Protein AF-A0A6J1QI51-F1 (afdb_monomer_lite)

Structure (mmCIF, N/CA/C/O backbone):
data_AF-A0A6J1QI51-F1
#
_entry.id   AF-A0A6J1QI51-F1
#
loop_
_atom_site.group_PDB
_atom_site.id
_atom_site.type_symbol
_atom_site.label_atom_id
_atom_site.label_alt_id
_atom_site.label_comp_id
_atom_site.label_asym_id
_atom_site.label_entity_id
_atom_site.label_seq_id
_atom_site.pdbx_PDB_ins_code
_atom_site.Cartn_x
_atom_site.Cartn_y
_atom_site.Cartn_z
_atom_site.occupancy
_atom_site.B_iso_or_equiv
_atom_site.auth_seq_id
_atom_site.auth_comp_id
_atom_site.auth_asym_id
_atom_site.auth_atom_id
_atom_site.pdbx_PDB_model_num
ATOM 1 N N . MET A 1 1 ? -14.892 -6.777 5.367 1.00 41.34 1 MET A N 1
ATOM 2 C CA . MET A 1 1 ? -14.685 -7.350 6.717 1.00 41.34 1 MET A CA 1
ATOM 3 C C . MET A 1 1 ? -14.020 -6.298 7.635 1.00 41.34 1 MET A C 1
ATOM 5 O O . MET A 1 1 ? -13.075 -6.607 8.331 1.00 41.34 1 MET A O 1
ATOM 9 N N . SER A 1 2 ? -14.382 -5.004 7.668 1.00 43.28 2 SER A N 1
ATOM 10 C CA . SER A 1 2 ? -15.699 -4.420 8.014 1.00 43.28 2 SER A CA 1
ATOM 11 C C . SER A 1 2 ? -16.775 -5.079 7.216 1.00 43.28 2 SER A C 1
ATOM 13 O O . SER A 1 2 ? -16.994 -4.810 6.037 1.00 43.28 2 SER A O 1
ATOM 15 N N . ALA A 1 3 ? -17.248 -6.172 7.781 1.00 41.62 3 ALA A N 1
ATOM 16 C CA . ALA A 1 3 ? -18.457 -6.729 7.278 1.00 41.62 3 ALA A CA 1
ATOM 17 C C . ALA A 1 3 ? -19.514 -5.898 7.979 1.00 41.62 3 ALA A C 1
ATOM 19 O O . ALA A 1 3 ? -19.417 -5.600 9.168 1.00 41.62 3 ALA A O 1
ATOM 20 N N . LEU A 1 4 ? -20.415 -5.372 7.173 1.00 51.00 4 LEU A N 1
ATOM 21 C CA . LEU A 1 4 ? -21.508 -4.552 7.639 1.00 51.00 4 LEU A CA 1
ATOM 22 C C . LEU A 1 4 ? -22.169 -5.329 8.766 1.00 51.00 4 LEU A C 1
ATOM 24 O O . LEU A 1 4 ? -22.668 -6.413 8.486 1.00 51.00 4 LEU A O 1
ATOM 28 N N . LEU A 1 5 ? -22.114 -4.826 10.002 1.00 57.19 5 LEU A N 1
ATOM 29 C CA . LEU A 1 5 ? -22.961 -5.352 11.057 1.00 57.19 5 LEU A CA 1
ATOM 30 C C . LEU A 1 5 ? -24.384 -5.066 10.594 1.00 57.19 5 LEU A C 1
ATOM 32 O O . LEU A 1 5 ? -24.860 -3.933 10.687 1.00 57.19 5 LEU A O 1
ATOM 36 N N . GLN A 1 6 ? -24.993 -6.049 9.941 1.00 57.78 6 GLN A N 1
ATOM 37 C CA . GLN A 1 6 ? -26.313 -5.871 9.360 1.00 57.78 6 GLN A CA 1
ATOM 38 C C . GLN A 1 6 ? -27.343 -5.959 10.467 1.00 57.78 6 GLN A C 1
ATOM 40 O O . GLN A 1 6 ? -28.260 -5.140 10.527 1.00 57.78 6 GLN A O 1
ATOM 45 N N . ARG A 1 7 ? -27.175 -6.965 11.327 1.00 61.25 7 ARG A N 1
ATOM 46 C CA . ARG A 1 7 ? -28.092 -7.305 12.402 1.00 61.25 7 ARG A CA 1
ATOM 47 C C . ARG A 1 7 ? -27.312 -7.911 13.561 1.00 61.25 7 ARG A C 1
ATOM 49 O O . ARG A 1 7 ? -26.332 -8.627 13.349 1.00 61.25 7 ARG A O 1
ATOM 56 N N . ILE A 1 8 ? -27.760 -7.571 14.762 1.00 65.44 8 ILE A N 1
ATOM 57 C CA . ILE A 1 8 ? -27.467 -8.309 15.983 1.00 65.44 8 ILE A CA 1
ATOM 58 C C . ILE A 1 8 ? -28.770 -9.008 16.336 1.00 65.44 8 ILE A C 1
ATOM 60 O O . ILE A 1 8 ? -29.817 -8.356 16.365 1.00 65.44 8 ILE A O 1
ATOM 64 N N . TYR A 1 9 ? -28.710 -10.316 16.537 1.00 74.06 9 TYR A N 1
ATOM 65 C CA . TYR A 1 9 ? -29.825 -11.070 17.086 1.00 74.06 9 TYR A CA 1
ATOM 66 C C . TYR A 1 9 ? -29.442 -11.562 18.471 1.00 74.06 9 TYR A C 1
ATOM 68 O O . TYR A 1 9 ? -28.429 -12.249 18.614 1.00 74.06 9 TYR A O 1
ATOM 76 N N . ASP A 1 10 ? -30.279 -11.250 19.454 1.00 65.94 10 ASP A N 1
ATOM 77 C CA . ASP A 1 10 ? -30.170 -11.814 20.794 1.00 65.94 10 ASP A CA 1
ATOM 78 C C . ASP A 1 10 ? -30.598 -13.285 20.698 1.00 65.94 10 ASP A C 1
ATOM 80 O O . ASP A 1 10 ? -31.785 -13.600 20.579 1.00 65.94 10 ASP A O 1
ATOM 84 N N . ALA A 1 11 ? -29.631 -14.205 20.674 1.00 65.81 11 ALA A N 1
ATOM 85 C CA . ALA A 1 11 ? -29.898 -15.642 20.572 1.00 65.81 11 ALA A CA 1
ATOM 86 C C . ALA A 1 11 ? -30.119 -16.305 21.943 1.00 65.81 11 ALA A C 1
ATOM 88 O O . ALA A 1 11 ? -30.251 -17.526 22.032 1.00 65.81 11 ALA A O 1
ATOM 89 N N . GLY A 1 12 ? -30.168 -15.509 23.013 1.00 66.19 12 GLY A N 1
ATOM 90 C CA . GLY A 1 12 ? -30.369 -15.945 24.390 1.00 66.19 12 GLY A CA 1
ATOM 91 C C . GLY A 1 12 ? -29.688 -15.000 25.388 1.00 66.19 12 GLY A C 1
ATOM 92 O O . GLY A 1 12 ? -29.162 -13.967 24.988 1.00 66.19 12 GLY A O 1
ATOM 93 N N . PRO A 1 13 ? -29.663 -15.345 26.688 1.00 65.50 13 PRO A N 1
ATOM 94 C CA . PRO A 1 13 ? -29.078 -14.496 27.732 1.00 65.50 13 PRO A CA 1
ATOM 95 C C . PRO A 1 13 ? -27.541 -14.388 27.686 1.00 65.50 13 PRO A C 1
ATOM 97 O O . PRO A 1 13 ? -26.981 -13.560 28.399 1.00 65.50 13 PRO A O 1
ATOM 100 N N . GLU A 1 14 ? -26.857 -15.215 26.883 1.00 69.31 14 GLU A N 1
ATOM 101 C CA . GLU A 1 14 ? -25.388 -15.347 26.893 1.00 69.31 14 GLU A CA 1
ATOM 102 C C . GLU A 1 14 ? -24.708 -15.130 25.527 1.00 69.31 14 GLU A C 1
ATOM 104 O O . GLU A 1 14 ? -23.480 -15.056 25.477 1.00 69.31 14 GLU A O 1
ATOM 109 N N . LEU A 1 15 ? -25.456 -15.053 24.416 1.00 76.31 15 LEU A N 1
ATOM 110 C CA . LEU A 1 15 ? -24.879 -15.041 23.065 1.00 76.31 15 LEU A CA 1
ATOM 111 C C . LEU A 1 15 ? -25.607 -14.085 22.112 1.00 76.31 15 LEU A C 1
ATOM 113 O O . LEU A 1 15 ? -26.794 -14.257 21.825 1.00 76.31 15 LEU A O 1
ATOM 117 N N . ASP A 1 16 ? -24.829 -13.172 21.535 1.00 79.31 16 ASP A N 1
ATOM 118 C CA . ASP A 1 16 ? -25.232 -12.309 20.427 1.00 79.31 16 ASP A CA 1
ATOM 119 C C . ASP A 1 16 ? -24.781 -12.924 19.093 1.00 79.31 16 ASP A C 1
ATOM 121 O O . ASP A 1 16 ? -23.634 -13.359 18.940 1.00 79.31 16 ASP A O 1
ATOM 125 N N . ILE A 1 17 ? -25.663 -12.939 18.091 1.00 81.44 17 ILE A N 1
ATOM 126 C CA . ILE A 1 17 ? -25.320 -13.339 16.719 1.00 81.44 17 ILE A CA 1
ATOM 127 C C . ILE A 1 17 ? -25.071 -12.087 15.883 1.00 81.44 17 ILE A C 1
ATOM 129 O O . ILE A 1 17 ? -25.978 -11.281 15.675 1.00 81.44 17 ILE A O 1
ATOM 133 N N . HIS A 1 18 ? -23.854 -11.961 15.350 1.00 80.56 18 HIS A N 1
ATOM 134 C CA . HIS A 1 18 ? -23.460 -10.871 14.457 1.00 80.56 18 HIS A CA 1
ATOM 135 C C . HIS A 1 18 ? -23.408 -11.341 13.001 1.00 80.56 18 HIS A C 1
ATOM 137 O O . HIS A 1 18 ? -22.600 -12.202 12.644 1.00 80.56 18 HIS A O 1
ATOM 143 N N . GLU A 1 19 ? -24.236 -10.738 12.147 1.00 80.25 19 GLU A N 1
ATOM 144 C CA . GLU A 1 19 ? -24.254 -11.031 10.712 1.00 80.25 19 GLU A CA 1
ATOM 145 C C . GLU A 1 19 ? -23.455 -10.025 9.887 1.00 80.25 19 GLU A C 1
ATOM 147 O O . GLU A 1 19 ? -23.497 -8.809 10.098 1.00 80.25 19 GLU A O 1
ATOM 152 N N . PHE A 1 20 ? -22.757 -10.568 8.893 1.00 79.00 20 PHE A N 1
ATOM 153 C CA . PHE A 1 20 ? -21.677 -9.921 8.174 1.00 79.00 20 PHE A CA 1
ATOM 154 C C . PHE A 1 20 ? -21.757 -10.251 6.680 1.00 79.00 20 PHE A C 1
ATOM 156 O O . PHE A 1 20 ? -21.771 -11.417 6.296 1.00 79.00 20 PHE A O 1
ATOM 163 N N . HIS A 1 21 ? -21.767 -9.226 5.819 1.00 76.94 21 HIS A N 1
ATOM 164 C CA . HIS A 1 21 ? -21.857 -9.405 4.366 1.00 76.94 21 HIS A CA 1
ATOM 165 C C . HIS A 1 21 ? -20.760 -8.633 3.611 1.00 76.94 21 HIS A C 1
ATOM 167 O O . HIS A 1 21 ? -20.474 -7.472 3.922 1.00 76.94 21 HIS A O 1
ATOM 173 N N . GLN A 1 22 ? -20.143 -9.289 2.623 1.00 79.38 22 GLN A N 1
ATOM 174 C CA . GLN A 1 22 ? -19.133 -8.734 1.717 1.00 79.38 22 GLN A CA 1
ATOM 175 C C . GLN A 1 22 ? -19.529 -9.062 0.270 1.00 79.38 22 GLN A C 1
ATOM 177 O O . GLN A 1 22 ? -19.315 -10.172 -0.205 1.00 79.38 22 GLN A O 1
ATOM 182 N N . ASN A 1 23 ? -20.129 -8.091 -0.419 1.00 80.31 23 ASN A N 1
ATOM 183 C CA . ASN A 1 23 ? -20.671 -8.267 -1.773 1.00 80.31 23 ASN A CA 1
ATOM 184 C C . ASN A 1 23 ? -19.585 -8.210 -2.852 1.00 80.31 23 ASN A C 1
ATOM 186 O O . ASN A 1 23 ? -19.820 -8.613 -3.989 1.00 80.31 23 ASN A O 1
ATOM 190 N N . LYS A 1 24 ? -18.430 -7.624 -2.527 1.00 84.19 24 LYS A N 1
ATOM 191 C CA . LYS A 1 24 ? -17.302 -7.480 -3.449 1.00 84.19 24 LYS A CA 1
ATOM 192 C C . LYS A 1 24 ? -16.392 -8.683 -3.281 1.00 84.19 24 LYS A C 1
ATOM 194 O O . LYS A 1 24 ? -16.108 -9.065 -2.149 1.00 84.19 24 LYS A O 1
ATOM 199 N N . SER A 1 25 ? -15.945 -9.279 -4.385 1.00 87.44 25 SER A N 1
ATOM 200 C CA . SER A 1 25 ? -15.030 -10.415 -4.307 1.00 87.44 25 SER A CA 1
ATOM 201 C C . SER A 1 25 ? -13.729 -9.994 -3.631 1.00 87.44 25 SER A C 1
ATOM 203 O O . SER A 1 25 ? -13.205 -8.900 -3.848 1.00 87.44 25 SER A O 1
ATOM 205 N N . VAL A 1 26 ? -13.245 -10.873 -2.763 1.00 86.44 26 VAL A N 1
ATOM 206 C CA . VAL A 1 26 ? -12.012 -10.709 -2.001 1.00 86.44 26 VAL A CA 1
ATOM 207 C C . VAL A 1 26 ? -11.300 -12.052 -1.969 1.00 86.44 26 VAL A C 1
ATOM 209 O O . VAL A 1 26 ? -11.943 -13.103 -1.999 1.00 86.44 26 VAL A O 1
ATOM 212 N N . SER A 1 27 ? -9.975 -12.024 -1.904 1.00 86.44 27 SER A N 1
ATOM 213 C CA . SER A 1 27 ? -9.189 -13.243 -1.722 1.00 86.44 27 SER A CA 1
ATOM 214 C C . SER A 1 27 ? -9.400 -13.829 -0.323 1.00 86.44 27 SER A C 1
ATOM 216 O O . SER A 1 27 ? -9.650 -13.097 0.634 1.00 86.44 27 SER A O 1
ATOM 218 N N . SER A 1 28 ? -9.270 -15.149 -0.179 1.00 87.56 28 SER A N 1
ATOM 219 C CA . SER A 1 28 ? -9.528 -15.851 1.090 1.00 87.56 28 SER A CA 1
ATOM 220 C C . SER A 1 28 ? -8.624 -15.398 2.242 1.00 87.56 28 SER A C 1
ATOM 222 O O . SER A 1 28 ? -9.068 -15.369 3.384 1.00 87.56 28 SER A O 1
ATOM 224 N N . TYR A 1 29 ? -7.385 -14.981 1.962 1.00 83.50 29 TYR A N 1
ATOM 225 C CA . TYR A 1 29 ? -6.473 -14.454 2.987 1.00 83.50 29 TYR A CA 1
ATOM 226 C C . TYR A 1 29 ? -6.938 -13.116 3.587 1.00 83.50 29 TYR A C 1
ATOM 228 O O . TYR A 1 29 ? -6.469 -12.729 4.652 1.00 83.50 29 TYR A O 1
ATOM 236 N N . ALA A 1 30 ? -7.850 -12.411 2.910 1.00 83.25 30 ALA A N 1
ATOM 237 C CA . ALA A 1 30 ? -8.413 -11.145 3.363 1.00 83.25 30 ALA A CA 1
ATOM 238 C C . ALA A 1 30 ? -9.650 -11.337 4.267 1.00 83.25 30 ALA A C 1
ATOM 240 O O . ALA A 1 30 ? -10.314 -10.367 4.644 1.00 83.25 30 ALA A O 1
ATOM 241 N N . VAL A 1 31 ? -9.993 -12.593 4.584 1.00 84.75 31 VAL A N 1
ATOM 242 C CA . VAL A 1 31 ? -11.069 -12.965 5.505 1.00 84.75 31 VAL A CA 1
ATOM 243 C C . VAL A 1 31 ? -10.535 -12.947 6.930 1.00 84.75 31 VAL A C 1
ATOM 245 O O . VAL A 1 31 ? -9.765 -13.820 7.321 1.00 84.75 31 VAL A O 1
ATOM 248 N N . ILE A 1 32 ? -10.936 -11.943 7.709 1.00 81.88 32 ILE A N 1
ATOM 249 C CA . ILE A 1 32 ? -10.440 -11.714 9.069 1.00 81.88 32 ILE A CA 1
ATOM 250 C C . ILE A 1 32 ? -11.614 -11.505 10.017 1.00 81.88 32 ILE A C 1
ATOM 252 O O . ILE A 1 32 ? -12.557 -10.773 9.712 1.00 81.88 32 ILE A O 1
ATOM 256 N N . ILE A 1 33 ? -11.519 -12.132 11.188 1.00 82.81 33 ILE A N 1
ATOM 257 C CA . ILE A 1 33 ? -12.493 -12.029 12.270 1.00 82.81 33 ILE A CA 1
ATOM 258 C C . ILE A 1 33 ? -11.755 -11.560 13.524 1.00 82.81 33 ILE A C 1
ATOM 260 O O . ILE A 1 33 ? -10.760 -12.159 13.926 1.00 82.81 33 ILE A O 1
ATOM 264 N N . ALA A 1 34 ? -12.255 -10.488 14.135 1.00 78.62 34 ALA A N 1
ATOM 265 C CA . ALA A 1 34 ? -11.812 -10.000 15.434 1.00 78.62 34 ALA A CA 1
ATOM 266 C C . ALA A 1 34 ? -13.033 -9.910 16.354 1.00 78.62 34 ALA A C 1
ATOM 268 O O . ALA A 1 34 ? -14.020 -9.263 16.008 1.00 78.62 34 ALA A O 1
ATOM 269 N N . VAL A 1 35 ? -12.966 -10.577 17.505 1.00 82.75 35 VAL A N 1
ATOM 270 C CA . VAL A 1 35 ? -14.047 -10.640 18.498 1.00 82.75 35 VAL A CA 1
ATOM 271 C C . VAL A 1 35 ? -13.481 -10.176 19.832 1.00 82.75 35 VAL A C 1
ATOM 273 O O . VAL A 1 35 ? -12.429 -10.648 20.260 1.00 82.75 35 VAL A O 1
ATOM 276 N N . GLY A 1 36 ? -14.159 -9.231 20.476 1.00 81.25 36 GLY A N 1
ATOM 277 C CA . GLY A 1 36 ? -13.734 -8.665 21.751 1.00 81.25 36 GLY A CA 1
ATOM 278 C C . GLY A 1 36 ? -14.657 -7.543 22.216 1.00 81.25 36 GLY A C 1
ATOM 279 O O . GLY A 1 36 ? -15.645 -7.227 21.554 1.00 81.25 36 GLY A O 1
ATOM 280 N N . SER A 1 37 ? -14.318 -6.908 23.342 1.00 83.00 37 SER A N 1
ATOM 281 C CA . SER A 1 37 ? -15.065 -5.762 23.885 1.00 83.00 37 SER A CA 1
ATOM 282 C C . SER A 1 37 ? -14.728 -4.465 23.133 1.00 83.00 37 SER A C 1
ATOM 284 O O . SER A 1 37 ? -14.089 -3.551 23.662 1.00 83.00 37 SER A O 1
ATOM 286 N N . LEU A 1 38 ? -15.106 -4.423 21.855 1.00 82.94 38 LEU A N 1
ATOM 287 C CA . LEU A 1 38 ? -14.831 -3.317 20.944 1.00 82.94 38 LEU A CA 1
ATOM 288 C C . LEU A 1 38 ? -15.930 -2.256 21.029 1.00 82.94 38 LEU A C 1
ATOM 290 O O . LEU A 1 38 ? -17.117 -2.559 20.955 1.00 82.94 38 LEU A O 1
ATOM 294 N N . LEU A 1 39 ? -15.524 -0.993 21.130 1.00 83.69 39 LEU A N 1
ATOM 295 C CA . LEU A 1 39 ? -16.408 0.157 20.985 1.00 83.69 39 LEU A CA 1
ATOM 296 C C . LEU A 1 39 ? -16.207 0.798 19.615 1.00 83.69 39 LEU A C 1
ATOM 298 O O . LEU A 1 39 ? -15.074 1.016 19.184 1.00 83.69 39 LEU A O 1
ATOM 302 N N . GLU A 1 40 ? -17.318 1.134 18.959 1.00 84.81 40 GLU A N 1
ATOM 303 C CA . GLU A 1 40 ? -17.333 1.921 17.728 1.00 84.81 40 GLU A CA 1
ATOM 304 C C . GLU A 1 40 ? -17.340 3.418 18.065 1.00 84.81 40 GLU A C 1
ATOM 306 O O . GLU A 1 40 ? -18.250 3.935 18.714 1.00 84.81 40 GLU A O 1
ATOM 311 N N . ILE A 1 41 ? -16.335 4.135 17.575 1.00 82.00 41 ILE A N 1
ATOM 312 C CA . ILE A 1 41 ? -16.236 5.589 17.629 1.00 82.00 41 ILE A CA 1
ATOM 313 C C . ILE A 1 41 ? -16.488 6.110 16.217 1.00 82.00 41 ILE A C 1
ATOM 315 O O . ILE A 1 41 ? -15.610 6.074 15.348 1.00 82.00 41 ILE A O 1
ATOM 319 N N . LYS A 1 42 ? -17.704 6.609 15.986 1.00 81.81 42 LYS A N 1
ATOM 320 C CA . LYS A 1 42 ? -18.085 7.232 14.714 1.00 81.81 42 LYS A CA 1
ATOM 321 C C . LYS A 1 42 ? -17.481 8.621 14.631 1.00 81.81 42 LYS A C 1
ATOM 323 O O . LYS A 1 42 ? -17.880 9.523 15.364 1.00 81.81 42 LYS A O 1
ATOM 328 N N . LEU A 1 43 ? -16.505 8.787 13.746 1.00 76.81 43 LEU A N 1
ATOM 329 C CA . LEU A 1 43 ? -15.858 10.078 13.540 1.00 76.81 43 LEU A CA 1
ATOM 330 C C . LEU A 1 43 ? -16.528 10.819 12.385 1.00 76.81 43 LEU A C 1
ATOM 332 O O . LEU A 1 43 ? -16.904 11.978 12.546 1.00 76.81 43 LEU A O 1
ATOM 336 N N . ASP A 1 44 ? -16.711 10.166 11.240 1.00 74.88 44 ASP A N 1
ATOM 337 C CA . ASP A 1 44 ? -17.369 10.755 10.070 1.00 74.88 44 ASP A CA 1
ATOM 338 C C . ASP A 1 44 ? -18.207 9.728 9.302 1.00 74.88 44 ASP A C 1
ATOM 340 O O . ASP A 1 44 ? -18.149 8.533 9.567 1.00 74.88 44 ASP A O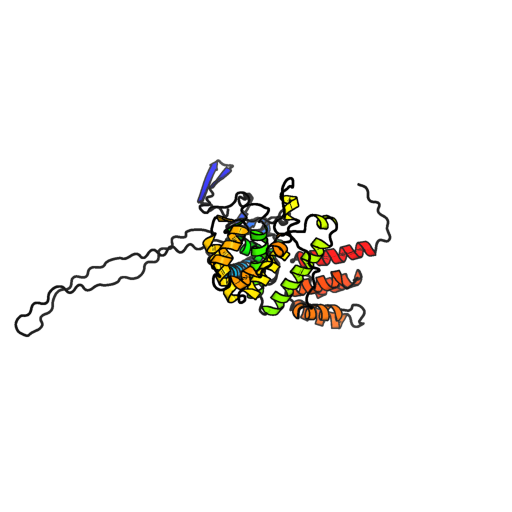 1
ATOM 344 N N . ALA A 1 45 ? -18.909 10.181 8.264 1.00 74.62 45 ALA A N 1
ATOM 345 C CA . ALA A 1 45 ? -19.640 9.344 7.322 1.00 74.62 45 ALA A CA 1
ATOM 346 C C . ALA A 1 45 ? -18.763 8.298 6.602 1.00 74.62 45 ALA A C 1
ATOM 348 O O . ALA A 1 45 ? -19.306 7.322 6.086 1.00 74.62 45 ALA A O 1
ATOM 349 N N . ARG A 1 46 ? -17.436 8.505 6.532 1.00 79.12 46 ARG A N 1
ATOM 350 C CA . ARG A 1 46 ? -16.488 7.613 5.837 1.00 79.12 46 ARG A CA 1
ATOM 351 C C . ARG A 1 46 ? -15.539 6.839 6.753 1.00 79.12 46 ARG A C 1
ATOM 353 O O . ARG A 1 46 ? -15.049 5.811 6.310 1.00 79.12 46 ARG A O 1
ATOM 360 N N . ILE A 1 47 ? -15.234 7.322 7.960 1.00 84.31 47 ILE A N 1
ATOM 361 C CA . ILE A 1 47 ? -14.177 6.749 8.812 1.00 84.31 47 ILE A CA 1
ATOM 362 C C . ILE A 1 47 ? -14.712 6.529 10.225 1.00 84.31 47 ILE A C 1
ATOM 364 O O . ILE A 1 47 ? -15.075 7.492 10.910 1.00 84.31 47 ILE A O 1
ATOM 368 N N . ASN A 1 48 ? -14.696 5.272 10.666 1.00 85.75 48 ASN A N 1
ATOM 369 C CA . ASN A 1 48 ? -14.994 4.871 12.040 1.00 85.75 48 ASN A CA 1
ATOM 370 C C . ASN A 1 48 ? -13.761 4.229 12.676 1.00 85.75 48 ASN A C 1
ATOM 372 O O . ASN A 1 48 ? -12.914 3.665 11.980 1.00 85.75 48 ASN A O 1
ATOM 376 N N . ILE A 1 49 ? -13.659 4.315 14.003 1.00 84.81 49 ILE A N 1
ATOM 377 C CA . ILE A 1 49 ? -12.587 3.669 14.762 1.00 84.81 49 ILE A CA 1
ATOM 378 C C . ILE A 1 49 ? -13.176 2.654 15.731 1.00 84.81 49 ILE A C 1
ATOM 380 O O . ILE A 1 49 ? -14.057 2.988 16.515 1.00 84.81 49 ILE A O 1
ATOM 384 N N . PHE A 1 50 ? -12.649 1.437 15.702 1.00 86.00 50 PHE A N 1
ATOM 385 C CA . PHE A 1 50 ? -12.947 0.367 16.643 1.00 86.00 50 PHE A CA 1
ATOM 386 C C . PHE A 1 50 ? -11.764 0.199 17.591 1.00 86.00 50 PHE A C 1
ATOM 388 O O . PHE A 1 50 ? -10.623 0.092 17.142 1.00 86.00 50 PHE A O 1
ATOM 395 N N . ALA A 1 51 ? -12.008 0.196 18.897 1.00 83.44 51 ALA A N 1
ATOM 396 C CA . ALA A 1 51 ? -10.969 -0.034 19.899 1.00 83.44 51 ALA A CA 1
ATOM 397 C C . ALA A 1 51 ? -11.572 -0.633 21.170 1.00 83.44 51 ALA A C 1
ATOM 399 O O . ALA A 1 51 ? -12.756 -0.447 21.448 1.00 83.44 51 ALA A O 1
ATOM 400 N N . GLU A 1 52 ? -10.759 -1.325 21.967 1.00 83.69 52 GLU A N 1
ATOM 401 C CA . GLU A 1 52 ? -11.210 -1.813 23.270 1.00 83.69 52 GLU A CA 1
ATOM 402 C C . GLU A 1 52 ? -11.575 -0.671 24.219 1.00 83.69 52 GLU A C 1
ATOM 404 O O . GLU A 1 52 ? -10.904 0.365 24.266 1.00 83.69 52 GLU A O 1
ATOM 409 N N . ARG A 1 53 ? -12.592 -0.902 25.056 1.00 79.75 53 ARG A N 1
ATOM 410 C CA . ARG A 1 53 ? -13.023 0.053 26.087 1.00 79.75 53 ARG A CA 1
ATOM 411 C C . ARG A 1 53 ? -11.856 0.541 26.951 1.00 79.75 53 ARG A C 1
ATOM 413 O O . ARG A 1 53 ? -11.735 1.737 27.194 1.00 79.75 53 ARG A O 1
ATOM 420 N N . ASN A 1 54 ? -10.953 -0.350 27.347 1.00 79.56 54 ASN A N 1
ATOM 421 C CA . ASN A 1 54 ? -9.815 0.012 28.193 1.00 79.56 54 ASN A CA 1
ATOM 422 C C . ASN A 1 54 ? -8.827 0.955 27.493 1.00 79.56 54 ASN A C 1
ATOM 424 O O . ASN A 1 54 ? -8.290 1.845 28.143 1.00 79.56 54 ASN A O 1
ATOM 428 N N . LEU A 1 55 ? -8.637 0.829 26.174 1.00 74.62 55 LEU A N 1
ATOM 429 C CA . LEU A 1 55 ? -7.805 1.766 25.408 1.00 74.62 55 LEU A CA 1
ATOM 430 C C . LEU A 1 55 ? -8.430 3.167 25.356 1.00 74.62 55 LEU A C 1
ATOM 432 O O . LEU A 1 55 ? -7.708 4.159 25.320 1.00 74.62 55 LEU A O 1
ATOM 436 N N . ILE A 1 56 ? -9.763 3.243 25.373 1.00 70.94 56 ILE A N 1
ATOM 437 C CA . ILE A 1 56 ? -10.523 4.495 25.283 1.00 70.94 56 ILE A CA 1
ATOM 438 C C . ILE A 1 56 ? -10.600 5.207 26.640 1.00 70.94 56 ILE A C 1
ATOM 440 O O . ILE A 1 56 ? -10.464 6.430 26.707 1.00 70.94 56 ILE A O 1
ATOM 444 N N . PHE A 1 57 ? -10.825 4.446 27.716 1.00 67.00 57 PHE A N 1
ATOM 445 C CA . PHE A 1 57 ? -11.128 4.973 29.050 1.00 67.00 57 PHE A CA 1
ATOM 446 C C . PHE A 1 57 ? -9.979 4.875 30.066 1.00 67.00 57 PHE A C 1
ATOM 448 O O . PHE A 1 57 ? -10.152 5.346 31.188 1.00 67.00 57 PHE A O 1
ATOM 455 N N . SER A 1 58 ? -8.811 4.319 29.714 1.00 63.72 58 SER A N 1
ATOM 456 C CA . SER A 1 58 ? -7.621 4.388 30.584 1.00 63.72 58 SER A CA 1
ATOM 457 C C . SER A 1 58 ? -7.261 5.839 30.950 1.00 63.72 58 SER A C 1
ATOM 459 O O . SER A 1 58 ? -7.562 6.757 30.181 1.00 63.72 58 SER A O 1
ATOM 461 N N . GLU A 1 59 ? -6.620 6.046 32.109 1.00 45.97 59 GLU A N 1
ATOM 462 C CA . GLU A 1 59 ? -6.243 7.364 32.649 1.00 45.97 59 GLU A CA 1
ATOM 463 C C . GLU A 1 59 ? -5.602 8.270 31.575 1.00 45.97 59 GLU A C 1
ATOM 465 O O . GLU A 1 59 ? -4.460 8.082 31.155 1.00 45.97 59 GLU A O 1
ATOM 470 N N . GLY A 1 60 ? -6.375 9.250 31.084 1.00 58.25 60 GLY A N 1
ATOM 471 C CA . GLY A 1 60 ? -5.981 10.120 29.968 1.00 58.25 60 GLY A CA 1
ATOM 472 C C . GLY A 1 60 ? -7.018 10.304 28.848 1.00 58.25 60 GLY A C 1
ATOM 473 O O . GLY A 1 60 ? -6.621 10.584 27.715 1.00 58.25 60 GLY A O 1
ATOM 474 N N . SER A 1 61 ? -8.323 10.204 29.128 1.00 60.66 61 SER A N 1
ATOM 475 C CA . SER A 1 61 ? -9.426 10.316 28.147 1.00 60.66 61 SER A CA 1
ATOM 476 C C . SER A 1 61 ? -9.303 11.508 27.178 1.00 60.66 61 SER A C 1
ATOM 478 O O . SER A 1 61 ? -9.461 11.350 25.968 1.00 60.66 61 SER A O 1
ATOM 480 N N . SER A 1 62 ? -8.910 12.691 27.664 1.00 67.44 62 SER A N 1
ATOM 481 C CA . SER A 1 62 ? -8.670 13.879 26.821 1.00 67.44 62 SER A CA 1
ATOM 482 C C . SER A 1 62 ? -7.545 13.674 25.792 1.00 67.44 62 SER A C 1
ATOM 484 O O . SER A 1 62 ? -7.632 14.122 24.647 1.00 67.44 62 SER A O 1
ATOM 486 N N . ARG A 1 63 ? -6.484 12.952 26.166 1.00 70.50 63 ARG A N 1
ATOM 487 C CA . ARG A 1 63 ? -5.331 12.668 25.298 1.00 70.50 63 ARG A CA 1
ATOM 488 C C . ARG A 1 63 ? -5.677 11.644 24.224 1.00 70.50 63 ARG A C 1
ATOM 490 O O . ARG A 1 63 ? -5.299 11.833 23.071 1.00 70.50 63 ARG A O 1
ATOM 497 N N . PHE A 1 64 ? -6.417 10.601 24.586 1.00 73.62 64 PHE A N 1
ATOM 498 C CA . PHE A 1 64 ? -6.887 9.602 23.632 1.00 73.62 64 PHE A CA 1
ATOM 499 C C . PHE A 1 64 ? -7.818 10.223 22.580 1.00 73.62 64 PHE A C 1
ATOM 501 O O . PHE A 1 64 ? -7.613 10.025 21.383 1.00 73.62 64 PHE A O 1
ATOM 508 N N . VAL A 1 65 ? -8.758 11.078 23.003 1.00 75.69 65 VAL A N 1
ATOM 509 C CA . VAL A 1 65 ? -9.645 11.817 22.089 1.00 75.69 65 VAL A CA 1
ATOM 510 C C . VAL A 1 65 ? -8.850 12.705 21.124 1.00 75.69 65 VAL A C 1
ATOM 512 O O . VAL A 1 65 ? -9.097 12.669 19.918 1.00 75.69 65 VAL A O 1
ATOM 515 N N . LYS A 1 66 ? -7.850 13.458 21.610 1.00 78.19 66 LYS A N 1
ATOM 516 C CA . LYS A 1 66 ? -6.974 14.269 20.739 1.00 78.19 66 LYS A CA 1
ATOM 517 C C . LYS A 1 66 ? -6.245 13.416 19.696 1.00 78.19 66 LYS A C 1
ATOM 519 O O . LYS A 1 66 ? -6.216 13.785 18.523 1.00 78.19 66 LYS A O 1
ATOM 524 N N . ASN A 1 67 ? -5.697 12.276 20.109 1.00 77.81 67 ASN A N 1
ATOM 525 C CA . ASN A 1 67 ? -4.978 11.358 19.225 1.00 77.81 67 ASN A CA 1
ATOM 526 C C . ASN A 1 67 ? -5.893 10.748 18.155 1.00 77.81 67 ASN A C 1
ATOM 528 O O . ASN A 1 67 ? -5.519 10.692 16.987 1.00 77.81 67 ASN A O 1
ATOM 532 N N . ILE A 1 68 ? -7.114 10.360 18.524 1.00 79.06 68 ILE A N 1
ATOM 533 C CA . ILE A 1 68 ? -8.127 9.867 17.585 1.00 79.06 68 ILE A CA 1
ATOM 534 C C . ILE A 1 68 ? -8.506 10.929 16.551 1.00 79.06 68 ILE A C 1
ATOM 536 O O . ILE A 1 68 ? -8.599 10.636 15.359 1.00 79.06 68 ILE A O 1
ATOM 540 N N . LEU A 1 69 ? -8.716 12.173 16.988 1.00 80.44 69 LEU A N 1
ATOM 541 C CA . LEU A 1 69 ? -9.060 13.267 16.080 1.00 80.44 69 LEU A CA 1
ATOM 542 C C . LEU A 1 69 ? -7.913 13.584 15.116 1.00 80.44 69 LEU A C 1
ATOM 544 O O . LEU A 1 69 ? -8.169 13.878 13.947 1.00 80.44 69 LEU A O 1
ATOM 548 N N . LYS A 1 70 ? -6.662 13.493 15.581 1.00 80.19 70 LYS A N 1
ATOM 549 C CA . LYS A 1 70 ? -5.474 13.605 14.729 1.00 80.19 70 LYS A CA 1
ATOM 550 C C . LYS A 1 70 ? -5.431 12.464 13.715 1.00 80.19 70 LYS A C 1
ATOM 552 O O . LYS A 1 70 ? -5.464 12.734 12.520 1.00 80.19 70 LYS A O 1
ATOM 557 N N . LEU A 1 71 ? -5.506 11.214 14.179 1.00 80.56 71 LEU A N 1
ATOM 558 C CA . LEU A 1 71 ? -5.532 10.021 13.330 1.00 80.56 71 LEU A CA 1
ATOM 559 C C . LEU A 1 71 ? -6.604 10.121 12.241 1.00 80.56 71 LEU A C 1
ATOM 561 O O . LEU A 1 71 ? -6.323 9.832 11.084 1.00 80.56 71 LEU A O 1
ATOM 565 N N . ARG A 1 72 ? -7.811 10.584 12.581 1.00 84.25 72 ARG A N 1
ATOM 566 C CA . ARG A 1 72 ? -8.885 10.822 11.609 1.00 84.25 72 ARG A CA 1
ATOM 567 C C . ARG A 1 72 ? -8.472 11.807 10.521 1.00 84.25 72 ARG A C 1
ATOM 569 O O . ARG A 1 72 ? -8.670 11.522 9.343 1.00 84.25 72 ARG A O 1
ATOM 576 N N . ARG A 1 73 ? -7.950 12.980 10.899 1.00 84.06 73 ARG A N 1
ATOM 577 C CA . ARG A 1 73 ? -7.532 14.009 9.931 1.00 84.06 73 ARG A CA 1
ATOM 578 C C . ARG A 1 73 ? -6.462 13.455 8.994 1.00 84.06 73 ARG A C 1
ATOM 580 O O . ARG A 1 73 ? -6.560 13.651 7.786 1.00 84.06 73 ARG A O 1
ATOM 587 N N . SER A 1 74 ? -5.493 12.729 9.538 1.00 82.75 74 SER A N 1
ATOM 588 C CA . SER A 1 74 ? -4.385 12.147 8.778 1.00 82.75 74 SER A CA 1
ATOM 589 C C . SER A 1 74 ? -4.870 11.016 7.872 1.00 82.75 74 SER A C 1
ATOM 591 O O . SER A 1 74 ? -4.561 11.026 6.686 1.00 82.75 74 SER A O 1
ATOM 593 N N . ALA A 1 75 ? -5.726 10.117 8.369 1.00 86.06 75 ALA A N 1
ATOM 594 C CA . ALA A 1 75 ? -6.365 9.070 7.573 1.00 86.06 75 ALA A CA 1
ATOM 595 C C . ALA A 1 75 ? -7.182 9.649 6.408 1.00 86.06 75 ALA A C 1
ATOM 597 O O . ALA A 1 75 ? -7.095 9.143 5.294 1.00 86.06 75 ALA A O 1
ATOM 598 N N . GLN A 1 76 ? -7.924 10.739 6.629 1.00 87.88 76 GLN A N 1
ATOM 599 C CA . GLN A 1 76 ? -8.689 11.394 5.567 1.00 87.88 76 GLN A CA 1
ATOM 600 C C . GLN A 1 76 ? -7.779 12.012 4.498 1.00 87.88 76 GLN A C 1
ATOM 602 O O . GLN A 1 76 ? -8.050 11.858 3.309 1.00 87.88 76 GLN A O 1
ATOM 607 N N . LYS A 1 77 ? -6.699 12.696 4.902 1.00 87.94 77 LYS A N 1
ATOM 608 C CA . LYS A 1 77 ? -5.706 13.253 3.966 1.00 87.94 77 LYS A CA 1
ATOM 609 C C . LYS A 1 77 ? -5.039 12.149 3.145 1.00 87.94 77 LYS A C 1
ATOM 611 O O . LYS A 1 77 ? -4.992 12.254 1.924 1.00 87.94 77 LYS A O 1
ATOM 616 N N . LEU A 1 78 ? -4.595 11.083 3.813 1.00 88.62 78 LEU A N 1
ATOM 617 C CA . LEU A 1 78 ? -3.994 9.908 3.184 1.00 88.62 78 LEU A CA 1
ATOM 618 C C . LEU A 1 78 ? -4.949 9.255 2.183 1.00 88.62 78 LEU A C 1
ATOM 620 O O . LEU A 1 78 ? -4.556 8.971 1.056 1.00 88.62 78 LEU A O 1
ATOM 624 N N . LEU A 1 79 ? -6.209 9.049 2.574 1.00 89.19 79 LEU A N 1
ATOM 625 C CA . LEU A 1 79 ? -7.217 8.438 1.714 1.00 89.19 79 LEU A CA 1
ATOM 626 C C . LEU A 1 79 ? -7.512 9.316 0.493 1.00 89.19 79 LEU A C 1
ATOM 628 O O . LEU A 1 79 ? -7.570 8.798 -0.615 1.00 89.19 79 LEU A O 1
ATOM 632 N N . ASN A 1 80 ? -7.624 10.636 0.665 1.00 90.38 80 ASN A N 1
ATOM 633 C CA . ASN A 1 80 ? -7.823 11.565 -0.451 1.00 90.38 80 ASN A CA 1
ATOM 634 C C . ASN A 1 80 ? -6.625 11.566 -1.417 1.00 90.38 80 ASN A C 1
ATOM 636 O O . ASN A 1 80 ? -6.815 11.583 -2.633 1.00 90.38 80 ASN A O 1
ATOM 640 N N . ALA A 1 81 ? -5.396 11.529 -0.893 1.00 90.94 81 ALA A N 1
ATOM 641 C CA . ALA A 1 81 ? -4.187 11.421 -1.707 1.00 90.94 81 ALA A CA 1
ATOM 642 C C . ALA A 1 81 ? -4.143 10.084 -2.467 1.00 90.94 81 ALA A C 1
ATOM 644 O O . ALA A 1 81 ? -3.863 10.066 -3.665 1.00 90.94 81 ALA A O 1
ATOM 645 N N . ALA A 1 82 ? -4.508 8.980 -1.810 1.00 92.25 82 ALA A N 1
ATOM 646 C CA . ALA A 1 82 ? -4.624 7.670 -2.443 1.00 92.25 82 ALA A CA 1
ATOM 647 C C . ALA A 1 82 ? -5.695 7.655 -3.545 1.00 92.25 82 ALA A C 1
ATOM 649 O O . ALA A 1 82 ? -5.437 7.163 -4.638 1.00 92.25 82 ALA A O 1
ATOM 650 N N . GLU A 1 83 ? -6.868 8.254 -3.306 1.00 92.75 83 GLU A N 1
ATOM 651 C CA . GLU A 1 83 ? -7.931 8.375 -4.312 1.00 92.75 83 GLU A CA 1
ATOM 652 C C . GLU A 1 83 ? -7.483 9.216 -5.518 1.00 92.75 83 GLU A C 1
ATOM 654 O O . GLU A 1 83 ? -7.791 8.891 -6.669 1.00 92.75 83 GLU A O 1
ATOM 659 N N . SER A 1 84 ? -6.708 10.274 -5.262 1.00 93.00 84 SER A N 1
ATOM 660 C CA . SER A 1 84 ? -6.112 11.107 -6.306 1.00 93.00 84 SER A CA 1
ATOM 661 C C . SER A 1 84 ? -5.106 10.339 -7.164 1.00 93.00 84 SER A C 1
ATOM 663 O O . SER A 1 84 ? -5.039 10.593 -8.362 1.00 93.00 84 SER A O 1
ATOM 665 N N . LEU A 1 85 ? -4.364 9.382 -6.599 1.00 92.75 85 LEU A N 1
ATOM 666 C CA . LEU A 1 85 ? -3.354 8.592 -7.313 1.00 92.75 85 LEU A CA 1
ATOM 667 C C . LEU A 1 85 ? -3.934 7.349 -7.998 1.00 92.75 85 LEU A C 1
ATOM 669 O O . LEU A 1 85 ? -3.641 7.082 -9.159 1.00 92.75 85 LEU A O 1
ATOM 673 N N . CYS A 1 86 ? -4.766 6.588 -7.291 1.00 94.12 86 CYS A N 1
ATOM 674 C CA . CYS A 1 86 ? -5.197 5.247 -7.692 1.00 94.12 86 CYS A CA 1
ATOM 675 C C . CYS A 1 86 ? -6.622 5.202 -8.257 1.00 94.12 86 CYS A C 1
ATOM 677 O O . CYS A 1 86 ? -7.039 4.180 -8.803 1.00 94.12 86 CYS A O 1
ATOM 679 N N . GLY A 1 87 ? -7.371 6.302 -8.158 1.00 92.38 87 GLY A N 1
ATOM 680 C CA . GLY A 1 87 ? -8.784 6.362 -8.521 1.00 92.38 87 GLY A CA 1
ATOM 681 C C . GLY A 1 87 ? -9.702 6.154 -7.311 1.00 92.38 87 GLY A C 1
ATOM 682 O O . GLY A 1 87 ? -9.227 6.011 -6.189 1.00 92.38 87 GLY A O 1
ATOM 683 N N . PRO A 1 88 ? -11.032 6.152 -7.508 1.00 91.31 88 PRO A N 1
ATOM 684 C CA . PRO A 1 88 ? -11.996 6.177 -6.407 1.00 91.31 88 PRO A CA 1
ATOM 685 C C . PRO A 1 88 ? -11.823 4.990 -5.451 1.00 91.31 88 PRO A C 1
ATOM 687 O O . PRO A 1 88 ? -11.544 3.873 -5.888 1.00 91.31 88 PRO A O 1
ATOM 690 N N . TYR A 1 89 ? -12.043 5.210 -4.152 1.00 89.25 89 TYR A N 1
ATOM 691 C CA . TYR A 1 89 ? -12.036 4.126 -3.174 1.00 89.25 89 TYR A CA 1
ATOM 692 C C . TYR A 1 89 ? -13.289 3.263 -3.341 1.00 89.25 89 TYR A C 1
ATOM 694 O O . TYR A 1 89 ? -14.408 3.666 -3.016 1.00 89.25 89 TYR A O 1
ATOM 702 N N . LEU A 1 90 ? -13.101 2.052 -3.865 1.00 86.62 90 LEU A N 1
ATOM 703 C CA . LEU A 1 90 ? -14.190 1.148 -4.221 1.00 86.62 90 LEU A CA 1
ATOM 704 C C . LEU A 1 90 ? -14.554 0.162 -3.102 1.00 86.62 90 LEU A C 1
ATOM 706 O O . LEU A 1 90 ? -15.136 -0.877 -3.397 1.00 86.62 90 LEU A O 1
ATOM 710 N N . TRP A 1 91 ? -14.258 0.431 -1.836 1.00 82.50 91 TRP A N 1
ATOM 711 C CA . TRP A 1 91 ? -14.696 -0.423 -0.720 1.00 82.50 91 TRP A CA 1
ATOM 712 C C . TRP A 1 91 ? -15.711 0.305 0.151 1.00 82.50 91 TRP A C 1
ATOM 714 O O . TRP A 1 91 ? -15.651 1.521 0.266 1.00 82.50 91 TRP A O 1
ATOM 724 N N . GLY A 1 92 ? -16.660 -0.414 0.753 1.00 69.31 92 GLY A N 1
ATOM 725 C CA . GLY A 1 92 ? -17.653 0.162 1.670 1.00 69.31 92 GLY A CA 1
ATOM 726 C C . GLY A 1 92 ? -19.109 0.047 1.216 1.00 69.31 92 GLY A C 1
ATOM 727 O O . GLY A 1 92 ? -19.448 -0.772 0.359 1.00 69.31 92 GLY A O 1
ATOM 728 N N . ARG A 1 93 ? -19.982 0.854 1.837 1.00 61.75 93 ARG A N 1
ATOM 729 C CA . ARG A 1 93 ? -21.445 0.793 1.676 1.00 61.75 93 ARG A CA 1
ATOM 730 C C . ARG A 1 93 ? -21.898 1.440 0.369 1.00 61.75 93 ARG A C 1
ATOM 732 O O . ARG A 1 93 ? -21.465 2.532 0.007 1.00 61.75 93 ARG A O 1
ATOM 739 N N . ILE A 1 94 ? -22.887 0.830 -0.277 1.00 51.62 94 ILE A N 1
ATOM 740 C CA . ILE A 1 94 ? -23.796 1.589 -1.136 1.00 51.62 94 ILE A CA 1
ATOM 741 C C . ILE A 1 94 ? -24.724 2.345 -0.183 1.00 51.62 94 ILE A C 1
ATOM 743 O O . ILE A 1 94 ? -25.712 1.802 0.300 1.00 51.62 94 ILE A O 1
ATOM 747 N N . LEU A 1 95 ? -24.377 3.587 0.149 1.00 45.47 95 LEU A N 1
ATOM 748 C CA . LEU A 1 95 ? -25.340 4.506 0.742 1.00 45.47 95 LEU A CA 1
ATOM 749 C C . LEU A 1 95 ? -26.152 5.092 -0.410 1.00 45.47 95 LEU A C 1
ATOM 751 O O . LEU A 1 95 ? -25.706 6.003 -1.101 1.00 45.47 95 LEU A O 1
ATOM 755 N N . THR A 1 96 ? -27.347 4.560 -0.648 1.00 40.66 96 THR A N 1
ATOM 756 C CA . THR A 1 96 ? -28.327 5.226 -1.509 1.00 40.66 96 THR A CA 1
ATOM 757 C C . THR A 1 96 ? -28.722 6.545 -0.844 1.00 40.66 96 THR A C 1
ATOM 759 O O . THR A 1 96 ? -29.580 6.575 0.035 1.00 40.66 96 THR A O 1
ATOM 762 N N . ARG A 1 97 ? -28.064 7.649 -1.213 1.00 40.34 97 ARG A N 1
ATOM 763 C CA . ARG A 1 97 ? -28.523 8.997 -0.865 1.00 40.34 97 ARG A CA 1
ATOM 764 C C . ARG A 1 97 ? -29.469 9.487 -1.954 1.00 40.34 97 ARG A C 1
ATOM 766 O O . ARG A 1 97 ? -29.073 9.636 -3.106 1.00 40.34 97 ARG A O 1
ATOM 773 N N . PHE A 1 98 ? -30.718 9.727 -1.572 1.00 43.56 98 PHE A N 1
ATOM 774 C CA . PHE A 1 98 ? -31.727 10.325 -2.434 1.00 43.56 98 PHE A CA 1
ATOM 775 C C . PHE A 1 98 ? -31.420 11.815 -2.599 1.00 43.56 98 PHE A C 1
ATOM 777 O O . PHE A 1 98 ? -31.472 12.568 -1.629 1.00 43.56 98 PHE A O 1
ATOM 784 N N . PHE A 1 99 ? -31.094 12.243 -3.816 1.00 41.12 99 PHE A N 1
ATOM 785 C CA . PHE A 1 99 ? -31.106 13.658 -4.176 1.00 41.12 99 PHE A CA 1
ATOM 786 C C . PHE A 1 99 ? -32.398 13.931 -4.945 1.00 41.12 99 PHE A C 1
ATOM 788 O O . PHE A 1 99 ? -32.589 13.409 -6.040 1.00 41.12 99 PHE A O 1
ATOM 795 N N . ALA A 1 100 ? -33.298 14.728 -4.370 1.00 38.53 100 ALA A N 1
ATOM 796 C CA . ALA A 1 100 ? -34.393 15.322 -5.127 1.00 38.53 100 ALA A CA 1
ATOM 797 C C . ALA A 1 100 ? -33.831 16.543 -5.865 1.00 38.53 100 ALA A C 1
ATOM 799 O O . ALA A 1 100 ? -33.386 17.494 -5.224 1.00 38.53 100 ALA A O 1
ATOM 800 N N . ILE A 1 101 ? -33.810 16.508 -7.197 1.00 45.16 101 ILE A N 1
ATOM 801 C CA . ILE A 1 101 ? -33.508 17.690 -8.009 1.00 45.16 101 ILE A CA 1
ATOM 802 C C . ILE A 1 101 ? -34.837 18.279 -8.502 1.00 45.16 101 ILE A C 1
ATOM 804 O O . ILE A 1 101 ? -35.774 17.560 -8.829 1.00 45.16 101 ILE A O 1
ATOM 808 N N . SER A 1 102 ? -34.889 19.606 -8.442 1.00 45.53 102 SER A N 1
ATOM 809 C CA . SER A 1 102 ? -36.005 20.550 -8.571 1.00 45.53 102 SER A CA 1
ATOM 810 C C . SER A 1 102 ? -37.115 20.265 -9.595 1.00 45.53 102 SER A C 1
ATOM 812 O O . SER A 1 102 ? -36.862 19.805 -10.706 1.00 45.53 102 SER A O 1
ATOM 814 N N . LEU A 1 103 ? -38.326 20.720 -9.240 1.00 41.41 103 LEU A N 1
ATOM 815 C CA . LEU A 1 103 ? -39.484 20.933 -10.118 1.00 41.41 103 LEU A CA 1
ATOM 816 C C . LEU A 1 103 ? -39.080 21.663 -11.416 1.00 41.41 103 LEU A C 1
ATOM 818 O O . LEU A 1 103 ? -38.625 22.805 -11.359 1.00 41.41 103 LEU A O 1
ATOM 822 N N . ILE A 1 104 ? -39.324 21.061 -12.581 1.00 49.00 104 ILE A N 1
ATOM 823 C CA . ILE A 1 104 ? -39.309 21.781 -13.861 1.00 49.00 104 ILE A CA 1
ATOM 824 C C . ILE A 1 104 ? -40.762 21.967 -14.294 1.00 49.00 104 ILE A C 1
ATOM 826 O O . ILE A 1 104 ? -41.496 21.001 -14.491 1.00 49.00 104 ILE A O 1
ATOM 830 N N . LYS A 1 105 ? -41.190 23.226 -14.413 1.00 42.34 105 LYS A N 1
ATOM 831 C CA . LYS A 1 105 ? -42.524 23.590 -14.896 1.00 42.34 105 LYS A CA 1
ATOM 832 C C . LYS A 1 105 ? -42.468 23.678 -16.423 1.00 42.34 105 LYS A C 1
ATOM 834 O O . LYS A 1 105 ? -41.860 24.604 -16.950 1.00 42.34 105 LYS A O 1
ATOM 839 N N . PHE A 1 106 ? -43.082 22.733 -17.129 1.00 45.59 106 PHE A N 1
ATOM 840 C CA . PHE A 1 106 ? -43.291 22.854 -18.574 1.00 45.59 106 PHE A CA 1
ATOM 841 C C . PHE A 1 106 ? -44.655 23.499 -18.834 1.00 45.59 106 PHE A C 1
ATOM 843 O O . PHE A 1 106 ? -45.679 23.009 -18.363 1.00 45.59 106 PHE A O 1
ATOM 850 N N . ILE A 1 107 ? -44.671 24.605 -19.580 1.00 44.97 107 ILE A N 1
ATOM 851 C CA . ILE A 1 107 ? -45.905 25.199 -20.104 1.00 44.97 107 ILE A CA 1
ATOM 852 C C . ILE A 1 107 ? -46.137 24.569 -21.476 1.00 44.97 107 ILE A C 1
ATOM 854 O O . ILE A 1 107 ? -45.410 24.858 -22.424 1.00 44.97 107 ILE A O 1
ATOM 858 N N . HIS A 1 108 ? -47.126 23.685 -21.579 1.00 40.56 108 HIS A N 1
ATOM 859 C CA . HIS A 1 108 ? -47.552 23.149 -22.866 1.00 40.56 108 HIS A CA 1
ATOM 860 C C . HIS A 1 108 ? -48.509 24.163 -23.508 1.00 40.56 108 HIS A C 1
ATOM 862 O O . HIS A 1 108 ? -49.643 24.314 -23.061 1.00 40.56 108 HIS A O 1
ATOM 868 N N . ILE A 1 109 ? -48.062 24.885 -24.536 1.00 43.03 109 ILE A N 1
ATOM 869 C CA . ILE A 1 109 ? -48.955 25.722 -25.349 1.00 43.03 109 ILE A CA 1
ATOM 870 C C . ILE A 1 109 ? -49.550 24.807 -26.418 1.00 43.03 109 ILE A C 1
ATOM 872 O O . ILE A 1 109 ? -48.814 24.264 -27.239 1.00 43.03 109 ILE A O 1
ATOM 876 N N . THR A 1 110 ? -50.865 24.589 -26.392 1.00 39.75 110 THR A N 1
ATOM 877 C CA . THR A 1 110 ? -51.573 23.924 -27.494 1.00 39.75 110 THR A CA 1
ATOM 878 C C . THR A 1 110 ? -52.607 24.876 -28.086 1.00 39.75 110 THR A C 1
ATOM 880 O O . THR A 1 110 ? -53.415 25.450 -27.365 1.00 39.75 110 THR A O 1
ATOM 883 N N . ASN A 1 111 ? -52.533 25.005 -29.413 1.00 37.06 111 ASN A N 1
ATOM 884 C CA . ASN A 1 111 ? -53.426 25.683 -30.357 1.00 37.06 111 ASN A CA 1
ATOM 885 C C . ASN A 1 111 ? -53.402 27.222 -30.419 1.00 37.06 111 ASN A C 1
ATOM 887 O O . ASN A 1 111 ? -53.897 27.930 -29.549 1.00 37.06 111 ASN A O 1
ATOM 891 N N . PHE A 1 112 ? -52.903 27.720 -31.556 1.00 41.19 112 PHE A N 1
ATOM 892 C CA . PHE A 1 112 ? -53.182 29.056 -32.076 1.00 41.19 112 PHE A CA 1
ATOM 893 C C . PHE A 1 112 ? -54.425 28.985 -32.969 1.00 41.19 112 PHE A C 1
ATOM 895 O O . PHE A 1 112 ? -54.424 28.261 -33.963 1.00 41.19 112 PHE A O 1
ATOM 902 N N . ALA A 1 113 ? -55.463 29.750 -32.640 1.00 34.22 113 ALA A N 1
ATOM 903 C CA . ALA A 1 113 ? -56.585 30.006 -33.538 1.00 34.22 113 ALA A CA 1
ATOM 904 C C . ALA A 1 113 ? -56.597 31.496 -33.909 1.00 34.22 113 ALA A C 1
ATOM 906 O O . ALA A 1 113 ? -56.609 32.361 -33.036 1.00 34.22 113 ALA A O 1
ATOM 907 N N . PHE A 1 114 ? -56.553 31.781 -35.211 1.00 36.53 114 PHE A N 1
ATOM 908 C CA . PHE A 1 114 ? -56.566 33.125 -35.790 1.00 36.53 114 PHE A CA 1
ATOM 909 C C . PHE A 1 114 ? -58.002 33.516 -36.146 1.00 36.53 114 PHE A C 1
ATOM 911 O O . PHE A 1 114 ? -58.582 32.912 -37.045 1.00 36.53 114 PHE A O 1
ATOM 918 N N . VAL A 1 115 ? -58.555 34.546 -35.498 1.00 35.66 115 VAL A N 1
ATOM 919 C CA . VAL A 1 115 ? -59.761 35.243 -35.976 1.00 35.66 115 VAL A CA 1
ATOM 920 C C . VAL A 1 115 ? -59.646 36.738 -35.637 1.00 35.66 115 VAL A C 1
ATOM 922 O O . VAL A 1 115 ? -59.545 37.108 -34.474 1.00 35.66 115 VAL A O 1
ATOM 925 N N . ASN A 1 116 ? -59.648 37.585 -36.673 1.00 35.59 116 ASN A N 1
ATOM 926 C CA . ASN A 1 116 ? -59.818 39.049 -36.641 1.00 35.59 116 ASN A CA 1
ATOM 927 C C . ASN A 1 116 ? -58.922 39.869 -35.682 1.00 35.59 116 ASN A C 1
ATOM 929 O O . ASN A 1 116 ? -59.422 40.644 -34.875 1.00 35.59 116 ASN A O 1
ATOM 933 N N . ASN A 1 117 ? -57.594 39.775 -35.852 1.00 40.62 117 ASN A N 1
ATOM 934 C CA . ASN A 1 117 ? -56.589 40.795 -35.477 1.00 40.62 117 ASN A CA 1
ATOM 935 C C . ASN A 1 117 ? -56.639 41.408 -34.053 1.00 40.62 117 ASN A C 1
ATOM 937 O O . ASN A 1 117 ? -56.080 42.483 -33.831 1.00 40.62 117 ASN A O 1
ATOM 941 N N . GLN A 1 118 ? -57.210 40.726 -33.059 1.00 32.91 118 GLN A N 1
ATOM 942 C CA . GLN A 1 118 ? -57.107 41.100 -31.643 1.00 32.91 118 GLN A CA 1
ATOM 943 C C . GLN A 1 118 ? -56.791 39.868 -30.782 1.00 32.91 118 GLN A C 1
ATOM 945 O O . GLN A 1 118 ? -57.441 38.832 -30.896 1.00 32.91 118 GLN A O 1
ATOM 950 N N . PHE A 1 119 ? -55.763 39.971 -29.931 1.00 34.19 119 PHE A N 1
ATOM 951 C CA . PHE A 1 119 ? -55.340 38.907 -29.013 1.00 34.19 119 PHE A CA 1
ATOM 952 C C . PHE A 1 119 ? -56.333 38.772 -27.851 1.00 34.19 119 PHE A C 1
ATOM 954 O O . PHE A 1 119 ? -56.446 39.679 -27.029 1.00 34.19 119 PHE A O 1
ATOM 961 N N . LEU A 1 120 ? -56.989 37.618 -27.731 1.00 30.81 120 LEU A N 1
ATOM 962 C CA . LEU A 1 120 ? -57.710 37.207 -26.523 1.00 30.81 120 LEU A CA 1
ATOM 963 C C . LEU A 1 120 ? -57.030 35.959 -25.945 1.00 30.81 120 LEU A C 1
ATOM 965 O O . LEU A 1 120 ? -56.886 34.945 -26.622 1.00 30.81 120 LEU A O 1
ATOM 969 N N . SER A 1 121 ? -56.540 36.080 -24.710 1.00 32.09 121 SER A N 1
ATOM 970 C CA . SER A 1 121 ? -55.914 35.006 -23.927 1.00 32.09 121 SER A CA 1
ATOM 971 C C . SER A 1 121 ? -56.966 34.176 -23.166 1.00 32.09 121 SER A C 1
ATOM 973 O O . SER A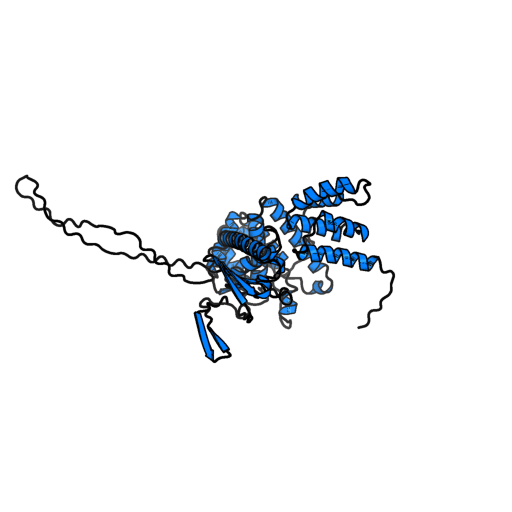 1 121 ? -58.150 34.468 -23.285 1.00 32.09 121 SER A O 1
ATOM 975 N N . PHE A 1 122 ? -56.501 33.192 -22.371 1.00 33.50 122 PHE A N 1
ATOM 976 C CA . PHE A 1 122 ? -57.198 32.250 -21.453 1.00 33.50 122 PHE A CA 1
ATOM 977 C C . PHE A 1 122 ? -57.306 30.810 -22.016 1.00 33.50 122 PHE A C 1
ATOM 979 O O . PHE A 1 122 ? -57.715 30.634 -23.152 1.00 33.50 122 PHE A O 1
ATOM 986 N N . VAL A 1 123 ? -56.928 29.706 -21.342 1.00 32.72 123 VAL A N 1
ATOM 987 C CA . VAL A 1 123 ? -56.683 29.353 -19.921 1.00 32.72 123 VAL A CA 1
ATOM 988 C C . VAL A 1 123 ? -55.496 28.360 -19.808 1.00 32.72 123 VAL A C 1
ATOM 990 O O . VAL A 1 123 ? -55.239 27.581 -20.720 1.00 32.72 123 VAL A O 1
ATOM 993 N N . TYR A 1 124 ? -54.788 28.374 -18.670 1.00 40.25 124 TYR A N 1
ATOM 994 C CA . TYR A 1 124 ? -53.648 27.508 -18.322 1.00 40.25 124 TYR A CA 1
ATOM 995 C C . TYR A 1 124 ? -54.051 26.079 -17.906 1.00 40.25 124 TYR A C 1
ATOM 997 O O . TYR A 1 124 ? -54.902 25.914 -17.036 1.00 40.25 124 TYR A O 1
ATOM 1005 N N . SER A 1 125 ? -53.323 25.063 -18.385 1.00 39.19 125 SER A N 1
ATOM 1006 C CA . SER A 1 125 ? -53.202 23.765 -17.702 1.00 39.19 125 SER A CA 1
ATOM 1007 C C . SER A 1 125 ? -51.736 23.525 -17.333 1.00 39.19 125 SER A C 1
ATOM 1009 O O . SER A 1 125 ? -50.865 23.481 -18.202 1.00 39.19 125 SER A O 1
ATOM 1011 N N . ASN A 1 126 ? -51.447 23.440 -16.030 1.00 42.03 126 ASN A N 1
ATOM 1012 C CA . ASN A 1 126 ? -50.111 23.147 -15.509 1.00 42.03 126 ASN A CA 1
ATOM 1013 C C . ASN A 1 126 ? -50.007 21.642 -15.237 1.00 42.03 126 ASN A C 1
ATOM 1015 O O . ASN A 1 126 ? -50.660 21.149 -14.319 1.00 42.03 126 ASN A O 1
ATOM 1019 N N . TYR A 1 127 ? -49.146 20.933 -15.967 1.00 46.94 127 TYR A N 1
ATOM 1020 C CA . TYR A 1 127 ? -48.748 19.571 -15.608 1.00 46.94 127 TYR A CA 1
ATOM 1021 C C . TYR A 1 127 ? -47.378 19.597 -14.928 1.00 46.94 127 TYR A C 1
ATOM 1023 O O . TYR A 1 127 ? -46.412 20.145 -15.459 1.00 46.94 127 TYR A O 1
ATOM 1031 N N . TYR A 1 128 ? -47.300 19.000 -13.741 1.00 45.31 128 TYR A N 1
ATOM 1032 C CA . TYR A 1 128 ? -46.055 18.801 -13.008 1.00 45.31 128 TYR A CA 1
ATOM 1033 C C . TYR A 1 128 ? -45.585 17.362 -13.223 1.00 45.31 128 TYR A C 1
ATOM 1035 O O . TYR A 1 128 ? -46.230 16.428 -12.752 1.00 45.31 128 TYR A O 1
ATOM 1043 N N . PHE A 1 129 ? -44.468 17.176 -13.926 1.00 42.81 129 PHE A N 1
ATOM 1044 C CA . PHE A 1 129 ? -43.796 15.879 -14.016 1.00 42.81 129 PHE A CA 1
ATOM 1045 C C . PHE A 1 129 ? -42.618 15.842 -13.040 1.00 42.81 129 PHE A C 1
ATOM 1047 O O . PHE A 1 129 ? -41.732 16.696 -13.083 1.00 42.81 129 PHE A O 1
ATOM 1054 N N . PHE A 1 130 ? -42.606 14.840 -12.161 1.00 42.25 130 PHE A N 1
ATOM 1055 C CA . PHE A 1 130 ? -41.487 14.561 -11.263 1.00 42.25 130 PHE A CA 1
ATOM 1056 C C . PHE A 1 130 ? -40.503 13.618 -11.962 1.00 42.25 130 PHE A C 1
ATOM 1058 O O . PHE A 1 130 ? -40.821 12.453 -12.189 1.00 42.25 130 PHE A O 1
ATOM 1065 N N . TYR A 1 131 ? -39.300 14.100 -12.278 1.00 41.22 131 TYR A N 1
ATOM 1066 C CA . TYR A 1 131 ? -38.185 13.237 -12.669 1.00 41.22 131 TYR A CA 1
ATOM 1067 C C . TYR A 1 131 ? -37.232 13.069 -11.485 1.00 41.22 131 TYR A C 1
ATOM 1069 O O . TYR A 1 131 ? -36.613 14.028 -11.032 1.00 41.22 131 TYR A O 1
ATOM 1077 N N . TYR A 1 132 ? -37.090 11.835 -10.999 1.00 40.81 132 TYR A N 1
ATOM 1078 C CA . TYR A 1 132 ? -36.067 11.477 -10.020 1.00 40.81 132 TYR A CA 1
ATOM 1079 C C . TYR A 1 132 ? -34.811 11.015 -10.759 1.00 40.81 132 TYR A C 1
ATOM 1081 O O . TYR A 1 132 ? -34.800 9.953 -11.381 1.00 40.81 132 TYR A O 1
ATOM 1089 N N . THR A 1 133 ? -33.735 11.800 -10.700 1.00 36.66 133 THR A N 1
ATOM 1090 C CA . THR A 1 133 ? -32.416 11.352 -11.158 1.00 36.66 133 THR A CA 1
ATOM 1091 C C . THR A 1 133 ? -31.690 10.671 -10.000 1.00 36.66 133 THR A C 1
ATOM 1093 O O . THR A 1 133 ? -31.244 11.297 -9.040 1.00 36.66 133 THR A O 1
ATOM 1096 N N . PHE A 1 134 ? -31.580 9.344 -10.070 1.00 40.44 134 PHE A N 1
ATOM 1097 C CA . PHE A 1 134 ? -30.871 8.554 -9.067 1.00 40.44 134 PHE A CA 1
ATOM 1098 C C . PHE A 1 134 ? -29.360 8.687 -9.270 1.00 40.44 134 PHE A C 1
ATOM 1100 O O . PHE A 1 134 ? -28.786 8.062 -10.160 1.00 40.44 134 PHE A O 1
ATOM 1107 N N . LYS A 1 135 ? -28.688 9.474 -8.425 1.00 37.47 135 LYS A N 1
ATOM 1108 C CA . LYS A 1 135 ? -27.224 9.444 -8.336 1.00 37.47 135 LYS A CA 1
ATOM 1109 C C . LYS A 1 135 ? -26.816 8.539 -7.177 1.00 37.47 135 LYS A C 1
ATOM 1111 O O . LYS A 1 135 ? -26.793 8.964 -6.026 1.00 37.47 135 LYS A O 1
ATOM 1116 N N . ILE A 1 136 ? -26.504 7.277 -7.479 1.00 38.72 136 ILE A N 1
ATOM 1117 C CA . ILE A 1 136 ? -25.920 6.353 -6.499 1.00 38.72 136 ILE A CA 1
ATOM 1118 C C . ILE A 1 136 ? -24.501 6.844 -6.198 1.00 38.72 136 ILE A C 1
ATOM 1120 O O . ILE A 1 136 ? -23.587 6.666 -6.999 1.00 38.72 136 ILE A O 1
ATOM 1124 N N . VAL A 1 137 ? -24.318 7.489 -5.047 1.00 42.31 137 VAL A N 1
ATOM 1125 C CA . VAL A 1 137 ? -22.992 7.833 -4.526 1.00 42.31 137 VAL A CA 1
ATOM 1126 C C . VAL A 1 137 ? -22.621 6.771 -3.500 1.00 42.31 137 VAL A C 1
ATOM 1128 O O . VAL A 1 137 ? -23.033 6.842 -2.346 1.00 42.31 137 VAL A O 1
ATOM 1131 N N . SER A 1 138 ? -21.849 5.763 -3.910 1.00 46.75 138 SER A N 1
ATOM 1132 C CA . SER A 1 138 ? -21.237 4.838 -2.957 1.00 46.75 138 SER A CA 1
ATOM 1133 C C . SER A 1 138 ? -20.149 5.583 -2.181 1.00 46.75 138 SER A C 1
ATOM 1135 O O . SER A 1 138 ? -19.031 5.749 -2.668 1.00 46.75 138 SER A O 1
ATOM 1137 N N . LEU A 1 139 ? -20.482 6.077 -0.990 1.00 56.59 139 LEU A N 1
ATOM 1138 C CA . LEU A 1 139 ? -19.489 6.587 -0.052 1.00 56.59 139 LEU A CA 1
ATOM 1139 C C . LEU A 1 139 ? -18.731 5.397 0.523 1.00 56.59 139 LEU A C 1
ATOM 1141 O O . LEU A 1 139 ? -19.252 4.642 1.345 1.00 56.59 139 LEU A O 1
ATOM 1145 N N . GLY A 1 140 ? -17.505 5.218 0.043 1.00 69.94 140 GLY A N 1
ATOM 1146 C CA . GLY A 1 140 ? -16.653 4.163 0.539 1.00 69.94 140 GLY A CA 1
ATOM 1147 C C . GLY A 1 140 ? -16.252 4.405 1.994 1.00 69.94 140 GLY A C 1
ATOM 1148 O O . GLY A 1 140 ? -15.841 5.515 2.349 1.00 69.94 140 GLY A O 1
ATOM 1149 N N . ILE A 1 141 ? -16.429 3.371 2.818 1.00 78.62 141 ILE A N 1
ATOM 1150 C CA . ILE A 1 141 ? -16.177 3.382 4.260 1.00 78.62 141 ILE A CA 1
ATOM 1151 C C . ILE A 1 141 ? -14.820 2.741 4.508 1.00 78.62 141 ILE A C 1
ATOM 1153 O O . ILE A 1 141 ? -14.569 1.626 4.051 1.00 78.62 141 ILE A O 1
ATOM 1157 N N . TYR A 1 142 ? -13.978 3.466 5.232 1.00 85.00 142 TYR A N 1
ATOM 1158 C CA . TYR A 1 142 ? -12.646 3.071 5.642 1.00 85.00 142 TYR A CA 1
ATOM 1159 C C . TYR A 1 142 ? -12.598 3.037 7.170 1.00 85.00 142 TYR A C 1
ATOM 1161 O O . TYR A 1 142 ? -12.402 4.059 7.829 1.00 85.00 142 TYR A O 1
ATOM 1169 N N . ASP A 1 143 ? -12.826 1.858 7.736 1.00 86.25 143 ASP A N 1
ATOM 1170 C CA . ASP A 1 143 ? -12.808 1.652 9.177 1.00 86.25 143 ASP A CA 1
ATOM 1171 C C . ASP A 1 143 ? -11.380 1.367 9.660 1.00 86.25 143 ASP A C 1
ATOM 1173 O O . ASP A 1 143 ? -10.560 0.785 8.948 1.00 86.25 143 ASP A O 1
ATOM 1177 N N . ILE A 1 144 ? -11.067 1.763 10.891 1.00 86.19 144 ILE A N 1
ATOM 1178 C CA . ILE A 1 144 ? -9.769 1.516 11.523 1.00 86.19 144 ILE A CA 1
ATOM 1179 C C . ILE A 1 144 ? -10.002 0.753 12.822 1.00 86.19 144 ILE A C 1
ATOM 1181 O O . ILE A 1 144 ? -10.747 1.211 13.679 1.00 86.19 144 ILE A O 1
ATOM 1185 N N . CYS A 1 145 ? -9.351 -0.390 13.001 1.00 86.31 145 CYS A N 1
ATOM 1186 C CA . CYS A 1 145 ? -9.390 -1.153 14.241 1.00 86.31 145 CYS A CA 1
ATOM 1187 C C . CYS A 1 145 ? -8.050 -1.031 14.969 1.00 86.31 145 CYS A C 1
ATOM 1189 O O . CYS A 1 145 ? -7.011 -1.450 14.459 1.00 86.31 145 CYS A O 1
ATOM 1191 N N . VAL A 1 146 ? -8.067 -0.470 16.174 1.00 83.75 146 VAL A N 1
ATOM 1192 C CA . VAL A 1 146 ? -6.901 -0.413 17.054 1.00 83.75 146 VAL A CA 1
ATOM 1193 C C . VAL A 1 146 ? -6.784 -1.748 17.780 1.00 83.75 146 VAL A C 1
ATOM 1195 O O . VAL A 1 146 ? -7.626 -2.094 18.606 1.00 83.75 146 VAL A O 1
ATOM 1198 N N . LEU A 1 147 ? -5.741 -2.502 17.449 1.00 82.94 147 LEU A N 1
ATOM 1199 C CA . LEU A 1 147 ? -5.466 -3.809 18.035 1.00 82.94 147 LEU A CA 1
ATOM 1200 C C . LEU A 1 147 ? -4.879 -3.697 19.450 1.00 82.94 147 LEU A C 1
ATOM 1202 O O . LEU A 1 147 ? -4.228 -2.708 19.761 1.00 82.94 147 LEU A O 1
ATOM 1206 N N . PRO A 1 148 ? -4.997 -4.720 20.304 1.00 81.19 148 PRO A N 1
ATOM 1207 C CA . PRO A 1 148 ? -4.216 -4.817 21.534 1.00 81.19 148 PRO A CA 1
ATOM 1208 C C . PRO A 1 148 ? -2.698 -4.859 21.268 1.00 81.19 148 PRO A C 1
ATOM 1210 O O . PRO A 1 148 ? -2.268 -5.443 20.267 1.00 81.19 148 PRO A O 1
ATOM 1213 N N . PRO A 1 149 ? -1.849 -4.328 22.174 1.00 75.62 149 PRO A N 1
ATOM 1214 C CA . PRO A 1 149 ? -0.392 -4.310 21.995 1.00 75.62 149 PRO A CA 1
ATOM 1215 C C . PRO A 1 149 ? 0.255 -5.683 21.751 1.00 75.62 149 PRO A C 1
ATOM 1217 O O . PRO A 1 149 ? 1.297 -5.758 21.106 1.00 75.62 149 PRO A O 1
ATOM 1220 N N . SER A 1 150 ? -0.350 -6.767 22.247 1.00 75.50 150 SER A N 1
ATOM 1221 C CA . SER A 1 150 ? 0.146 -8.142 22.095 1.00 75.50 150 SER A CA 1
ATOM 1222 C C . SER A 1 150 ? 0.103 -8.645 20.649 1.00 75.50 150 SER A C 1
ATOM 1224 O O . SER A 1 150 ? 1.010 -9.358 20.224 1.00 75.50 150 SER A O 1
ATOM 1226 N N . ILE A 1 151 ? -0.911 -8.246 19.878 1.00 72.25 151 ILE A N 1
ATOM 1227 C CA . ILE A 1 151 ? -1.130 -8.690 18.489 1.00 72.25 151 ILE A CA 1
ATOM 1228 C C . ILE A 1 151 ? -0.853 -7.591 17.456 1.00 72.25 151 ILE A C 1
ATOM 1230 O O . ILE A 1 151 ? -0.895 -7.823 16.254 1.00 72.25 151 ILE A O 1
ATOM 1234 N N . ALA A 1 152 ? -0.495 -6.398 17.918 1.00 60.94 152 ALA A N 1
ATOM 1235 C CA . ALA A 1 152 ? -0.216 -5.228 17.094 1.00 60.94 152 ALA A CA 1
ATOM 1236 C C . ALA A 1 152 ? 0.986 -5.362 16.131 1.00 60.94 152 ALA A C 1
ATOM 1238 O O . ALA A 1 152 ? 1.227 -4.460 15.332 1.00 60.94 152 ALA A O 1
ATOM 1239 N N . HIS A 1 153 ? 1.753 -6.453 16.216 1.00 62.00 153 HIS A N 1
ATOM 1240 C CA . HIS A 1 153 ? 2.893 -6.736 15.343 1.00 62.00 153 HIS A CA 1
ATOM 1241 C C . HIS A 1 153 ? 2.506 -7.450 14.038 1.00 62.00 153 HIS A C 1
ATOM 1243 O O . HIS A 1 153 ? 3.344 -7.568 13.146 1.00 62.00 153 HIS A O 1
ATOM 1249 N N . PHE A 1 154 ? 1.272 -7.949 13.921 1.00 63.81 154 PHE A N 1
ATOM 1250 C CA . PHE A 1 154 ? 0.809 -8.604 12.703 1.00 63.81 154 PHE A CA 1
ATOM 1251 C C . PHE A 1 154 ? 0.446 -7.578 11.626 1.00 63.81 154 PHE A C 1
ATOM 1253 O O . PHE A 1 154 ? -0.316 -6.642 11.867 1.00 63.81 154 PHE A O 1
ATOM 1260 N N . GLU A 1 155 ? 0.952 -7.792 10.412 1.00 66.25 155 GLU A N 1
ATOM 1261 C CA . GLU A 1 155 ? 0.463 -7.107 9.216 1.00 66.25 155 GLU A CA 1
ATOM 1262 C C . GLU A 1 155 ? -0.828 -7.788 8.761 1.00 66.25 155 GLU A C 1
ATOM 1264 O O . GLU A 1 155 ? -0.804 -8.916 8.267 1.00 66.25 155 GLU A O 1
ATOM 1269 N N . ILE A 1 156 ? -1.959 -7.117 8.969 1.00 72.81 156 ILE A N 1
ATOM 1270 C CA . ILE A 1 156 ? -3.280 -7.654 8.650 1.00 72.81 156 ILE A CA 1
ATOM 1271 C C . ILE A 1 156 ? -3.889 -6.833 7.514 1.00 72.81 156 ILE A C 1
ATOM 1273 O O . ILE A 1 156 ? -4.224 -5.660 7.685 1.00 72.81 156 ILE A O 1
ATOM 1277 N N . GLU A 1 157 ? -4.062 -7.477 6.363 1.00 70.56 157 GLU A N 1
ATOM 1278 C CA . GLU A 1 157 ? -4.635 -6.871 5.162 1.00 70.56 157 GLU A CA 1
ATOM 1279 C C . GLU A 1 157 ? -6.118 -7.229 5.071 1.00 70.56 157 GLU A C 1
ATOM 1281 O O . GLU A 1 157 ? -6.472 -8.361 4.746 1.00 70.56 157 GLU A O 1
ATOM 1286 N N . CYS A 1 158 ? -6.999 -6.270 5.369 1.00 76.25 158 CYS A N 1
ATOM 1287 C CA . CYS A 1 158 ? -8.439 -6.474 5.245 1.00 76.25 158 CYS A CA 1
ATOM 1288 C C . CYS A 1 158 ? -9.098 -5.368 4.416 1.00 76.25 158 CYS A C 1
ATOM 1290 O O . CYS A 1 158 ? -8.863 -4.179 4.647 1.00 76.25 158 CYS A O 1
ATOM 1292 N N . PRO A 1 159 ? -9.986 -5.716 3.474 1.00 73.81 159 PRO A N 1
ATOM 1293 C CA . PRO A 1 159 ? -10.841 -4.743 2.830 1.00 73.81 159 PRO A CA 1
ATOM 1294 C C . PRO A 1 159 ? -11.854 -4.187 3.838 1.00 73.81 159 PRO A C 1
ATOM 1296 O O . PRO A 1 159 ? -12.500 -4.923 4.598 1.00 73.81 159 PRO A O 1
ATOM 1299 N N . CYS A 1 160 ? -12.036 -2.870 3.768 1.00 74.25 160 CYS A N 1
ATOM 1300 C CA . CYS A 1 160 ? -12.922 -2.051 4.597 1.00 74.25 160 CYS A CA 1
ATOM 1301 C C . CYS A 1 160 ? -12.452 -1.792 6.043 1.00 74.25 160 CYS A C 1
ATOM 1303 O O . CYS A 1 160 ? -12.902 -0.800 6.602 1.00 74.25 160 CYS A O 1
ATOM 1305 N N . VAL A 1 161 ? -11.583 -2.618 6.651 1.00 82.12 161 VAL A N 1
ATOM 1306 C CA . VAL A 1 161 ? -10.993 -2.352 7.987 1.00 82.12 161 VAL A CA 1
ATOM 1307 C C . VAL A 1 161 ? -9.486 -2.405 7.918 1.00 82.12 161 VAL A C 1
ATOM 1309 O O . VAL A 1 161 ? -8.917 -3.408 7.517 1.00 82.12 161 VAL A O 1
ATOM 1312 N N . THR A 1 162 ? -8.832 -1.365 8.406 1.00 83.12 162 THR A N 1
ATOM 1313 C CA . THR A 1 162 ? -7.392 -1.391 8.624 1.00 83.12 162 THR A CA 1
ATOM 1314 C C . THR A 1 162 ? -7.079 -1.608 10.086 1.00 83.12 162 THR A C 1
ATOM 1316 O O . THR A 1 162 ? -7.521 -0.849 10.945 1.00 83.12 162 THR A O 1
ATOM 1319 N N . PHE A 1 163 ? -6.272 -2.622 10.365 1.00 82.12 163 PHE A N 1
ATOM 1320 C CA . PHE A 1 163 ? -5.796 -2.893 11.708 1.00 82.12 163 PHE A CA 1
ATOM 1321 C C . PHE A 1 163 ? -4.518 -2.103 11.977 1.00 82.12 163 PHE A C 1
ATOM 1323 O O . PHE A 1 163 ? -3.587 -2.114 11.171 1.00 82.12 163 PHE A O 1
ATOM 1330 N N . ILE A 1 164 ? -4.481 -1.393 13.102 1.00 80.44 164 ILE A N 1
ATOM 1331 C CA . ILE A 1 164 ? -3.323 -0.605 13.519 1.00 80.44 164 ILE A CA 1
ATOM 1332 C C . ILE A 1 164 ? -2.924 -0.927 14.952 1.00 80.44 164 ILE A C 1
ATOM 1334 O O . ILE A 1 164 ? -3.758 -1.212 15.811 1.00 80.44 164 ILE A O 1
ATOM 1338 N N . SER A 1 165 ? -1.628 -0.815 15.220 1.00 79.12 165 SER A N 1
ATOM 1339 C CA . SER A 1 165 ? -1.103 -0.817 16.581 1.00 79.12 165 SER A CA 1
ATOM 1340 C C . SER A 1 165 ? -1.569 0.429 17.355 1.00 79.12 165 SER A C 1
ATOM 1342 O O . SER A 1 165 ? -1.549 1.526 16.784 1.00 79.12 165 SER A O 1
ATOM 1344 N N . PRO A 1 166 ? -1.850 0.340 18.673 1.00 75.38 166 PRO A N 1
ATOM 1345 C CA . PRO A 1 166 ? -2.091 1.507 19.530 1.00 75.38 166 PRO A CA 1
ATOM 1346 C C . PRO A 1 166 ? -0.926 2.491 19.517 1.00 75.38 166 PRO A C 1
ATOM 1348 O O . PRO A 1 166 ? -1.087 3.675 19.792 1.00 75.38 166 PRO A O 1
ATOM 1351 N N . THR A 1 167 ? 0.268 2.009 19.185 1.00 70.25 167 THR A N 1
ATOM 1352 C CA . THR A 1 167 ? 1.484 2.816 19.138 1.00 70.25 167 THR A CA 1
ATOM 1353 C C . THR A 1 167 ? 1.453 3.847 18.013 1.00 70.25 167 THR A C 1
ATOM 1355 O O . THR A 1 167 ? 2.116 4.874 18.111 1.00 70.25 167 THR A O 1
ATOM 1358 N N . LEU A 1 168 ? 0.642 3.619 16.974 1.00 69.62 168 LEU A N 1
ATOM 1359 C CA . LEU A 1 168 ? 0.431 4.573 15.884 1.00 69.62 168 LEU A CA 1
ATOM 1360 C C . LEU A 1 168 ? -0.495 5.731 16.279 1.00 69.62 168 LEU A C 1
ATOM 1362 O O . LEU A 1 168 ? -0.530 6.741 15.587 1.00 69.62 168 LEU A O 1
ATOM 1366 N N . LEU A 1 169 ? -1.192 5.645 17.418 1.00 69.50 169 LEU A N 1
ATOM 1367 C CA . LEU A 1 169 ? -2.019 6.744 17.931 1.00 69.50 169 LEU A CA 1
ATOM 1368 C C . LEU A 1 169 ? -1.183 7.924 18.449 1.00 69.50 169 LEU A C 1
ATOM 1370 O O . LEU A 1 169 ? -1.729 8.989 18.720 1.00 69.50 169 LEU A O 1
ATOM 1374 N N . GLY A 1 170 ? 0.122 7.735 18.655 1.00 59.25 170 GLY A N 1
ATOM 1375 C CA . GLY A 1 170 ? 0.979 8.704 19.331 1.00 59.25 170 GLY A CA 1
ATOM 1376 C C . GLY A 1 170 ? 1.899 9.547 18.444 1.00 59.25 170 GLY A C 1
ATOM 1377 O O . GLY A 1 170 ? 2.543 10.435 19.001 1.00 59.25 170 GLY A O 1
ATOM 1378 N N . GLY A 1 171 ? 1.985 9.263 17.139 1.00 58.97 171 GLY A N 1
ATOM 1379 C CA . GLY A 1 171 ? 2.930 9.902 16.211 1.00 58.97 171 GLY A CA 1
ATOM 1380 C C . GLY A 1 171 ? 2.434 11.206 15.577 1.00 58.97 171 GLY A C 1
ATOM 1381 O O . GLY A 1 171 ? 1.278 11.617 15.746 1.00 58.97 171 GLY A O 1
ATOM 1382 N N . ASP A 1 172 ? 3.327 11.870 14.848 1.00 59.38 172 ASP A N 1
ATOM 1383 C CA . ASP A 1 172 ? 3.029 13.023 13.999 1.00 59.38 172 ASP A CA 1
ATOM 1384 C C . ASP A 1 172 ? 2.465 12.643 12.631 1.00 59.38 172 ASP A C 1
ATOM 1386 O O . ASP A 1 172 ? 2.614 11.515 12.166 1.00 59.38 172 ASP A O 1
ATOM 1390 N N . ASP A 1 173 ? 1.781 13.596 11.983 1.00 56.12 173 ASP A N 1
ATOM 1391 C CA . ASP A 1 173 ? 1.118 13.382 10.686 1.00 56.12 173 ASP A CA 1
ATOM 1392 C C . ASP A 1 173 ? 2.103 12.883 9.612 1.00 56.12 173 ASP A C 1
ATOM 1394 O O . ASP A 1 173 ? 1.703 12.152 8.708 1.00 56.12 173 ASP A O 1
ATOM 1398 N N . CYS A 1 174 ? 3.391 13.218 9.759 1.00 50.53 174 CYS A N 1
ATOM 1399 C CA . CYS A 1 174 ? 4.483 12.797 8.880 1.00 50.53 174 CYS A CA 1
ATOM 1400 C C . CYS A 1 174 ? 4.914 11.329 9.078 1.00 50.53 174 CYS A C 1
ATOM 1402 O O . CYS A 1 174 ? 5.505 10.744 8.178 1.00 50.53 174 CYS A O 1
ATOM 1404 N N . TYR A 1 175 ? 4.612 10.709 10.225 1.00 53.47 175 TYR A N 1
ATOM 1405 C CA . TYR A 1 175 ? 5.061 9.354 10.588 1.00 53.47 175 TYR A CA 1
ATOM 1406 C C . TYR A 1 175 ? 4.025 8.258 10.308 1.00 53.47 175 TYR A C 1
ATOM 1408 O O . TYR A 1 175 ? 4.194 7.087 10.644 1.00 53.47 175 TYR A O 1
ATOM 1416 N N . MET A 1 176 ? 2.936 8.595 9.627 1.00 60.84 176 MET A N 1
ATOM 1417 C CA . MET A 1 176 ? 1.877 7.633 9.327 1.00 60.84 176 MET A CA 1
ATOM 1418 C C . MET A 1 176 ? 2.218 6.710 8.143 1.00 60.84 176 MET A C 1
ATOM 1420 O O . MET A 1 176 ? 1.311 6.264 7.441 1.00 60.84 176 MET A O 1
ATOM 1424 N N . SER A 1 177 ? 3.498 6.372 7.933 1.00 66.56 177 SER A N 1
ATOM 1425 C CA . SER A 1 177 ? 3.946 5.456 6.873 1.00 66.56 177 SER A CA 1
ATOM 1426 C C . SER A 1 177 ? 3.249 4.086 6.927 1.00 66.56 177 SER A C 1
ATOM 1428 O O . SER A 1 177 ? 2.850 3.598 5.866 1.00 66.56 177 SER A O 1
ATOM 1430 N N . PRO A 1 178 ? 2.958 3.485 8.106 1.00 74.12 178 PRO A N 1
ATOM 1431 C CA . PRO A 1 178 ? 2.261 2.200 8.146 1.00 74.12 178 PRO A CA 1
ATOM 1432 C C . PRO A 1 178 ? 0.781 2.331 7.773 1.00 74.12 178 PRO A C 1
ATOM 1434 O O . PRO A 1 178 ? 0.233 1.470 7.092 1.00 74.12 178 PRO A O 1
ATOM 1437 N N . LEU A 1 179 ? 0.132 3.437 8.158 1.00 81.12 179 LEU A N 1
ATOM 1438 C CA . LEU A 1 179 ? -1.253 3.697 7.763 1.00 81.12 179 LEU A CA 1
ATOM 1439 C C . LEU A 1 179 ? -1.351 4.000 6.265 1.00 81.12 179 LEU A C 1
ATOM 1441 O O . LEU A 1 179 ? -2.245 3.481 5.607 1.00 81.12 179 LEU A O 1
ATOM 1445 N N . ALA A 1 180 ? -0.425 4.793 5.721 1.00 83.62 180 ALA A N 1
ATOM 1446 C CA . ALA A 1 180 ? -0.335 5.064 4.289 1.00 83.62 180 ALA A CA 1
ATOM 1447 C C . ALA A 1 180 ? -0.172 3.763 3.492 1.00 83.62 180 ALA A C 1
ATOM 1449 O O . ALA A 1 180 ? -0.875 3.549 2.508 1.00 83.62 180 ALA A O 1
ATOM 1450 N N . ARG A 1 181 ? 0.702 2.861 3.956 1.00 83.50 181 ARG A N 1
ATOM 1451 C CA . ARG A 1 181 ? 0.910 1.536 3.359 1.00 83.50 181 ARG A CA 1
ATOM 1452 C C . ARG A 1 181 ? -0.371 0.701 3.353 1.00 83.50 181 ARG A C 1
ATOM 1454 O O . ARG A 1 181 ? -0.737 0.175 2.304 1.00 83.50 181 ARG A O 1
ATOM 1461 N N . ASN A 1 182 ? -1.085 0.643 4.476 1.00 84.75 182 ASN A N 1
ATOM 1462 C CA . ASN A 1 182 ? -2.351 -0.090 4.575 1.00 84.75 182 ASN A CA 1
ATOM 1463 C C . ASN A 1 182 ? -3.450 0.520 3.681 1.00 84.75 182 ASN A C 1
ATOM 1465 O O . ASN A 1 182 ? -4.207 -0.204 3.032 1.00 84.75 182 ASN A O 1
ATOM 1469 N N . ILE A 1 183 ? -3.503 1.853 3.567 1.00 88.81 183 ILE A N 1
ATOM 1470 C CA . ILE A 1 183 ? -4.399 2.539 2.623 1.00 88.81 183 ILE A CA 1
ATOM 1471 C C . ILE A 1 183 ? -4.059 2.128 1.189 1.00 88.81 183 ILE A C 1
ATOM 1473 O O . ILE A 1 183 ? -4.952 1.705 0.458 1.00 88.81 183 ILE A O 1
ATOM 1477 N N . SER A 1 184 ? -2.784 2.161 0.797 1.00 91.12 184 SER A N 1
ATOM 1478 C CA . SER A 1 184 ? -2.342 1.746 -0.541 1.00 91.12 184 SER A CA 1
ATOM 1479 C C . SER A 1 184 ? -2.696 0.292 -0.867 1.00 91.12 184 SER A C 1
ATOM 1481 O O . SER A 1 184 ? -3.072 -0.010 -2.002 1.00 91.12 184 SER A O 1
ATOM 1483 N N . GLN A 1 185 ? -2.657 -0.608 0.123 1.00 90.44 185 GLN A N 1
ATOM 1484 C CA . GLN A 1 185 ? -3.062 -2.013 -0.046 1.00 90.44 185 GLN A CA 1
ATOM 1485 C C . GLN A 1 185 ? -4.547 -2.179 -0.389 1.00 90.44 185 GLN A C 1
ATOM 1487 O O . GLN A 1 185 ? -4.943 -3.179 -0.990 1.00 90.44 185 GLN A O 1
ATOM 1492 N N . SER A 1 186 ? -5.379 -1.177 -0.082 1.00 90.75 186 SER A N 1
ATOM 1493 C CA . SER A 1 186 ? -6.779 -1.176 -0.511 1.00 90.75 186 SER A CA 1
ATOM 1494 C C . SER A 1 186 ? -6.923 -1.212 -2.034 1.00 90.75 186 SER A C 1
ATOM 1496 O O . SER A 1 186 ? -7.911 -1.751 -2.527 1.00 90.75 186 SER A O 1
ATOM 1498 N N . TRP A 1 187 ? -5.947 -0.694 -2.781 1.00 93.75 187 TRP A N 1
ATOM 1499 C CA . TRP A 1 187 ? -5.880 -0.845 -4.234 1.00 93.75 187 TRP A CA 1
ATOM 1500 C C . TRP A 1 187 ? -4.954 -2.004 -4.621 1.00 93.75 187 TRP A C 1
ATOM 1502 O O . TRP A 1 187 ? -5.400 -2.972 -5.240 1.00 93.75 187 TRP A O 1
ATOM 1512 N N . ALA A 1 188 ? -3.683 -1.933 -4.218 1.00 92.88 188 ALA A N 1
ATOM 1513 C CA . ALA A 1 188 ? -2.660 -2.928 -4.534 1.00 92.88 188 ALA A CA 1
ATOM 1514 C C . ALA A 1 188 ? -2.674 -4.086 -3.524 1.00 92.88 188 ALA A C 1
ATOM 1516 O O . ALA A 1 188 ? -1.989 -4.051 -2.505 1.00 92.88 188 ALA A O 1
ATOM 1517 N N . GLY A 1 189 ? -3.466 -5.113 -3.814 1.00 89.19 189 GLY A N 1
ATOM 1518 C CA . GLY A 1 189 ? -3.624 -6.305 -2.988 1.00 89.19 189 GLY A CA 1
ATOM 1519 C C . GLY A 1 189 ? -5.084 -6.656 -2.771 1.00 89.19 189 GLY A C 1
ATOM 1520 O O . GLY A 1 189 ? -5.504 -7.754 -3.129 1.00 89.19 189 GLY A O 1
ATOM 1521 N N . ASN A 1 190 ? -5.877 -5.716 -2.253 1.00 89.94 190 ASN A N 1
ATOM 1522 C CA . ASN A 1 190 ? -7.300 -5.958 -2.022 1.00 89.94 190 ASN A CA 1
ATOM 1523 C C . ASN A 1 190 ? -8.118 -5.846 -3.315 1.00 89.94 190 ASN A C 1
ATOM 1525 O O . ASN A 1 190 ? -8.982 -6.684 -3.558 1.00 89.94 190 ASN A O 1
ATOM 1529 N N . LEU A 1 191 ? -7.907 -4.786 -4.113 1.00 92.38 191 LEU A N 1
ATOM 1530 C CA . LEU A 1 191 ? -8.728 -4.511 -5.305 1.00 92.38 191 LEU A CA 1
ATOM 1531 C C . LEU A 1 191 ? -8.200 -5.246 -6.524 1.00 92.38 191 LEU A C 1
ATOM 1533 O O . LEU A 1 191 ? -8.979 -5.838 -7.263 1.00 92.38 191 LEU A O 1
ATOM 1537 N N . VAL A 1 192 ? -6.888 -5.185 -6.718 1.00 95.19 192 VAL A N 1
ATOM 1538 C CA . VAL A 1 192 ? -6.170 -5.994 -7.694 1.00 95.19 192 VAL A CA 1
ATOM 1539 C C . VAL A 1 192 ? -5.240 -6.892 -6.909 1.00 95.19 192 VAL A C 1
ATOM 1541 O O . VAL A 1 192 ? -4.362 -6.393 -6.204 1.00 95.19 192 VAL A O 1
ATOM 1544 N N . THR A 1 193 ? -5.456 -8.197 -7.001 1.00 93.94 193 THR A N 1
ATOM 1545 C CA . THR A 1 193 ? -4.703 -9.180 -6.221 1.00 93.94 193 THR A CA 1
ATOM 1546 C C . THR A 1 193 ? -3.725 -9.939 -7.115 1.00 93.94 193 THR A C 1
ATOM 1548 O O . THR A 1 193 ? -3.985 -10.162 -8.294 1.00 93.94 193 THR A O 1
ATOM 1551 N N . CYS A 1 194 ? -2.590 -10.379 -6.585 1.00 92.94 194 CYS A N 1
ATOM 1552 C CA . CYS A 1 194 ? -1.740 -11.341 -7.273 1.00 92.94 194 CYS A CA 1
ATOM 1553 C C . CYS A 1 194 ? -2.449 -12.703 -7.403 1.00 92.94 194 CYS A C 1
ATOM 1555 O O . CYS A 1 194 ? -3.106 -13.176 -6.477 1.00 92.94 194 CYS A O 1
ATOM 1557 N N . SER A 1 195 ? -2.291 -13.360 -8.547 1.00 93.69 195 SER A N 1
ATOM 1558 C CA . SER A 1 195 ? -2.845 -14.694 -8.827 1.00 93.69 195 SER A CA 1
ATOM 1559 C C . SER A 1 195 ? -2.281 -15.786 -7.915 1.00 93.69 195 SER A C 1
ATOM 1561 O O . SER A 1 195 ? -3.004 -16.706 -7.539 1.00 93.69 195 SER A O 1
ATOM 1563 N N . ASN A 1 196 ? -1.009 -15.679 -7.535 1.00 89.38 196 ASN A N 1
ATOM 1564 C CA . ASN A 1 196 ? -0.336 -16.567 -6.595 1.00 89.38 196 ASN A CA 1
ATOM 1565 C C . ASN A 1 196 ? 0.808 -15.815 -5.877 1.00 89.38 196 ASN A C 1
ATOM 1567 O O . ASN A 1 196 ? 1.102 -14.658 -6.190 1.00 89.38 196 ASN A O 1
ATOM 1571 N N . TYR A 1 197 ? 1.470 -16.478 -4.924 1.00 86.88 197 TYR A N 1
ATOM 1572 C CA . TYR A 1 197 ? 2.555 -15.886 -4.130 1.00 86.88 197 TYR A CA 1
ATOM 1573 C C . TYR A 1 197 ? 3.836 -15.576 -4.928 1.00 86.88 197 TYR A C 1
ATOM 1575 O O . TYR A 1 197 ? 4.641 -14.771 -4.466 1.00 86.88 197 TYR A O 1
ATOM 1583 N N . GLU A 1 198 ? 4.032 -16.153 -6.116 1.00 87.25 198 GLU A N 1
ATOM 1584 C CA . GLU A 1 198 ? 5.179 -15.830 -6.984 1.00 87.25 198 GLU A CA 1
ATOM 1585 C C . GLU A 1 198 ? 5.044 -14.412 -7.554 1.00 87.25 198 GLU A C 1
ATOM 1587 O O . GLU A 1 198 ? 6.023 -13.691 -7.726 1.00 87.25 198 GLU A O 1
ATOM 1592 N N . HIS A 1 199 ? 3.805 -13.965 -7.775 1.00 91.31 199 HIS A N 1
ATOM 1593 C CA . HIS A 1 199 ? 3.483 -12.622 -8.254 1.00 91.31 199 HIS A CA 1
ATOM 1594 C C . HIS A 1 199 ? 3.220 -11.616 -7.122 1.00 91.31 199 HIS A C 1
ATOM 1596 O O . HIS A 1 199 ? 2.697 -10.531 -7.375 1.00 91.31 199 HIS A O 1
ATOM 1602 N N . LEU A 1 200 ? 3.585 -11.936 -5.873 1.00 89.38 200 LEU A N 1
ATOM 1603 C CA . LEU A 1 200 ? 3.272 -11.112 -4.697 1.00 89.38 200 LEU A CA 1
ATOM 1604 C C . LEU A 1 200 ? 3.875 -9.698 -4.752 1.00 89.38 200 LEU A C 1
ATOM 1606 O O . LEU A 1 200 ? 3.358 -8.776 -4.115 1.00 89.38 200 LEU A O 1
ATOM 1610 N N . TRP A 1 201 ? 4.934 -9.499 -5.541 1.00 91.06 201 TRP A N 1
ATOM 1611 C CA . TRP A 1 201 ? 5.491 -8.173 -5.795 1.00 91.06 201 TRP A CA 1
ATOM 1612 C C . TRP A 1 201 ? 4.440 -7.196 -6.353 1.00 91.06 201 TRP A C 1
ATOM 1614 O O . TRP A 1 201 ? 4.463 -6.024 -5.991 1.00 91.06 201 TRP A O 1
ATOM 1624 N N . LEU A 1 202 ? 3.460 -7.665 -7.140 1.00 94.50 202 LEU A N 1
ATOM 1625 C CA . LEU A 1 202 ? 2.366 -6.825 -7.644 1.00 94.50 202 LEU A CA 1
ATOM 1626 C C . LEU A 1 202 ? 1.510 -6.245 -6.516 1.00 94.50 202 LEU A C 1
ATOM 1628 O O . LEU A 1 202 ? 1.004 -5.140 -6.646 1.00 94.50 202 LEU A O 1
ATOM 1632 N N . ASN A 1 203 ? 1.359 -6.943 -5.394 1.00 91.56 203 ASN A N 1
ATOM 1633 C CA . ASN A 1 203 ? 0.652 -6.384 -4.245 1.00 91.56 203 ASN A CA 1
ATOM 1634 C C . ASN A 1 203 ? 1.585 -5.448 -3.473 1.00 91.56 203 ASN A C 1
ATOM 1636 O O . ASN A 1 203 ? 1.313 -4.261 -3.292 1.00 91.56 203 ASN A O 1
ATOM 1640 N N . LYS A 1 204 ? 2.718 -5.991 -3.016 1.00 88.75 204 LYS A N 1
ATOM 1641 C CA . LYS A 1 204 ? 3.580 -5.326 -2.037 1.00 88.75 204 LYS A CA 1
ATOM 1642 C C . LYS A 1 204 ? 4.389 -4.184 -2.651 1.00 88.75 204 LYS A C 1
ATOM 1644 O O . LYS A 1 204 ? 4.392 -3.100 -2.085 1.00 88.75 204 LYS A O 1
ATOM 1649 N N . SER A 1 205 ? 5.020 -4.368 -3.810 1.00 91.81 205 SER A N 1
ATOM 1650 C CA . SER A 1 205 ? 5.817 -3.313 -4.452 1.00 91.81 205 SER A CA 1
ATOM 1651 C C . SER A 1 205 ? 4.960 -2.165 -4.979 1.00 91.81 205 SER A C 1
ATOM 1653 O O . SER A 1 205 ? 5.353 -1.015 -4.811 1.00 91.81 205 SER A O 1
ATOM 1655 N N . LEU A 1 206 ? 3.780 -2.440 -5.556 1.00 94.00 206 LEU A N 1
ATOM 1656 C CA . LEU A 1 206 ? 2.844 -1.374 -5.943 1.00 94.00 206 LEU A CA 1
ATOM 1657 C C . LEU A 1 206 ? 2.301 -0.642 -4.713 1.00 94.00 206 LEU A C 1
ATOM 1659 O O . LEU A 1 206 ? 2.244 0.582 -4.729 1.00 94.00 206 LEU A O 1
ATOM 1663 N N . SER A 1 207 ? 1.964 -1.353 -3.630 1.00 90.62 207 SER A N 1
ATOM 1664 C CA . SER A 1 207 ? 1.586 -0.707 -2.367 1.00 90.62 207 SER A CA 1
ATOM 1665 C C . SER A 1 207 ? 2.706 0.197 -1.842 1.00 90.62 207 SER A C 1
ATOM 1667 O O . SER A 1 207 ? 2.433 1.335 -1.449 1.00 90.62 207 SER A O 1
ATOM 1669 N N . ILE A 1 208 ? 3.960 -0.278 -1.893 1.00 87.50 208 ILE A N 1
ATOM 1670 C CA . ILE A 1 208 ? 5.139 0.490 -1.489 1.00 87.50 208 ILE A CA 1
ATOM 1671 C C . ILE A 1 208 ? 5.285 1.769 -2.315 1.00 87.50 208 ILE A C 1
ATOM 1673 O O . ILE A 1 208 ? 5.351 2.867 -1.763 1.00 87.50 208 ILE A O 1
ATOM 1677 N N . PHE A 1 209 ? 5.254 1.624 -3.636 1.00 91.06 209 PHE A N 1
ATOM 1678 C CA . PHE A 1 209 ? 5.315 2.732 -4.580 1.00 91.06 209 PHE A CA 1
ATOM 1679 C C . PHE A 1 209 ? 4.206 3.761 -4.323 1.00 91.06 209 PHE A C 1
ATOM 1681 O O . PHE A 1 209 ? 4.467 4.957 -4.190 1.00 91.06 209 PHE A O 1
ATOM 1688 N N . THR A 1 210 ? 2.961 3.303 -4.172 1.00 91.81 210 THR A N 1
ATOM 1689 C CA . THR A 1 210 ? 1.817 4.182 -3.924 1.00 91.81 210 THR A CA 1
ATOM 1690 C C . THR A 1 210 ? 1.924 4.902 -2.581 1.00 91.81 210 THR A C 1
ATOM 1692 O O . THR A 1 210 ? 1.693 6.108 -2.542 1.00 91.81 210 THR A O 1
ATOM 1695 N N . TYR A 1 211 ? 2.281 4.226 -1.479 1.00 87.56 211 TYR A N 1
ATOM 1696 C CA . TYR A 1 211 ? 2.325 4.916 -0.183 1.00 87.56 211 TYR A CA 1
ATOM 1697 C C . TYR A 1 211 ? 3.448 5.946 -0.115 1.00 87.56 211 TYR A C 1
ATOM 1699 O O . TYR A 1 211 ? 3.275 6.970 0.540 1.00 87.56 211 TYR A O 1
ATOM 1707 N N . ARG A 1 212 ? 4.580 5.706 -0.788 1.00 86.50 212 ARG A N 1
ATOM 1708 C CA . ARG A 1 212 ? 5.669 6.687 -0.865 1.00 86.50 212 ARG A CA 1
ATOM 1709 C C . ARG A 1 212 ? 5.221 7.934 -1.604 1.00 86.50 212 ARG A C 1
ATOM 1711 O O . ARG A 1 212 ? 5.388 9.025 -1.076 1.00 86.50 212 ARG A O 1
ATOM 1718 N N . LYS A 1 213 ? 4.527 7.777 -2.737 1.00 88.50 213 LYS A N 1
ATOM 1719 C CA . LYS A 1 213 ? 3.903 8.910 -3.434 1.00 88.50 213 LYS A CA 1
ATOM 1720 C C . LYS A 1 213 ? 2.901 9.660 -2.566 1.00 88.50 213 LYS A C 1
ATOM 1722 O O . LYS A 1 213 ? 2.924 10.885 -2.537 1.00 88.50 213 LYS A O 1
ATOM 1727 N N . ILE A 1 214 ? 2.060 8.944 -1.817 1.00 87.44 214 ILE A N 1
ATOM 1728 C CA . ILE A 1 214 ? 1.160 9.564 -0.835 1.00 87.44 214 ILE A CA 1
ATOM 1729 C C . ILE A 1 214 ? 1.964 10.353 0.211 1.00 87.44 214 ILE A C 1
ATOM 1731 O O . ILE A 1 214 ? 1.608 11.488 0.521 1.00 87.44 214 ILE A O 1
ATOM 1735 N N . GLY A 1 215 ? 3.051 9.777 0.730 1.00 80.75 215 GLY A N 1
ATOM 1736 C CA . GLY A 1 215 ? 3.960 10.433 1.669 1.00 80.75 215 GLY A CA 1
ATOM 1737 C C . GLY A 1 215 ? 4.546 11.725 1.102 1.00 80.75 215 GLY A C 1
ATOM 1738 O O . GLY A 1 215 ? 4.493 12.755 1.769 1.00 80.75 215 GLY A O 1
ATOM 1739 N N . CYS A 1 216 ? 5.007 11.705 -0.149 1.00 83.38 216 CYS A N 1
ATOM 1740 C CA . CYS A 1 216 ? 5.532 12.890 -0.824 1.00 83.38 216 CYS A CA 1
ATOM 1741 C C . CYS A 1 216 ? 4.455 13.961 -1.070 1.00 83.38 216 CYS A C 1
ATOM 1743 O O . CYS A 1 216 ? 4.758 15.142 -0.978 1.00 83.38 216 CYS A O 1
ATOM 1745 N N . ILE A 1 217 ? 3.197 13.582 -1.337 1.00 83.62 217 ILE A N 1
ATOM 1746 C CA . ILE A 1 217 ? 2.069 14.532 -1.461 1.00 83.62 217 ILE A CA 1
ATOM 1747 C C . ILE A 1 217 ? 1.733 15.185 -0.115 1.00 83.62 217 ILE A C 1
ATOM 1749 O O . ILE A 1 217 ? 1.278 16.327 -0.065 1.00 83.62 217 ILE A O 1
ATOM 1753 N N . MET A 1 218 ? 1.895 14.448 0.984 1.00 77.69 218 MET A N 1
ATOM 1754 C CA . MET A 1 218 ? 1.592 14.951 2.323 1.00 77.69 218 MET A CA 1
ATOM 1755 C C . MET A 1 218 ? 2.669 15.866 2.892 1.00 77.69 218 MET A C 1
ATOM 1757 O O . MET A 1 218 ? 2.360 16.682 3.763 1.00 77.69 218 MET A O 1
ATOM 1761 N N . TYR A 1 219 ? 3.910 15.703 2.447 1.00 72.12 219 TYR A N 1
ATOM 1762 C CA . TYR A 1 219 ? 5.030 16.500 2.911 1.00 72.12 219 TYR A CA 1
ATOM 1763 C C . TYR A 1 219 ? 5.155 17.790 2.096 1.00 72.12 219 TYR A C 1
ATOM 1765 O O . TYR A 1 219 ? 4.891 17.809 0.897 1.00 72.12 219 TYR A O 1
ATOM 1773 N N . LEU A 1 220 ? 5.551 18.885 2.750 1.00 66.75 220 LEU A N 1
ATOM 1774 C CA . LEU A 1 220 ? 5.626 20.206 2.114 1.00 66.75 220 LEU A CA 1
ATOM 1775 C C . LEU A 1 220 ? 6.659 20.255 0.976 1.00 66.75 220 LEU A C 1
ATOM 1777 O O . LEU A 1 220 ? 6.461 20.999 0.018 1.00 66.75 220 LEU A O 1
ATOM 1781 N N . ASN A 1 221 ? 7.722 19.448 1.065 1.00 70.62 221 ASN A N 1
ATOM 1782 C CA . ASN A 1 221 ? 8.760 19.333 0.045 1.00 70.62 221 ASN A CA 1
ATOM 1783 C C . ASN A 1 221 ? 8.778 17.943 -0.619 1.00 70.62 221 ASN A C 1
ATOM 1785 O O . ASN A 1 221 ? 9.367 16.986 -0.111 1.00 70.62 221 ASN A O 1
ATOM 1789 N N . TYR A 1 222 ? 8.107 17.833 -1.766 1.00 75.31 222 TYR A N 1
ATOM 1790 C CA . TYR A 1 222 ? 7.973 16.576 -2.504 1.00 75.31 222 TYR A CA 1
ATOM 1791 C C . TYR A 1 222 ? 9.330 15.971 -2.903 1.00 75.31 222 TYR A C 1
ATOM 1793 O O . TYR A 1 222 ? 9.515 14.759 -2.789 1.00 75.31 222 TYR A O 1
ATOM 1801 N N . GLU A 1 223 ? 10.271 16.795 -3.378 1.00 75.44 223 GLU A N 1
ATOM 1802 C CA . GLU A 1 223 ? 11.547 16.317 -3.926 1.00 75.44 223 GLU A CA 1
ATOM 1803 C C . GLU A 1 223 ? 12.444 15.725 -2.836 1.00 75.44 223 GLU A C 1
ATOM 1805 O O . GLU A 1 223 ? 12.910 14.595 -2.980 1.00 75.44 223 GLU A O 1
ATOM 1810 N N . GLU A 1 224 ? 12.594 16.421 -1.708 1.00 73.62 224 GLU A N 1
ATOM 1811 C CA . GLU A 1 224 ? 13.413 15.959 -0.580 1.00 73.62 224 GLU A CA 1
ATOM 1812 C C . GLU A 1 224 ? 12.918 14.627 -0.006 1.00 73.62 224 GLU A C 1
ATOM 1814 O O . GLU A 1 224 ? 13.709 13.714 0.239 1.00 73.62 224 GLU A O 1
ATOM 1819 N N . MET A 1 225 ? 11.601 14.474 0.160 1.00 75.50 225 MET A N 1
ATOM 1820 C CA . MET A 1 225 ? 11.031 13.216 0.648 1.00 75.50 225 MET A CA 1
ATOM 1821 C C . MET A 1 225 ? 11.166 12.078 -0.353 1.00 75.50 225 MET A C 1
ATOM 1823 O O . MET A 1 225 ? 11.381 10.931 0.040 1.00 75.50 225 MET A O 1
ATOM 1827 N N . ASN A 1 226 ? 11.049 12.374 -1.646 1.00 77.62 226 ASN A N 1
ATOM 1828 C CA . ASN A 1 226 ? 11.232 11.372 -2.683 1.00 77.62 226 ASN A CA 1
ATOM 1829 C C . ASN A 1 226 ? 12.683 10.861 -2.715 1.00 77.62 226 ASN A C 1
ATOM 1831 O O . ASN A 1 226 ? 12.908 9.655 -2.821 1.00 77.62 226 ASN A O 1
ATOM 1835 N N . GLU A 1 227 ? 13.668 11.752 -2.574 1.00 76.62 227 GLU A N 1
ATOM 1836 C CA . GLU A 1 227 ? 15.081 11.372 -2.450 1.00 76.62 227 GLU A CA 1
ATOM 1837 C C . GLU A 1 227 ? 15.343 10.537 -1.193 1.00 76.62 227 GLU A C 1
ATOM 1839 O O . GLU A 1 227 ? 16.024 9.508 -1.264 1.00 76.62 227 GLU A O 1
ATOM 1844 N N . PHE A 1 228 ? 14.765 10.942 -0.057 1.00 77.12 228 PHE A N 1
ATOM 1845 C CA . PHE A 1 228 ? 14.852 10.194 1.193 1.00 77.12 228 PHE A CA 1
ATOM 1846 C C . PHE A 1 228 ? 14.324 8.762 1.031 1.00 77.12 228 PHE A C 1
ATOM 1848 O O . PHE A 1 228 ? 15.032 7.802 1.351 1.00 77.12 228 PHE A O 1
ATOM 1855 N N . PHE A 1 229 ? 13.122 8.597 0.467 1.00 76.56 229 PHE A N 1
ATOM 1856 C CA . PHE A 1 229 ? 12.560 7.269 0.235 1.00 76.56 229 PHE A CA 1
ATOM 1857 C C . PHE A 1 229 ? 13.435 6.439 -0.707 1.00 76.56 229 PHE A C 1
ATOM 1859 O O . PHE A 1 229 ? 13.775 5.315 -0.364 1.00 76.56 229 PHE A O 1
ATOM 1866 N N . GLN A 1 230 ? 13.895 6.986 -1.836 1.00 74.50 230 GLN A N 1
ATOM 1867 C CA . GLN A 1 230 ? 14.766 6.247 -2.766 1.00 74.50 230 GLN A CA 1
ATOM 1868 C C . GLN A 1 230 ? 16.050 5.719 -2.107 1.00 74.50 230 GLN A C 1
ATOM 1870 O O . GLN A 1 230 ? 16.557 4.651 -2.467 1.00 74.50 230 GLN A O 1
ATOM 1875 N N . ARG A 1 231 ? 16.600 6.452 -1.136 1.00 74.88 231 ARG A N 1
ATOM 1876 C CA . ARG A 1 231 ? 17.753 5.995 -0.353 1.00 74.88 231 ARG A CA 1
ATOM 1877 C C . ARG A 1 231 ? 17.389 4.906 0.638 1.00 74.88 231 ARG A C 1
ATOM 1879 O O . ARG A 1 231 ? 18.151 3.945 0.785 1.00 74.88 231 ARG A O 1
ATOM 1886 N N . GLU A 1 232 ? 16.246 5.044 1.298 1.00 74.31 232 GLU A N 1
ATOM 1887 C CA . GLU A 1 232 ? 15.701 4.022 2.185 1.00 74.31 232 GLU A CA 1
ATOM 1888 C C . GLU A 1 232 ? 15.552 2.678 1.448 1.00 74.31 232 GLU A C 1
ATOM 1890 O O . GLU A 1 232 ? 15.995 1.654 1.970 1.00 74.31 232 GLU A O 1
ATOM 1895 N N . ASP A 1 233 ? 15.069 2.684 0.198 1.00 71.06 233 ASP A N 1
ATOM 1896 C CA . ASP A 1 233 ? 14.909 1.493 -0.659 1.00 71.06 233 ASP A CA 1
ATOM 1897 C C . ASP A 1 233 ? 16.220 0.739 -0.810 1.00 71.06 233 ASP A C 1
ATOM 1899 O O . ASP A 1 233 ? 16.314 -0.469 -0.583 1.00 71.06 233 ASP A O 1
ATOM 1903 N N . LEU A 1 234 ? 17.259 1.474 -1.199 1.00 71.50 234 LEU A N 1
ATOM 1904 C CA . LEU A 1 234 ? 18.570 0.913 -1.486 1.00 71.50 234 LEU A CA 1
ATOM 1905 C C . LEU A 1 234 ? 19.246 0.434 -0.211 1.00 71.50 234 LEU A C 1
ATOM 1907 O O . LEU A 1 234 ? 19.917 -0.598 -0.224 1.00 71.50 234 LEU A O 1
ATOM 1911 N N . ARG A 1 235 ? 19.033 1.131 0.906 1.00 72.25 235 ARG A N 1
ATOM 1912 C CA . ARG A 1 235 ? 19.511 0.687 2.209 1.00 72.25 235 ARG A CA 1
ATOM 1913 C C . ARG A 1 235 ? 18.823 -0.606 2.634 1.00 72.25 235 ARG A C 1
ATOM 1915 O O . ARG A 1 235 ? 19.528 -1.566 2.944 1.00 72.25 235 ARG A O 1
ATOM 1922 N N . ASN A 1 236 ? 17.492 -0.656 2.613 1.00 73.00 236 ASN A N 1
ATOM 1923 C CA . ASN A 1 236 ? 16.702 -1.833 2.978 1.00 73.00 236 ASN A CA 1
ATOM 1924 C C . ASN A 1 236 ? 17.080 -3.035 2.111 1.00 73.00 236 ASN A C 1
ATOM 1926 O O . ASN A 1 236 ? 17.367 -4.113 2.635 1.00 73.00 236 ASN A O 1
ATOM 1930 N N . LEU A 1 237 ? 17.202 -2.824 0.802 1.00 72.19 237 LEU A N 1
ATOM 1931 C CA . LEU A 1 237 ? 17.637 -3.845 -0.142 1.00 72.19 237 LEU A CA 1
ATOM 1932 C C . LEU A 1 237 ? 19.082 -4.297 0.121 1.00 72.19 237 LEU A C 1
ATOM 1934 O O . LEU A 1 237 ? 19.358 -5.495 0.172 1.00 72.19 237 LEU A O 1
ATOM 1938 N N . SER A 1 238 ? 20.005 -3.362 0.379 1.00 70.81 238 SER A N 1
ATOM 1939 C CA . SER A 1 238 ? 21.397 -3.698 0.707 1.00 70.81 238 SER A CA 1
ATOM 1940 C C . SER A 1 238 ? 21.508 -4.513 2.000 1.00 70.81 238 SER A C 1
ATOM 1942 O O . SER A 1 238 ? 22.311 -5.443 2.065 1.00 70.81 238 SER A O 1
ATOM 1944 N N . MET A 1 239 ? 20.686 -4.219 3.015 1.00 69.50 239 MET A N 1
ATOM 1945 C CA . MET A 1 239 ? 20.632 -4.987 4.262 1.00 69.50 239 MET A CA 1
ATOM 1946 C C . MET A 1 239 ? 20.076 -6.393 4.021 1.00 69.50 239 MET A C 1
ATOM 1948 O O . MET A 1 239 ? 20.661 -7.367 4.493 1.00 69.50 239 MET A O 1
ATOM 1952 N N . GLN A 1 240 ? 19.000 -6.521 3.236 1.00 67.25 240 GLN A N 1
ATOM 1953 C CA . GLN A 1 240 ? 18.423 -7.822 2.886 1.00 67.25 240 GLN A CA 1
ATOM 1954 C C . GLN A 1 240 ? 19.426 -8.728 2.160 1.00 67.25 240 GLN A C 1
ATOM 1956 O O . GLN A 1 240 ? 19.485 -9.921 2.456 1.00 67.25 240 GLN A O 1
ATOM 1961 N N . ILE A 1 241 ? 20.241 -8.161 1.266 1.00 66.69 241 ILE A N 1
ATOM 1962 C CA . ILE A 1 241 ? 21.241 -8.891 0.469 1.00 66.69 241 ILE A CA 1
ATOM 1963 C C . ILE A 1 241 ? 22.510 -9.211 1.275 1.00 66.69 241 ILE A C 1
ATOM 1965 O O . ILE A 1 241 ? 23.128 -10.261 1.077 1.00 66.69 241 ILE A O 1
ATOM 1969 N N . LYS A 1 242 ? 22.911 -8.331 2.204 1.00 64.88 242 LYS A N 1
ATOM 1970 C CA . LYS A 1 242 ? 24.052 -8.576 3.103 1.00 64.88 242 LYS A CA 1
ATOM 1971 C C . LYS A 1 242 ? 23.800 -9.748 4.053 1.00 64.88 242 LYS A C 1
ATOM 1973 O O . LYS A 1 242 ? 24.754 -10.461 4.366 1.00 64.88 242 LYS A O 1
ATOM 1978 N N . ASN A 1 243 ? 22.550 -9.973 4.459 1.00 63.12 243 ASN A N 1
ATOM 1979 C CA . ASN A 1 243 ? 22.173 -11.096 5.315 1.00 63.12 243 ASN A CA 1
ATOM 1980 C C . ASN A 1 243 ? 22.456 -12.438 4.607 1.00 63.12 243 ASN A C 1
ATOM 1982 O O . ASN A 1 243 ? 21.842 -12.781 3.596 1.00 63.12 243 ASN A O 1
ATOM 1986 N N . PHE A 1 244 ? 23.431 -13.183 5.142 1.00 47.16 244 PHE A N 1
ATOM 1987 C CA . PHE A 1 244 ? 24.068 -14.345 4.503 1.00 47.16 244 PHE A CA 1
ATOM 1988 C C . PHE A 1 244 ? 23.111 -15.501 4.167 1.00 47.16 244 PHE A C 1
ATOM 1990 O O . PHE A 1 244 ? 23.345 -16.200 3.184 1.00 47.16 244 PHE A O 1
ATOM 1997 N N . GLU A 1 245 ? 22.014 -15.668 4.912 1.00 54.94 245 GLU A N 1
ATOM 1998 C CA . GLU A 1 245 ? 20.999 -16.710 4.672 1.00 54.94 245 GLU A CA 1
ATOM 1999 C C . GLU A 1 245 ? 20.232 -16.524 3.350 1.00 54.94 245 GLU A C 1
ATOM 2001 O O . GLU A 1 245 ? 19.616 -17.460 2.843 1.00 54.94 245 GLU A O 1
ATOM 2006 N N . ASN A 1 246 ? 20.301 -15.331 2.751 1.00 51.88 246 ASN A N 1
ATOM 2007 C CA . ASN A 1 246 ? 19.414 -14.937 1.665 1.00 51.88 246 ASN A CA 1
ATOM 2008 C C . ASN A 1 246 ? 20.051 -14.963 0.265 1.00 51.88 246 ASN A C 1
ATOM 2010 O O . ASN A 1 246 ? 19.342 -14.848 -0.738 1.00 51.88 246 ASN A O 1
ATOM 2014 N N . ARG A 1 247 ? 21.380 -15.109 0.162 1.00 52.44 247 ARG A N 1
ATOM 2015 C CA . ARG A 1 247 ? 22.133 -14.935 -1.102 1.00 52.44 247 ARG A CA 1
ATOM 2016 C C . ARG A 1 247 ? 21.777 -15.949 -2.202 1.00 52.44 247 ARG A C 1
ATOM 2018 O O . ARG A 1 247 ? 22.057 -15.704 -3.374 1.00 52.44 247 ARG A O 1
ATOM 2025 N N . GLY A 1 248 ? 21.154 -17.075 -1.846 1.00 53.06 248 GLY A N 1
ATOM 2026 C CA . GLY A 1 248 ? 20.672 -18.079 -2.802 1.00 53.06 248 GLY A CA 1
ATOM 2027 C C . GLY A 1 248 ? 19.258 -17.825 -3.340 1.00 53.06 248 GLY A C 1
ATOM 2028 O O . GLY A 1 248 ? 18.988 -18.191 -4.480 1.00 53.06 248 GLY A O 1
ATOM 2029 N N . LEU A 1 249 ? 18.387 -17.184 -2.547 1.00 54.19 249 LEU A N 1
ATOM 2030 C CA . LEU A 1 249 ? 16.938 -17.085 -2.791 1.00 54.19 249 LEU A CA 1
ATOM 2031 C C . LEU A 1 249 ? 16.472 -15.670 -3.197 1.00 54.19 249 LEU A C 1
ATOM 2033 O O . LEU A 1 249 ? 15.471 -15.547 -3.892 1.00 54.19 249 LEU A O 1
ATOM 2037 N N . LEU A 1 250 ? 17.214 -14.607 -2.846 1.00 56.06 250 LEU A N 1
ATOM 2038 C CA . LEU A 1 250 ? 16.919 -13.199 -3.199 1.00 56.06 250 LEU A CA 1
ATOM 2039 C C . LEU A 1 250 ? 17.318 -12.813 -4.640 1.00 56.06 250 LEU A C 1
ATOM 2041 O O . LEU A 1 250 ? 17.856 -11.732 -4.872 1.00 56.06 250 LEU A O 1
ATOM 2045 N N . LYS A 1 251 ? 17.137 -13.690 -5.628 1.00 61.75 251 LYS A N 1
ATOM 2046 C CA . LYS A 1 251 ? 17.636 -13.412 -6.991 1.00 61.75 251 LYS A CA 1
ATOM 2047 C C . LYS A 1 251 ? 16.602 -12.804 -7.921 1.00 61.75 251 LYS A C 1
ATOM 2049 O O . LYS A 1 251 ? 16.978 -12.234 -8.941 1.00 61.75 251 LYS A O 1
ATOM 2054 N N . CYS A 1 252 ? 15.325 -12.915 -7.585 1.00 73.25 252 CYS A N 1
ATOM 2055 C CA . CYS A 1 252 ? 14.252 -12.630 -8.516 1.00 73.25 252 CYS A CA 1
ATOM 2056 C C . CYS A 1 252 ? 13.042 -12.015 -7.817 1.00 73.25 252 CYS A C 1
ATOM 2058 O O . CYS A 1 252 ? 12.739 -12.295 -6.658 1.00 73.25 252 CYS A O 1
ATOM 2060 N N . LEU A 1 253 ? 12.354 -11.153 -8.558 1.00 81.88 253 LEU A N 1
ATOM 2061 C CA . LEU A 1 253 ? 11.085 -10.559 -8.160 1.00 81.88 253 LEU A CA 1
ATOM 2062 C C . LEU A 1 253 ? 9.937 -11.576 -8.275 1.00 81.88 253 LEU A C 1
ATOM 2064 O O . LEU A 1 253 ? 8.942 -11.465 -7.565 1.00 81.88 253 LEU A O 1
ATOM 2068 N N . ILE A 1 254 ? 10.110 -12.569 -9.155 1.00 84.88 254 ILE A N 1
ATOM 2069 C CA . ILE A 1 254 ? 9.226 -13.722 -9.332 1.00 84.88 254 ILE A CA 1
ATOM 2070 C C . ILE A 1 254 ? 9.997 -14.983 -8.911 1.00 84.88 254 ILE A C 1
ATOM 2072 O O . ILE A 1 254 ? 10.690 -15.588 -9.737 1.00 84.88 254 ILE A O 1
ATOM 2076 N N . PRO A 1 255 ? 9.960 -15.357 -7.621 1.00 79.38 255 PRO A N 1
ATOM 2077 C CA . PRO A 1 255 ? 10.610 -16.571 -7.149 1.00 79.38 255 PRO A CA 1
ATOM 2078 C C . PRO A 1 255 ? 9.828 -17.816 -7.559 1.00 79.38 255 PRO A C 1
ATOM 2080 O O . PRO A 1 255 ? 8.601 -17.804 -7.584 1.00 79.38 255 PRO A O 1
ATOM 2083 N N . ASN A 1 256 ? 10.548 -18.913 -7.799 1.00 78.56 256 ASN A N 1
ATOM 2084 C CA . ASN A 1 256 ? 9.935 -20.234 -7.865 1.00 78.56 256 ASN A CA 1
ATOM 2085 C C . ASN A 1 256 ? 9.694 -20.735 -6.433 1.00 78.56 256 ASN A C 1
ATOM 2087 O O . ASN A 1 256 ? 10.646 -20.893 -5.664 1.00 78.56 256 ASN A O 1
ATOM 2091 N N . LEU A 1 257 ? 8.430 -20.972 -6.080 1.00 76.31 257 LEU A N 1
ATOM 2092 C CA . LEU A 1 257 ? 8.026 -21.344 -4.719 1.00 76.31 257 LEU A CA 1
ATOM 2093 C C . LEU A 1 257 ? 7.724 -22.837 -4.539 1.00 76.31 257 LEU A C 1
ATOM 2095 O O . LEU A 1 257 ? 7.237 -23.242 -3.478 1.00 76.31 257 LEU A O 1
ATOM 2099 N N . THR A 1 258 ? 8.023 -23.679 -5.531 1.00 79.12 258 THR A N 1
ATOM 2100 C CA . THR A 1 258 ? 7.793 -25.126 -5.433 1.00 79.12 258 THR A CA 1
ATOM 2101 C C . THR A 1 258 ? 8.522 -25.724 -4.226 1.00 79.12 258 THR A C 1
ATOM 2103 O O . THR A 1 258 ? 9.743 -25.627 -4.119 1.00 79.12 258 THR A O 1
ATOM 2106 N N . GLY A 1 259 ? 7.777 -26.354 -3.312 1.00 76.06 259 GLY A N 1
ATOM 2107 C CA . GLY A 1 259 ? 8.330 -27.013 -2.121 1.00 76.06 259 GLY A CA 1
ATOM 2108 C C . GLY A 1 259 ? 8.667 -26.085 -0.943 1.00 76.06 259 GLY A C 1
ATOM 2109 O O . GLY A 1 259 ? 9.188 -26.560 0.065 1.00 76.06 259 GLY A O 1
ATOM 2110 N N . MET A 1 260 ? 8.360 -24.784 -1.024 1.00 75.94 260 MET A N 1
ATOM 2111 C CA . MET A 1 260 ? 8.594 -23.818 0.058 1.00 75.94 260 MET A CA 1
ATOM 2112 C C . MET A 1 260 ? 7.294 -23.396 0.750 1.00 75.94 260 MET A C 1
ATOM 2114 O O . MET A 1 260 ? 6.242 -23.286 0.126 1.00 75.94 260 MET A O 1
ATOM 2118 N N . SER A 1 261 ? 7.359 -23.098 2.054 1.00 77.81 261 SER A N 1
ATOM 2119 C CA . SER A 1 261 ? 6.209 -22.513 2.748 1.00 77.81 261 SER A CA 1
ATOM 2120 C C . SER A 1 261 ? 6.049 -21.027 2.389 1.00 77.81 261 SER A C 1
ATOM 2122 O O . SER A 1 261 ? 7.048 -20.294 2.389 1.00 77.81 261 SER A O 1
ATOM 2124 N N . PRO A 1 262 ? 4.814 -20.533 2.161 1.00 71.19 262 PRO A N 1
ATOM 2125 C CA . PRO A 1 262 ? 4.570 -19.129 1.827 1.00 71.19 262 PRO A CA 1
ATOM 2126 C C . PRO A 1 262 ? 5.171 -18.150 2.842 1.00 71.19 262 PRO A C 1
ATOM 2128 O O . PRO A 1 262 ? 5.786 -17.167 2.456 1.00 71.19 262 PRO A O 1
ATOM 2131 N N . HIS A 1 263 ? 5.097 -18.454 4.143 1.00 72.69 263 HIS A N 1
ATOM 2132 C CA . HIS A 1 263 ? 5.660 -17.602 5.200 1.00 72.69 263 HIS A CA 1
ATOM 2133 C C . HIS A 1 263 ? 7.185 -17.417 5.104 1.00 72.69 263 HIS A C 1
ATOM 2135 O O . HIS A 1 263 ? 7.706 -16.382 5.519 1.00 72.69 263 HIS A O 1
ATOM 2141 N N . LYS A 1 264 ? 7.921 -18.414 4.595 1.00 71.44 264 LYS A N 1
ATOM 2142 C CA . LYS A 1 264 ? 9.354 -18.255 4.322 1.00 71.44 264 LYS A CA 1
ATOM 2143 C C . LYS A 1 264 ? 9.546 -17.461 3.034 1.00 71.44 264 LYS A C 1
ATOM 2145 O O . LYS A 1 264 ? 10.267 -16.474 3.041 1.00 71.44 264 LYS A O 1
ATOM 2150 N N . ALA A 1 265 ? 8.847 -17.849 1.971 1.00 67.75 265 ALA A N 1
ATOM 2151 C CA . ALA A 1 265 ? 8.920 -17.213 0.660 1.00 67.75 265 ALA A CA 1
ATOM 2152 C C . ALA A 1 265 ? 8.697 -15.692 0.699 1.00 67.75 265 ALA A C 1
ATOM 2154 O O . ALA A 1 265 ? 9.505 -14.938 0.165 1.00 67.75 265 ALA A O 1
ATOM 2155 N N . THR A 1 266 ? 7.651 -15.229 1.390 1.00 70.50 266 THR A N 1
ATOM 2156 C CA . THR A 1 266 ? 7.290 -13.803 1.451 1.00 70.50 266 THR A CA 1
ATOM 2157 C C . THR A 1 266 ? 8.339 -12.925 2.134 1.00 70.50 266 THR A C 1
ATOM 2159 O O . THR A 1 266 ? 8.350 -11.717 1.901 1.00 70.50 266 THR A O 1
ATOM 2162 N N . LYS A 1 267 ? 9.232 -13.499 2.950 1.00 69.31 267 LYS A N 1
ATOM 2163 C CA . LYS A 1 267 ? 10.337 -12.770 3.598 1.00 69.31 267 LYS A CA 1
ATOM 2164 C C . LYS A 1 267 ? 11.533 -12.553 2.675 1.00 69.31 267 LYS A C 1
ATOM 2166 O O . LYS A 1 267 ? 12.362 -11.695 2.964 1.00 69.31 267 LYS A O 1
ATOM 2171 N N . TYR A 1 268 ? 11.617 -13.317 1.588 1.00 65.75 268 TYR A N 1
ATOM 2172 C CA . TYR A 1 268 ? 12.745 -13.311 0.659 1.00 65.75 268 TYR A CA 1
ATOM 2173 C C . TYR A 1 268 ? 12.386 -12.724 -0.712 1.00 65.75 268 TYR A C 1
ATOM 2175 O O . TYR A 1 268 ? 13.143 -12.898 -1.659 1.00 65.75 268 TYR A O 1
ATOM 2183 N N . VAL A 1 269 ? 11.250 -12.032 -0.845 1.00 73.25 269 VAL A N 1
ATOM 2184 C CA . VAL A 1 269 ? 10.940 -11.262 -2.059 1.00 73.25 269 VAL A CA 1
ATOM 2185 C C . VAL A 1 269 ? 11.452 -9.829 -1.877 1.00 73.25 269 VAL A C 1
ATOM 2187 O O . VAL A 1 269 ? 11.042 -9.158 -0.925 1.00 73.25 269 VAL A O 1
ATOM 2190 N N . PRO A 1 270 ? 12.321 -9.319 -2.769 1.00 77.94 270 PRO A N 1
ATOM 2191 C CA . PRO A 1 270 ? 12.871 -7.973 -2.658 1.00 77.94 270 PRO A CA 1
ATOM 2192 C C . PRO A 1 270 ? 11.852 -6.934 -3.148 1.00 77.94 270 PRO A C 1
ATOM 2194 O O . PRO A 1 270 ? 11.945 -6.419 -4.260 1.00 77.94 270 PRO A O 1
ATOM 2197 N N . TYR A 1 271 ? 10.855 -6.607 -2.321 1.00 84.50 271 TYR A N 1
ATOM 2198 C CA . TYR A 1 271 ? 9.772 -5.693 -2.716 1.00 84.50 271 TYR A CA 1
ATOM 2199 C C . TYR A 1 271 ? 10.264 -4.293 -3.108 1.00 84.50 271 TYR A C 1
ATOM 2201 O O . TYR A 1 271 ? 9.685 -3.670 -4.000 1.00 84.50 271 TYR A O 1
ATOM 2209 N N . GLU A 1 272 ? 11.359 -3.834 -2.499 1.00 82.62 272 GLU A N 1
ATOM 2210 C CA . GLU A 1 272 ? 12.024 -2.569 -2.838 1.00 82.62 272 GLU A CA 1
ATOM 2211 C C . GLU A 1 272 ? 12.561 -2.570 -4.274 1.00 82.62 272 GLU A C 1
ATOM 2213 O O . GLU A 1 272 ? 12.513 -1.556 -4.965 1.00 82.62 272 GLU A O 1
ATOM 2218 N N . TRP A 1 273 ? 12.998 -3.729 -4.777 1.00 84.44 273 TRP A N 1
ATOM 2219 C CA . TRP A 1 273 ? 13.425 -3.870 -6.167 1.00 84.44 273 TRP A CA 1
ATOM 2220 C C . TRP A 1 273 ? 12.257 -3.689 -7.141 1.00 84.44 273 TRP A C 1
ATOM 2222 O O . TRP A 1 273 ? 12.387 -2.987 -8.142 1.00 84.44 273 TRP A O 1
ATOM 2232 N N . GLY A 1 274 ? 11.086 -4.244 -6.814 1.00 88.88 274 GLY A N 1
ATOM 2233 C CA . GLY A 1 274 ? 9.867 -4.002 -7.588 1.00 88.88 274 GLY A CA 1
ATOM 2234 C C . GLY A 1 274 ? 9.415 -2.539 -7.537 1.00 88.88 274 GLY A C 1
ATOM 2235 O O . GLY A 1 274 ? 8.964 -2.003 -8.544 1.00 88.88 274 GLY A O 1
ATOM 2236 N N . CYS A 1 275 ? 9.589 -1.855 -6.401 1.00 88.75 275 CYS A N 1
ATOM 2237 C CA . CYS A 1 275 ? 9.329 -0.416 -6.302 1.00 88.75 275 CYS A CA 1
ATOM 2238 C C . CYS A 1 275 ? 10.281 0.384 -7.210 1.00 88.75 275 CYS A C 1
ATOM 2240 O O . CYS A 1 275 ? 9.857 1.277 -7.943 1.00 88.75 275 CYS A O 1
ATOM 2242 N N . LYS A 1 276 ? 11.566 0.009 -7.242 1.00 87.50 276 LYS A N 1
ATOM 2243 C CA . LYS A 1 276 ? 12.564 0.608 -8.136 1.00 87.50 276 LYS A CA 1
ATOM 2244 C C . LYS A 1 276 ? 12.235 0.399 -9.618 1.00 87.50 276 LYS A C 1
ATOM 2246 O O . LYS A 1 276 ? 12.407 1.330 -10.402 1.00 87.50 276 LYS A O 1
ATOM 2251 N N . LEU A 1 277 ? 11.728 -0.778 -9.997 1.00 91.00 277 LEU A N 1
ATOM 2252 C CA . LEU A 1 277 ? 11.219 -1.030 -11.350 1.00 91.00 277 LEU A CA 1
ATOM 2253 C C . LEU A 1 277 ? 10.100 -0.041 -11.708 1.00 91.00 277 LEU A C 1
ATOM 2255 O O . LEU A 1 277 ? 10.125 0.544 -12.787 1.00 91.00 277 LEU A O 1
ATOM 2259 N N . LEU A 1 278 ? 9.145 0.188 -10.803 1.00 93.81 278 LEU A N 1
ATOM 2260 C CA . LEU A 1 278 ? 8.040 1.124 -11.036 1.00 93.81 278 LEU A CA 1
ATOM 2261 C C . LEU A 1 278 ? 8.531 2.568 -11.210 1.00 93.81 278 LEU A C 1
ATOM 2263 O O . LEU A 1 278 ? 8.103 3.232 -12.149 1.00 93.81 278 LEU A O 1
ATOM 2267 N N . HIS A 1 279 ? 9.481 3.028 -10.390 1.00 90.50 279 HIS A N 1
ATOM 2268 C CA . HIS A 1 279 ? 10.108 4.345 -10.564 1.00 90.50 279 HIS A CA 1
ATOM 2269 C C . HIS A 1 279 ? 10.892 4.462 -11.882 1.00 90.50 279 HIS A C 1
ATOM 2271 O O . HIS A 1 279 ? 10.855 5.500 -12.544 1.00 90.50 279 HIS A O 1
ATOM 2277 N N . HIS A 1 280 ? 11.591 3.399 -12.295 1.00 91.19 280 HIS A N 1
ATOM 2278 C CA . HIS A 1 280 ? 12.278 3.368 -13.586 1.00 91.19 280 HIS A CA 1
ATOM 2279 C C . HIS A 1 280 ? 11.284 3.506 -14.748 1.00 91.19 280 HIS A C 1
ATOM 2281 O O . HIS A 1 280 ? 11.488 4.331 -15.638 1.00 91.19 280 HIS A O 1
ATOM 2287 N N . LEU A 1 281 ? 10.183 2.751 -14.703 1.00 93.94 281 LEU A N 1
ATOM 2288 C CA . LEU A 1 281 ? 9.117 2.826 -15.700 1.00 93.94 281 LEU A CA 1
ATOM 2289 C C . LEU A 1 281 ? 8.451 4.202 -15.717 1.00 93.94 281 LEU A C 1
ATOM 2291 O O . LEU A 1 281 ? 8.233 4.756 -16.789 1.00 93.94 281 LEU A O 1
ATOM 2295 N N . GLU A 1 282 ? 8.178 4.787 -14.554 1.00 94.38 282 GLU A N 1
ATOM 2296 C CA . GLU A 1 282 ? 7.669 6.154 -14.449 1.00 94.38 282 GLU A CA 1
ATOM 2297 C C . GLU A 1 282 ? 8.585 7.153 -15.170 1.00 94.38 282 GLU A C 1
ATOM 2299 O O . GLU A 1 282 ? 8.109 7.944 -15.985 1.00 94.38 282 GLU A O 1
ATOM 2304 N N . SER A 1 283 ? 9.897 7.083 -14.926 1.00 91.81 283 SER A N 1
ATOM 2305 C CA . SER A 1 283 ? 10.884 7.978 -15.540 1.00 91.81 283 SER A CA 1
ATOM 2306 C C . SER A 1 283 ? 10.889 7.873 -17.071 1.00 91.81 283 SER A C 1
ATOM 2308 O O . SER A 1 283 ? 10.742 8.879 -17.768 1.00 91.81 283 SER A O 1
ATOM 2310 N N . ILE A 1 284 ? 10.958 6.655 -17.619 1.00 94.00 284 ILE A N 1
ATOM 2311 C CA . ILE A 1 284 ? 11.029 6.456 -19.078 1.00 94.00 284 ILE A CA 1
ATOM 2312 C C . ILE A 1 284 ? 9.676 6.672 -19.782 1.00 94.00 284 ILE A C 1
ATOM 2314 O O . ILE A 1 284 ? 9.633 6.969 -20.978 1.00 94.00 284 ILE A O 1
ATOM 2318 N N . LEU A 1 285 ? 8.554 6.545 -19.064 1.00 93.56 285 LEU A N 1
ATOM 2319 C CA . LEU A 1 285 ? 7.199 6.681 -19.610 1.00 93.56 285 LEU A CA 1
ATOM 2320 C C . LEU A 1 285 ? 6.610 8.087 -19.449 1.00 93.56 285 LEU A C 1
ATOM 2322 O O . LEU A 1 285 ? 5.424 8.275 -19.721 1.00 93.56 285 LEU A O 1
ATOM 2326 N N . GLY A 1 286 ? 7.427 9.103 -19.161 1.00 88.75 286 GLY A N 1
ATOM 2327 C CA . GLY A 1 286 ? 7.012 10.513 -19.180 1.00 88.75 286 GLY A CA 1
ATOM 2328 C C . GLY A 1 286 ? 6.699 11.122 -17.813 1.00 88.75 286 GLY A C 1
ATOM 2329 O O . GLY A 1 286 ? 6.027 12.148 -17.756 1.00 88.75 286 GLY A O 1
ATOM 2330 N N . GLY A 1 287 ? 7.189 10.513 -16.733 1.00 91.81 287 GLY A N 1
ATOM 2331 C CA . GLY A 1 287 ? 7.130 11.048 -15.376 1.00 91.81 287 GLY A CA 1
ATOM 2332 C C . GLY A 1 287 ? 5.808 10.798 -14.646 1.00 91.81 287 GLY A C 1
ATOM 2333 O O . GLY A 1 287 ? 4.907 10.107 -15.132 1.00 91.81 287 GLY A O 1
ATOM 2334 N N . SER A 1 288 ? 5.700 11.400 -13.456 1.00 89.81 288 SER A N 1
ATOM 2335 C CA . SER A 1 288 ? 4.614 11.168 -12.491 1.00 89.81 288 SER A CA 1
ATOM 2336 C C . SER A 1 288 ? 3.227 11.352 -13.086 1.00 89.81 288 SER A C 1
ATOM 2338 O O . SER A 1 288 ? 2.381 10.471 -12.953 1.00 89.81 288 SER A O 1
ATOM 2340 N N . ALA A 1 289 ? 3.003 12.447 -13.815 1.00 91.75 289 ALA A N 1
ATOM 2341 C CA . ALA A 1 289 ? 1.682 12.793 -14.332 1.00 91.75 289 ALA A CA 1
ATOM 2342 C C . ALA A 1 289 ? 1.121 11.750 -15.316 1.00 91.75 289 ALA A C 1
ATOM 2344 O O . ALA A 1 289 ? -0.078 11.467 -15.299 1.00 91.75 289 ALA A O 1
ATOM 2345 N N . GLU A 1 290 ? 1.964 11.163 -16.169 1.00 94.19 290 GLU A N 1
ATOM 2346 C CA . GLU A 1 290 ? 1.535 10.135 -17.124 1.00 94.19 290 GLU A CA 1
ATOM 2347 C C . GLU A 1 290 ? 1.405 8.762 -16.458 1.00 94.19 290 GLU A C 1
ATOM 2349 O O . GLU A 1 290 ? 0.439 8.033 -16.706 1.00 94.19 290 GLU A O 1
ATOM 2354 N N . PHE A 1 291 ? 2.330 8.426 -15.557 1.00 95.06 291 PHE A N 1
ATOM 2355 C CA . PHE A 1 291 ? 2.310 7.146 -14.856 1.00 95.06 291 PHE A CA 1
ATOM 2356 C C . PHE A 1 291 ? 1.148 7.038 -13.854 1.00 95.06 291 PHE A C 1
ATOM 2358 O O . PHE A 1 291 ? 0.539 5.980 -13.717 1.00 95.06 291 PHE A O 1
ATOM 2365 N N . GLU A 1 292 ? 0.754 8.134 -13.203 1.00 94.44 292 GLU A N 1
ATOM 2366 C CA . GLU A 1 292 ? -0.429 8.180 -12.333 1.00 94.44 292 GLU A CA 1
ATOM 2367 C C . GLU A 1 292 ? -1.733 7.927 -13.100 1.00 94.44 292 GLU A C 1
ATOM 2369 O O . GLU A 1 292 ? -2.629 7.239 -12.606 1.00 94.44 292 GLU A O 1
ATOM 2374 N N . LYS A 1 293 ? -1.852 8.429 -14.338 1.00 95.88 293 LYS A N 1
ATOM 2375 C CA . LYS A 1 293 ? -3.005 8.109 -15.196 1.00 95.88 293 LYS A CA 1
ATOM 2376 C C . LYS A 1 293 ? -3.036 6.616 -15.528 1.00 95.88 293 LYS A C 1
ATOM 2378 O O . LYS A 1 293 ? -4.105 6.004 -15.459 1.00 95.88 293 LYS A O 1
ATOM 2383 N N . PHE A 1 294 ? -1.872 6.024 -15.809 1.00 96.50 294 PHE A N 1
ATOM 2384 C CA . PHE A 1 294 ? -1.746 4.577 -15.985 1.00 96.50 294 PHE A CA 1
ATOM 2385 C C . PHE A 1 294 ? -2.164 3.811 -14.725 1.00 96.50 294 PHE A C 1
ATOM 2387 O O . PHE A 1 294 ? -2.948 2.874 -14.840 1.00 96.50 294 PHE A O 1
ATOM 2394 N N . LEU A 1 295 ? -1.738 4.224 -13.525 1.00 96.19 295 LEU A N 1
ATOM 2395 C CA . LEU A 1 295 ? -2.147 3.569 -12.276 1.00 96.19 295 LEU A CA 1
ATOM 2396 C C . LEU A 1 295 ? -3.670 3.542 -12.103 1.00 96.19 295 LEU A C 1
ATOM 2398 O O . LEU A 1 295 ? -4.236 2.496 -11.782 1.00 96.19 295 LEU A O 1
ATOM 2402 N N . LYS A 1 296 ? -4.353 4.663 -12.366 1.00 96.31 296 LYS A N 1
ATOM 2403 C CA . LYS A 1 296 ? -5.827 4.728 -12.331 1.00 96.31 296 LYS A CA 1
ATOM 2404 C C . LYS A 1 296 ? -6.458 3.763 -13.326 1.00 96.31 296 LYS A C 1
ATOM 2406 O O . LYS A 1 296 ? -7.422 3.072 -12.994 1.00 96.31 296 LYS A O 1
ATOM 2411 N N . TYR A 1 297 ? -5.930 3.723 -14.548 1.00 96.94 297 TYR A N 1
ATOM 2412 C CA . TYR A 1 297 ? -6.395 2.803 -15.580 1.00 96.94 297 TYR A CA 1
ATOM 2413 C C . TYR A 1 297 ? -6.179 1.341 -15.172 1.00 96.94 297 TYR A C 1
ATOM 2415 O O . TYR A 1 297 ? -7.098 0.532 -15.289 1.00 96.94 297 TYR A O 1
ATOM 2423 N N . TYR A 1 298 ? -5.003 1.019 -14.638 1.00 97.25 298 TYR A N 1
ATOM 2424 C CA . TYR A 1 298 ? -4.620 -0.303 -14.161 1.00 97.25 298 TYR A CA 1
ATOM 2425 C C . TYR A 1 298 ? -5.568 -0.811 -13.065 1.00 97.25 298 TYR A C 1
ATOM 2427 O O . TYR A 1 298 ? -6.197 -1.859 -13.236 1.00 97.25 298 TYR A O 1
ATOM 2435 N N . PHE A 1 299 ? -5.748 -0.044 -11.982 1.00 96.25 299 PHE A N 1
ATOM 2436 C CA . PHE A 1 299 ? -6.623 -0.446 -10.875 1.00 96.25 299 PHE A CA 1
ATOM 2437 C C . PHE A 1 299 ? -8.087 -0.554 -11.297 1.00 96.25 299 PHE A C 1
ATOM 2439 O O . PHE A 1 299 ? -8.800 -1.436 -10.825 1.00 96.25 299 PHE A O 1
ATOM 2446 N N . ARG A 1 300 ? -8.542 0.306 -12.216 1.00 95.62 300 ARG A N 1
ATOM 2447 C CA . ARG A 1 300 ? -9.896 0.222 -12.772 1.00 95.62 300 ARG A CA 1
ATOM 2448 C C . ARG A 1 300 ? -10.085 -1.016 -13.651 1.00 95.62 300 ARG A C 1
ATOM 2450 O O . ARG A 1 300 ? -11.139 -1.639 -13.581 1.00 95.62 300 ARG A O 1
ATOM 2457 N N . SER A 1 301 ? -9.097 -1.357 -14.476 1.00 95.94 301 SER A N 1
ATOM 2458 C CA . SER A 1 301 ? -9.193 -2.452 -15.454 1.00 95.94 301 SER A CA 1
ATOM 2459 C C . SER A 1 301 ? -9.165 -3.831 -14.798 1.00 95.94 301 SER A C 1
ATOM 2461 O O . SER A 1 301 ? -9.847 -4.749 -15.255 1.00 95.94 301 SER A O 1
ATOM 2463 N N . PHE A 1 302 ? -8.417 -3.967 -13.702 1.00 96.50 302 PHE A N 1
ATOM 2464 C CA . PHE A 1 302 ? -8.292 -5.221 -12.959 1.00 96.50 302 PHE A CA 1
ATOM 2465 C C . PHE A 1 302 ? -9.070 -5.249 -11.642 1.00 96.50 302 PHE A C 1
ATOM 2467 O O . PHE A 1 302 ? -8.872 -6.160 -10.841 1.00 96.50 302 PHE A O 1
ATOM 2474 N N . ALA A 1 303 ? -9.966 -4.287 -11.414 1.00 93.81 303 ALA A N 1
ATOM 2475 C CA . ALA A 1 303 ? -10.784 -4.246 -10.210 1.00 93.81 303 ALA A CA 1
ATOM 2476 C C . ALA A 1 303 ? -11.487 -5.591 -9.964 1.00 93.81 303 ALA A C 1
ATOM 2478 O O . ALA A 1 303 ? -12.180 -6.106 -10.844 1.00 93.81 303 ALA A O 1
ATOM 2479 N N . TYR A 1 304 ? -11.323 -6.127 -8.752 1.00 91.94 304 TYR A N 1
ATOM 2480 C CA . TYR A 1 304 ? -11.903 -7.388 -8.284 1.00 91.94 304 TYR A CA 1
ATOM 2481 C C . TYR A 1 304 ? -11.369 -8.647 -8.983 1.00 91.94 304 TYR A C 1
ATOM 2483 O O . TYR A 1 304 ? -12.032 -9.689 -8.971 1.00 91.94 304 TYR A O 1
ATOM 2491 N N . ARG A 1 305 ? -10.185 -8.562 -9.601 1.00 94.19 305 ARG A N 1
ATOM 2492 C CA . ARG A 1 305 ? -9.530 -9.672 -10.303 1.00 94.19 305 ARG A CA 1
ATOM 2493 C C . ARG A 1 305 ? -8.170 -9.988 -9.696 1.00 94.19 305 ARG A C 1
ATOM 2495 O O . ARG A 1 305 ? -7.490 -9.111 -9.159 1.00 94.19 305 ARG A O 1
ATOM 2502 N N . SER A 1 306 ? -7.766 -11.243 -9.865 1.00 95.88 306 SER A N 1
ATOM 2503 C CA . SER A 1 306 ? -6.410 -11.692 -9.572 1.00 95.88 306 SER A CA 1
ATOM 2504 C C . SER A 1 306 ? -5.596 -11.789 -10.861 1.00 95.88 306 SER A C 1
ATOM 2506 O O . SER A 1 306 ? -6.081 -12.356 -11.838 1.00 95.88 306 SER A O 1
ATOM 2508 N N . ILE A 1 307 ? -4.378 -11.247 -10.869 1.00 96.81 307 ILE A N 1
ATOM 2509 C CA . ILE A 1 307 ? -3.535 -11.130 -12.067 1.00 96.81 307 ILE A CA 1
ATOM 2510 C C . ILE A 1 307 ? -2.133 -11.697 -11.851 1.00 96.81 307 ILE A C 1
ATOM 2512 O O . ILE A 1 307 ? -1.633 -11.776 -10.726 1.00 96.81 307 ILE A O 1
ATOM 2516 N N . ASN A 1 308 ? -1.471 -12.098 -12.927 1.00 96.75 308 ASN A N 1
ATOM 2517 C CA . ASN A 1 308 ? -0.045 -12.421 -12.919 1.00 96.75 308 ASN A CA 1
ATOM 2518 C C . ASN A 1 308 ? 0.795 -11.260 -13.493 1.00 96.75 308 ASN A C 1
ATOM 2520 O O . ASN A 1 308 ? 0.274 -10.245 -13.959 1.00 96.75 308 ASN A O 1
ATOM 2524 N N . THR A 1 309 ? 2.125 -11.399 -13.457 1.00 95.81 309 THR A N 1
ATOM 2525 C CA . THR A 1 309 ? 3.038 -10.375 -14.001 1.00 95.81 309 THR A CA 1
ATOM 2526 C C . THR A 1 309 ? 2.836 -10.146 -15.504 1.00 95.81 309 THR A C 1
ATOM 2528 O O . THR A 1 309 ? 2.987 -9.023 -15.975 1.00 95.81 309 THR A O 1
ATOM 2531 N N . ILE A 1 310 ? 2.487 -11.183 -16.267 1.00 96.44 310 ILE A N 1
ATOM 2532 C CA . ILE A 1 310 ? 2.303 -11.091 -17.721 1.00 96.44 310 ILE A CA 1
ATOM 2533 C C . ILE A 1 310 ? 1.061 -10.253 -18.041 1.00 96.44 310 ILE A C 1
ATOM 2535 O O . ILE A 1 310 ? 1.126 -9.375 -18.897 1.00 96.44 310 ILE A O 1
ATOM 2539 N N . ASP A 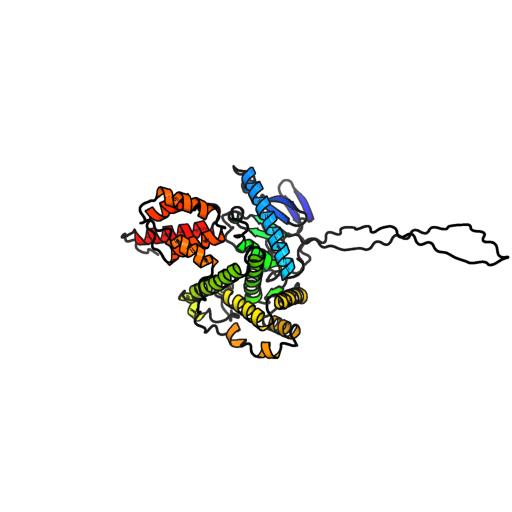1 311 ? -0.038 -10.449 -17.311 1.00 97.31 311 ASP A N 1
ATOM 2540 C CA . ASP A 1 311 ? -1.252 -9.633 -17.418 1.00 97.31 311 ASP A CA 1
ATOM 2541 C C . ASP A 1 311 ? -0.946 -8.154 -17.149 1.00 97.31 311 ASP A C 1
ATOM 2543 O O . ASP A 1 311 ? -1.408 -7.268 -17.873 1.00 97.31 311 ASP A O 1
ATOM 2547 N N . TRP A 1 312 ? -0.124 -7.889 -16.127 1.00 97.06 312 TRP A N 1
ATOM 2548 C CA . TRP A 1 312 ? 0.315 -6.541 -15.777 1.00 97.06 312 TRP A CA 1
ATOM 2549 C C . TRP A 1 312 ? 1.148 -5.895 -16.894 1.00 97.06 312 TRP A C 1
ATOM 2551 O O . TRP A 1 312 ? 0.859 -4.769 -17.301 1.00 97.06 312 TRP A O 1
ATOM 2561 N N . ILE A 1 313 ? 2.134 -6.618 -17.441 1.00 96.12 313 ILE A N 1
ATOM 2562 C CA . ILE A 1 313 ? 2.960 -6.142 -18.562 1.00 96.12 313 ILE A CA 1
ATOM 2563 C C . ILE A 1 313 ? 2.082 -5.895 -19.793 1.00 96.12 313 ILE A C 1
ATOM 2565 O O . ILE A 1 313 ? 2.158 -4.831 -20.400 1.00 96.12 313 ILE A O 1
ATOM 2569 N N . ASN A 1 314 ? 1.190 -6.824 -20.135 1.00 96.88 314 ASN A N 1
ATOM 2570 C CA . ASN A 1 314 ? 0.277 -6.665 -21.265 1.00 96.88 314 ASN A CA 1
ATOM 2571 C C . ASN A 1 314 ? -0.596 -5.412 -21.115 1.00 96.88 314 ASN A C 1
ATOM 2573 O O . ASN A 1 314 ? -0.772 -4.669 -22.079 1.00 96.88 314 ASN A O 1
ATOM 2577 N N . CYS A 1 315 ? -1.090 -5.133 -19.908 1.00 96.94 315 CYS A N 1
ATOM 2578 C CA . CYS A 1 315 ? -1.834 -3.910 -19.612 1.00 96.94 315 CYS A CA 1
ATOM 2579 C C . CYS A 1 315 ? -0.983 -2.647 -19.809 1.00 96.94 315 CYS A C 1
ATOM 2581 O O . CYS A 1 315 ? -1.452 -1.676 -20.406 1.00 96.94 315 CYS A O 1
ATOM 2583 N N . LEU A 1 316 ? 0.282 -2.668 -19.378 1.00 96.31 316 LEU A N 1
ATOM 2584 C CA . LEU A 1 316 ? 1.224 -1.566 -19.591 1.00 96.31 316 LEU A CA 1
ATOM 2585 C C . LEU A 1 316 ? 1.428 -1.278 -21.088 1.00 96.31 316 LEU A C 1
ATOM 2587 O O . LEU A 1 316 ? 1.334 -0.128 -21.520 1.00 96.31 316 LEU A O 1
ATOM 2591 N N . TYR A 1 317 ? 1.634 -2.322 -21.893 1.00 96.38 317 TYR A N 1
ATOM 2592 C CA . TYR A 1 317 ? 1.778 -2.213 -23.348 1.00 96.38 317 TYR A CA 1
ATOM 2593 C C . TYR A 1 317 ? 0.497 -1.732 -24.041 1.00 96.38 317 TYR A C 1
ATOM 2595 O O . TYR A 1 317 ? 0.566 -0.935 -24.977 1.00 96.38 317 TYR A O 1
ATOM 2603 N N . GLN A 1 318 ? -0.671 -2.188 -23.581 1.00 96.81 318 GLN A N 1
ATOM 2604 C CA . GLN A 1 318 ? -1.969 -1.750 -24.100 1.00 96.81 318 GLN A CA 1
ATOM 2605 C C . GLN A 1 318 ? -2.248 -0.277 -23.798 1.00 96.81 318 GLN A C 1
ATOM 2607 O O . GLN A 1 318 ? -2.819 0.414 -24.638 1.00 96.81 318 GLN A O 1
ATOM 2612 N N . TYR A 1 319 ? -1.850 0.210 -22.620 1.00 96.56 319 TYR A N 1
ATOM 2613 C CA . TYR A 1 319 ? -2.056 1.603 -22.234 1.00 96.56 319 TYR A CA 1
ATOM 2614 C C . TYR A 1 319 ? -1.073 2.560 -22.924 1.00 96.56 319 TYR A C 1
ATOM 2616 O O . TYR A 1 319 ? -1.440 3.684 -23.262 1.00 96.56 319 TYR A O 1
ATOM 2624 N N . PHE A 1 320 ? 0.162 2.114 -23.184 1.00 96.00 320 PHE A N 1
ATOM 2625 C CA . PHE A 1 320 ? 1.200 2.910 -23.844 1.00 96.00 320 PHE A CA 1
ATOM 2626 C C . PHE A 1 320 ? 1.567 2.393 -25.252 1.00 96.00 320 PHE A C 1
ATOM 2628 O O . PHE A 1 320 ? 2.748 2.138 -25.521 1.00 96.00 320 PHE A O 1
ATOM 2635 N N . PRO A 1 321 ? 0.622 2.318 -26.213 1.00 94.75 321 PRO A N 1
ATOM 2636 C CA . PRO A 1 321 ? 0.918 1.804 -27.552 1.00 94.75 321 PRO A CA 1
ATOM 2637 C C . PRO A 1 321 ? 1.961 2.672 -28.275 1.00 94.75 321 PRO A C 1
ATOM 2639 O O . PRO A 1 321 ? 2.827 2.163 -28.985 1.00 94.75 321 PRO A O 1
ATOM 2642 N N . HIS A 1 322 ? 1.945 3.986 -28.029 1.00 93.81 322 HIS A N 1
ATOM 2643 C CA . HIS A 1 322 ? 2.888 4.944 -28.612 1.00 93.81 322 HIS A CA 1
ATOM 2644 C C . HIS A 1 322 ? 4.303 4.864 -28.018 1.00 93.81 322 HIS A C 1
ATOM 2646 O O . HIS A 1 322 ? 5.245 5.351 -28.638 1.00 93.81 322 HIS A O 1
ATOM 2652 N N . LYS A 1 323 ? 4.477 4.242 -26.843 1.00 93.56 323 LYS A N 1
ATOM 2653 C CA . LYS A 1 323 ? 5.786 4.069 -26.186 1.00 93.56 323 LYS A CA 1
ATOM 2654 C C . LYS A 1 323 ? 6.278 2.626 -26.234 1.00 93.56 323 LYS A C 1
ATOM 2656 O O . LYS A 1 323 ? 7.227 2.286 -25.535 1.00 93.56 323 LYS A O 1
ATOM 2661 N N . LYS A 1 324 ? 5.699 1.795 -27.108 1.00 93.31 324 LYS A N 1
ATOM 2662 C CA . LYS A 1 324 ? 6.094 0.393 -27.285 1.00 93.31 324 LYS A CA 1
ATOM 2663 C C . LYS A 1 324 ? 7.603 0.225 -27.495 1.00 93.31 324 LYS A C 1
ATOM 2665 O O . LYS A 1 324 ? 8.212 -0.587 -26.819 1.00 93.31 324 LYS A O 1
ATOM 2670 N N . ARG A 1 325 ? 8.224 1.061 -28.338 1.00 93.25 325 ARG A N 1
ATOM 2671 C CA . ARG A 1 325 ? 9.683 1.029 -28.568 1.00 93.25 325 ARG A CA 1
ATOM 2672 C C . ARG A 1 325 ? 10.503 1.250 -27.293 1.00 93.25 325 ARG A C 1
ATOM 2674 O O . ARG A 1 325 ? 11.556 0.654 -27.155 1.00 93.25 325 ARG A O 1
ATOM 2681 N N . ILE A 1 326 ? 10.029 2.103 -26.383 1.00 93.00 326 ILE A N 1
ATOM 2682 C CA . ILE A 1 326 ? 10.695 2.367 -25.099 1.00 93.00 326 ILE A CA 1
ATOM 2683 C C . ILE A 1 326 ? 10.520 1.160 -24.171 1.00 93.00 326 ILE A C 1
ATOM 2685 O O . ILE A 1 326 ? 11.480 0.735 -23.538 1.00 93.00 326 ILE A O 1
ATOM 2689 N N . LEU A 1 327 ? 9.313 0.587 -24.125 1.00 92.62 327 LEU A N 1
ATOM 2690 C CA . LEU A 1 327 ? 9.014 -0.608 -23.332 1.00 92.62 327 LEU A CA 1
ATOM 2691 C C . LEU A 1 327 ? 9.797 -1.842 -23.806 1.00 92.62 327 LEU A C 1
ATOM 2693 O O . LEU A 1 327 ? 10.237 -2.629 -22.975 1.00 92.62 327 LEU A O 1
ATOM 2697 N N . ASP A 1 328 ? 10.014 -1.983 -25.114 1.00 92.94 328 ASP A N 1
ATOM 2698 C CA . ASP A 1 328 ? 10.797 -3.078 -25.701 1.00 92.94 328 ASP A CA 1
ATOM 2699 C C . ASP A 1 328 ? 12.295 -2.986 -25.353 1.00 92.94 328 ASP A C 1
ATOM 2701 O O . ASP A 1 328 ? 12.983 -4.003 -25.348 1.00 92.94 328 ASP A O 1
ATOM 2705 N N . CYS A 1 329 ? 12.798 -1.794 -25.011 1.00 92.00 329 CYS A N 1
ATOM 2706 C CA . CYS A 1 329 ? 14.160 -1.609 -24.504 1.00 92.00 329 CYS A CA 1
ATOM 2707 C C . CYS A 1 329 ? 14.309 -1.975 -23.017 1.00 92.00 329 CYS A C 1
ATOM 2709 O O . CYS A 1 329 ? 15.429 -2.002 -22.510 1.00 92.00 329 CYS A O 1
ATOM 2711 N N . VAL A 1 330 ? 13.209 -2.217 -22.295 1.00 90.06 330 VAL A N 1
ATOM 2712 C CA . VAL A 1 330 ? 13.270 -2.624 -20.888 1.00 90.06 330 VAL A CA 1
ATOM 2713 C C . VAL A 1 330 ? 13.701 -4.085 -20.816 1.00 90.06 330 VAL A C 1
ATOM 2715 O O . VAL A 1 330 ? 13.028 -4.981 -21.323 1.00 90.06 330 VAL A O 1
ATOM 2718 N N . GLU A 1 331 ? 14.808 -4.346 -20.126 1.00 89.62 331 GLU A N 1
ATOM 2719 C CA . GLU A 1 331 ? 15.343 -5.695 -19.922 1.00 89.62 331 GLU A CA 1
ATOM 2720 C C . GLU A 1 331 ? 14.518 -6.470 -18.873 1.00 89.62 331 GLU A C 1
ATOM 2722 O O . GLU A 1 331 ? 14.973 -6.741 -17.759 1.00 89.62 331 GLU A O 1
ATOM 2727 N N . TRP A 1 332 ? 13.273 -6.826 -19.215 1.00 90.00 332 TRP A N 1
ATOM 2728 C CA . TRP A 1 332 ? 12.305 -7.475 -18.316 1.00 90.00 332 TRP A CA 1
ATOM 2729 C C . TRP A 1 332 ? 12.867 -8.711 -17.612 1.00 90.00 332 TRP A C 1
ATOM 2731 O O . TRP A 1 332 ? 12.602 -8.923 -16.430 1.00 90.00 332 TRP A O 1
ATOM 2741 N N . TYR A 1 333 ? 13.677 -9.511 -18.309 1.00 87.69 333 TYR A N 1
ATOM 2742 C CA . TYR A 1 333 ? 14.293 -10.699 -17.725 1.00 87.69 333 TYR A CA 1
ATOM 2743 C C . TYR A 1 333 ? 15.208 -10.360 -16.540 1.00 87.69 333 TYR A C 1
ATOM 2745 O O . TYR A 1 333 ? 15.137 -11.026 -15.508 1.00 87.69 333 TYR A O 1
ATOM 2753 N N . LEU A 1 334 ? 16.022 -9.304 -16.640 1.00 84.94 334 LEU A N 1
ATOM 2754 C CA . LEU A 1 334 ? 16.897 -8.893 -15.540 1.00 84.94 334 LEU A CA 1
ATOM 2755 C C . LEU A 1 334 ? 16.084 -8.366 -14.360 1.00 84.94 334 LEU A C 1
ATOM 2757 O O . LEU A 1 334 ? 16.291 -8.789 -13.225 1.00 84.94 334 LEU A O 1
ATOM 2761 N N . TRP A 1 335 ? 15.097 -7.512 -14.627 1.00 86.25 335 TRP A N 1
ATOM 2762 C CA . TRP A 1 335 ? 14.246 -6.959 -13.575 1.00 86.25 335 TRP A CA 1
ATOM 2763 C C . TRP A 1 335 ? 13.469 -8.029 -12.805 1.00 86.25 335 TRP A C 1
ATOM 2765 O O . TRP A 1 335 ? 13.354 -7.934 -11.582 1.00 86.25 335 TRP A O 1
ATOM 2775 N N . LEU A 1 336 ? 12.947 -9.038 -13.504 1.00 86.88 336 LEU A N 1
ATOM 2776 C CA . LEU A 1 336 ? 12.064 -10.043 -12.916 1.00 86.88 336 LEU A CA 1
ATOM 2777 C C . LEU A 1 336 ? 12.812 -11.255 -12.354 1.00 86.88 336 LEU A C 1
ATOM 2779 O O . LEU A 1 336 ? 12.401 -11.780 -11.319 1.00 86.88 336 LEU A O 1
ATOM 2783 N N . PHE A 1 337 ? 13.898 -11.689 -13.000 1.00 82.50 337 PHE A N 1
ATOM 2784 C CA . PHE A 1 337 ? 14.541 -12.976 -12.713 1.00 82.50 337 PHE A CA 1
ATOM 2785 C C . PHE A 1 337 ? 16.005 -12.887 -12.277 1.00 82.50 337 PHE A C 1
ATOM 2787 O O . PHE A 1 337 ? 16.518 -13.879 -11.759 1.00 82.50 337 PHE A O 1
ATOM 2794 N N . ASN A 1 338 ? 16.690 -11.753 -12.466 1.00 75.50 338 ASN A N 1
ATOM 2795 C CA . ASN A 1 338 ? 18.123 -11.678 -12.192 1.00 75.50 338 ASN A CA 1
ATOM 2796 C C . ASN A 1 338 ? 18.569 -10.329 -11.610 1.00 75.50 338 ASN A C 1
ATOM 2798 O O . ASN A 1 338 ? 19.006 -9.424 -12.320 1.00 75.50 338 ASN A O 1
ATOM 2802 N N . ILE A 1 339 ? 18.520 -10.226 -10.283 1.00 69.94 339 ILE A N 1
ATOM 2803 C CA . ILE A 1 339 ? 19.010 -9.070 -9.530 1.00 69.94 339 ILE A CA 1
ATOM 2804 C C . ILE A 1 339 ? 20.540 -9.162 -9.436 1.00 69.94 339 ILE A C 1
ATOM 2806 O O . ILE A 1 339 ? 21.090 -9.738 -8.500 1.00 69.94 339 ILE A O 1
ATOM 2810 N N . THR A 1 340 ? 21.243 -8.622 -10.434 1.00 56.44 340 THR A N 1
ATOM 2811 C CA . THR A 1 340 ? 22.716 -8.697 -10.536 1.00 56.44 340 THR A CA 1
ATOM 2812 C C . THR A 1 340 ? 23.457 -7.447 -10.079 1.00 56.44 340 THR A C 1
ATOM 2814 O O . THR A 1 340 ? 24.679 -7.488 -9.944 1.00 56.44 340 THR A O 1
ATOM 2817 N N . SER A 1 341 ? 22.776 -6.321 -9.862 1.00 53.41 341 SER A N 1
ATOM 2818 C CA . SER A 1 341 ? 23.486 -5.042 -9.789 1.00 53.41 341 SER A CA 1
ATOM 2819 C C . SER A 1 341 ? 24.091 -4.759 -8.408 1.00 53.41 341 SER A C 1
ATOM 2821 O O . SER A 1 341 ? 23.384 -4.859 -7.402 1.00 53.41 341 SER A O 1
ATOM 2823 N N . PRO A 1 342 ? 25.349 -4.279 -8.331 1.00 50.75 342 PRO A N 1
ATOM 2824 C CA . PRO A 1 342 ? 25.818 -3.573 -7.150 1.00 50.75 342 PRO A CA 1
ATOM 2825 C C . PRO A 1 342 ? 24.985 -2.295 -6.994 1.00 50.75 342 PRO A C 1
ATOM 2827 O O . PRO A 1 342 ? 24.772 -1.543 -7.949 1.00 50.75 342 PRO A O 1
ATOM 2830 N N . PHE A 1 343 ? 24.454 -2.075 -5.796 1.00 56.09 343 PHE A N 1
ATOM 2831 C CA . PHE A 1 343 ? 23.620 -0.916 -5.500 1.00 56.09 343 PHE A CA 1
ATOM 2832 C C . PHE A 1 343 ? 24.519 0.285 -5.238 1.00 56.09 343 PHE A C 1
ATOM 2834 O O . PHE A 1 343 ? 25.142 0.377 -4.182 1.00 56.09 343 PHE A O 1
ATOM 2841 N N . ILE A 1 344 ? 24.584 1.214 -6.192 1.00 52.72 344 ILE A N 1
ATOM 2842 C CA . ILE A 1 344 ? 25.119 2.547 -5.918 1.00 52.72 344 ILE A CA 1
ATOM 2843 C C . ILE A 1 344 ? 24.048 3.273 -5.108 1.00 52.72 344 ILE A C 1
ATOM 2845 O O . ILE A 1 344 ? 22.974 3.582 -5.626 1.00 52.72 344 ILE A O 1
ATOM 2849 N N . VAL A 1 345 ? 24.318 3.492 -3.823 1.00 57.81 345 VAL A N 1
ATOM 2850 C CA . VAL A 1 345 ? 23.490 4.372 -2.997 1.00 57.81 345 VAL A CA 1
ATOM 2851 C C . VAL A 1 345 ? 23.707 5.802 -3.519 1.00 57.81 345 VAL A C 1
ATOM 2853 O O . VAL A 1 345 ? 24.866 6.198 -3.656 1.00 57.81 345 VAL A O 1
ATOM 2856 N N . PRO A 1 346 ? 22.648 6.564 -3.862 1.00 57.97 346 PRO A N 1
ATOM 2857 C CA . PRO A 1 346 ? 22.771 7.940 -4.340 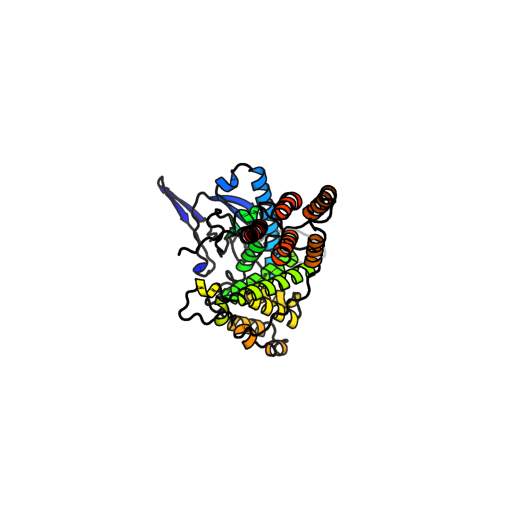1.00 57.97 346 PRO A CA 1
ATOM 2858 C C . PRO A 1 346 ? 23.389 8.852 -3.266 1.00 57.97 346 PRO A C 1
ATOM 2860 O O . PRO A 1 346 ? 23.732 8.398 -2.175 1.00 57.97 346 PRO A O 1
ATOM 2863 N N . ARG A 1 347 ? 23.590 10.142 -3.561 1.00 60.88 347 ARG A N 1
ATOM 2864 C CA . ARG A 1 347 ? 24.092 11.108 -2.561 1.00 60.88 347 ARG A CA 1
ATOM 2865 C C . ARG A 1 347 ? 23.067 11.312 -1.438 1.00 60.88 347 ARG A C 1
ATOM 2867 O O . ARG A 1 347 ? 21.910 10.935 -1.603 1.00 60.88 347 ARG A O 1
ATOM 2874 N N . GLU A 1 348 ? 23.518 11.783 -0.275 1.00 71.38 348 GLU A N 1
ATOM 2875 C CA . GLU A 1 348 ? 22.642 12.110 0.867 1.00 71.38 348 GLU A CA 1
ATOM 2876 C C . GLU A 1 348 ? 21.626 13.182 0.434 1.00 71.38 348 GLU A C 1
ATOM 2878 O O . GLU A 1 348 ? 22.001 14.120 -0.272 1.00 71.38 348 GLU A O 1
ATOM 2883 N N . SER A 1 349 ? 20.352 13.006 0.798 1.00 73.25 349 SER A N 1
ATOM 2884 C CA . SER A 1 349 ? 19.299 13.996 0.523 1.00 73.25 349 SER A CA 1
ATOM 2885 C C . SER A 1 349 ? 19.524 15.258 1.354 1.00 73.25 349 SER A C 1
ATOM 2887 O O . SER A 1 349 ? 20.165 15.204 2.404 1.00 73.25 349 SER A O 1
ATOM 2889 N N . ILE A 1 350 ? 18.973 16.397 0.931 1.00 76.38 350 ILE A N 1
ATOM 2890 C CA . ILE A 1 350 ? 19.079 17.658 1.693 1.00 76.38 350 ILE A CA 1
ATOM 2891 C C . ILE A 1 350 ? 18.523 17.485 3.116 1.00 76.38 350 ILE A C 1
ATOM 2893 O O . ILE A 1 350 ? 19.150 17.937 4.076 1.00 76.38 350 ILE A O 1
ATOM 2897 N N . LEU A 1 351 ? 17.409 16.758 3.251 1.00 74.25 351 LEU A N 1
ATOM 2898 C CA . LEU A 1 351 ? 16.794 16.420 4.535 1.00 74.25 351 LEU A CA 1
ATOM 2899 C C . LEU A 1 351 ? 17.758 15.635 5.436 1.00 74.25 351 LEU A C 1
ATOM 2901 O O . LEU A 1 351 ? 17.967 15.989 6.595 1.00 74.25 351 LEU A O 1
ATOM 2905 N N . GLU A 1 352 ? 18.402 14.597 4.897 1.00 75.00 352 GLU A N 1
ATOM 2906 C CA . GLU A 1 352 ? 19.410 13.841 5.642 1.00 75.00 352 GLU A CA 1
ATOM 2907 C C . GLU A 1 352 ? 20.632 14.684 5.974 1.00 75.00 352 GLU A C 1
ATOM 2909 O O . GLU A 1 352 ? 21.098 14.618 7.102 1.00 75.00 352 GLU A O 1
ATOM 2914 N N . ILE A 1 353 ? 21.139 15.491 5.039 1.00 79.50 353 ILE A N 1
ATOM 2915 C CA . ILE A 1 353 ? 22.294 16.364 5.273 1.00 79.50 353 ILE A CA 1
ATOM 2916 C C . ILE A 1 353 ? 21.997 17.328 6.421 1.00 79.50 353 ILE A C 1
ATOM 2918 O O . ILE A 1 353 ? 22.858 17.535 7.273 1.00 79.50 353 ILE A O 1
ATOM 2922 N N . HIS A 1 354 ? 20.792 17.897 6.475 1.00 76.94 354 HIS A N 1
ATOM 2923 C CA . HIS A 1 354 ? 20.380 18.774 7.565 1.00 76.94 354 HIS A CA 1
ATOM 2924 C C . HIS A 1 354 ? 20.375 18.032 8.908 1.00 76.94 354 HIS A C 1
ATOM 2926 O O . HIS A 1 354 ? 21.024 18.478 9.856 1.00 76.94 354 HIS A O 1
ATOM 2932 N N . CYS A 1 355 ? 19.737 16.860 8.975 1.00 77.25 355 CYS A N 1
ATOM 2933 C CA . CYS A 1 355 ? 19.728 16.041 10.187 1.00 77.25 355 CYS A CA 1
ATOM 2934 C C . CYS A 1 355 ? 21.131 15.549 10.582 1.00 77.25 355 CYS A C 1
ATOM 2936 O O . CYS A 1 355 ? 21.437 15.475 11.767 1.00 77.25 355 CYS A O 1
ATOM 2938 N N . PHE A 1 356 ? 21.986 15.215 9.615 1.00 77.94 356 PHE A N 1
ATOM 2939 C CA . PHE A 1 356 ? 23.345 14.720 9.842 1.00 77.94 356 PHE A CA 1
ATOM 2940 C C . PHE A 1 356 ? 24.281 15.827 10.308 1.00 77.94 356 PHE A C 1
ATOM 2942 O O . PHE A 1 356 ? 25.102 15.579 11.182 1.00 77.94 356 PHE A O 1
ATOM 2949 N N . ARG A 1 357 ? 24.146 17.046 9.773 1.00 76.00 357 ARG A N 1
ATOM 2950 C CA . ARG A 1 357 ? 24.861 18.222 10.284 1.00 76.00 357 ARG A CA 1
ATOM 2951 C C . ARG A 1 357 ? 24.484 18.495 11.727 1.00 76.00 357 ARG A C 1
ATOM 2953 O O . ARG A 1 357 ? 25.367 18.592 12.558 1.00 76.00 357 ARG A O 1
ATOM 2960 N N . LEU A 1 358 ? 23.192 18.486 12.042 1.00 74.12 358 LEU A N 1
ATOM 2961 C CA . LEU A 1 358 ? 22.739 18.671 13.420 1.00 74.12 358 LEU A CA 1
ATOM 2962 C C . LEU A 1 358 ? 23.200 17.543 14.352 1.00 74.12 358 LEU A C 1
ATOM 2964 O O . LEU A 1 358 ? 23.487 17.799 15.515 1.00 74.12 358 LEU A O 1
ATOM 2968 N N . ALA A 1 359 ? 23.306 16.310 13.852 1.00 73.19 359 ALA A N 1
ATOM 2969 C CA . ALA A 1 359 ? 23.868 15.183 14.595 1.00 73.19 359 ALA A CA 1
ATOM 2970 C C . ALA A 1 359 ? 25.391 15.263 14.786 1.00 73.19 359 ALA A C 1
ATOM 2972 O O . ALA A 1 359 ? 25.901 14.722 15.759 1.00 73.19 359 ALA A O 1
ATOM 2973 N N . LEU A 1 360 ? 26.112 15.916 13.869 1.00 72.88 360 LEU A N 1
ATOM 2974 C CA . LEU A 1 360 ? 27.540 16.223 14.003 1.00 72.88 360 LEU A CA 1
ATOM 2975 C C . LEU A 1 360 ? 27.777 17.389 14.964 1.00 72.88 360 LEU A C 1
ATOM 2977 O O . LEU A 1 360 ? 28.659 17.316 15.806 1.00 72.88 360 LEU A O 1
ATOM 2981 N N . ASP A 1 361 ? 26.974 18.448 14.856 1.00 69.62 361 ASP A N 1
ATOM 2982 C CA . ASP A 1 361 ? 27.042 19.609 15.746 1.00 69.62 361 ASP A CA 1
ATOM 2983 C C . ASP A 1 361 ? 26.685 19.217 17.191 1.00 69.62 361 ASP A C 1
ATOM 2985 O O . ASP A 1 361 ? 27.151 19.830 18.154 1.00 69.62 361 ASP A O 1
ATOM 2989 N N . TRP A 1 362 ? 25.863 18.175 17.350 1.00 67.50 362 TRP A N 1
ATOM 2990 C CA . TRP A 1 362 ? 25.609 17.512 18.621 1.00 67.50 362 TRP A CA 1
ATOM 2991 C C . TRP A 1 362 ? 26.784 16.579 18.976 1.00 67.50 362 TRP A C 1
ATOM 2993 O O . TRP A 1 362 ? 26.685 15.358 18.898 1.00 67.50 362 TRP A O 1
ATOM 3003 N N . GLU A 1 363 ? 27.921 17.157 19.369 1.00 60.19 363 GLU A N 1
ATOM 3004 C CA . GLU A 1 363 ? 29.042 16.421 19.965 1.00 60.19 363 GLU A CA 1
ATOM 3005 C C . GLU A 1 363 ? 29.045 16.596 21.496 1.00 60.19 363 GLU A C 1
ATOM 3007 O O . GLU A 1 363 ? 29.084 17.728 21.991 1.00 60.19 363 GLU A O 1
ATOM 3012 N N . PRO A 1 364 ? 29.034 15.500 22.275 1.00 55.88 364 PRO A N 1
ATOM 3013 C CA . PRO A 1 364 ? 29.011 15.560 23.736 1.00 55.88 364 PRO A CA 1
ATOM 3014 C C . PRO A 1 364 ? 30.308 16.109 24.350 1.00 55.88 364 PRO A C 1
ATOM 3016 O O . PRO A 1 364 ? 30.303 16.513 25.512 1.00 55.88 364 PRO A O 1
ATOM 3019 N N . GLU A 1 365 ? 31.398 16.164 23.578 1.00 51.25 365 GLU A N 1
ATOM 3020 C CA . GLU A 1 365 ? 32.710 16.648 24.025 1.00 51.25 365 GLU A CA 1
ATOM 3021 C C . GLU A 1 365 ? 32.855 18.184 24.004 1.00 51.25 365 GLU A C 1
ATOM 3023 O O . GLU A 1 365 ? 33.816 18.710 24.567 1.00 51.25 365 GLU A O 1
ATOM 3028 N N . ASN A 1 366 ? 31.902 18.937 23.432 1.00 50.03 366 ASN A N 1
ATOM 3029 C CA . ASN A 1 366 ? 31.972 20.403 23.418 1.00 50.03 366 ASN A CA 1
ATOM 3030 C C . ASN A 1 366 ? 31.433 21.020 24.724 1.00 50.03 366 ASN A C 1
ATOM 3032 O O . ASN A 1 366 ? 30.254 20.937 25.072 1.00 50.03 366 ASN A O 1
ATOM 3036 N N . SER A 1 367 ? 32.343 21.678 25.437 1.00 44.75 367 SER A N 1
ATOM 3037 C CA . SER A 1 367 ? 32.337 22.050 26.856 1.00 44.75 367 SER A CA 1
ATOM 3038 C C . SER A 1 367 ? 31.325 23.111 27.338 1.00 44.75 367 SER A C 1
ATOM 3040 O O . SER A 1 367 ? 31.569 23.730 28.366 1.00 44.75 367 SER A O 1
ATOM 3042 N N . ASP A 1 368 ? 30.171 23.288 26.686 1.00 50.66 368 ASP A N 1
ATOM 3043 C CA . ASP A 1 368 ? 29.078 24.167 27.154 1.00 50.66 368 ASP A CA 1
ATOM 3044 C C . ASP A 1 368 ? 27.710 23.465 27.071 1.00 50.66 368 ASP A C 1
ATOM 3046 O O . ASP A 1 368 ? 26.773 23.868 26.374 1.00 50.66 368 ASP A O 1
ATOM 3050 N N . ILE A 1 369 ? 27.594 22.374 27.831 1.00 53.19 369 ILE A N 1
ATOM 3051 C CA . ILE A 1 369 ? 26.468 21.427 27.820 1.00 53.19 369 ILE A CA 1
ATOM 3052 C C . ILE A 1 369 ? 25.105 22.122 28.030 1.00 53.19 369 ILE A C 1
ATOM 3054 O O . ILE A 1 369 ? 24.104 21.715 27.455 1.00 53.19 369 ILE A O 1
ATOM 3058 N N . ILE A 1 370 ? 25.011 23.194 28.823 1.00 49.56 370 ILE A N 1
ATOM 3059 C CA . ILE A 1 370 ? 23.709 23.761 29.234 1.00 49.56 370 ILE A CA 1
ATOM 3060 C C . ILE A 1 370 ? 23.107 24.715 28.184 1.00 49.56 370 ILE A C 1
ATOM 3062 O O . ILE A 1 370 ? 21.887 24.726 27.998 1.00 49.56 370 ILE A O 1
ATOM 3066 N N . VAL A 1 371 ? 23.933 25.510 27.493 1.00 49.31 371 VAL A N 1
ATOM 3067 C CA . VAL A 1 371 ? 23.463 26.486 26.489 1.00 49.31 371 VAL A CA 1
ATOM 3068 C C . VAL A 1 371 ? 23.193 25.792 25.156 1.00 49.31 371 VAL A C 1
ATOM 3070 O O . VAL A 1 371 ? 22.137 26.014 24.558 1.00 49.31 371 VAL A O 1
ATOM 3073 N N . ASN A 1 372 ? 24.073 24.867 24.756 1.00 55.50 372 ASN A N 1
ATOM 3074 C CA . ASN A 1 372 ? 23.867 24.046 23.567 1.00 55.50 372 ASN A CA 1
ATOM 3075 C C . ASN A 1 372 ? 22.600 23.194 23.702 1.00 55.50 372 ASN A C 1
ATOM 3077 O O . ASN A 1 372 ? 21.759 23.214 22.805 1.00 55.50 372 ASN A O 1
ATOM 3081 N N . ASN A 1 373 ? 22.364 22.558 24.856 1.00 56.78 373 ASN A N 1
ATOM 3082 C CA . ASN A 1 373 ? 21.175 21.721 25.050 1.00 56.78 373 ASN A CA 1
ATOM 3083 C C . ASN A 1 373 ? 19.846 22.480 24.915 1.00 56.78 373 ASN A C 1
ATOM 3085 O O . ASN A 1 373 ? 18.877 21.891 24.447 1.00 56.78 373 ASN A O 1
ATOM 3089 N N . ARG A 1 374 ? 19.768 23.773 25.269 1.00 57.41 374 ARG A N 1
ATOM 3090 C CA . ARG A 1 374 ? 18.532 24.564 25.084 1.00 57.41 374 ARG A CA 1
ATOM 3091 C C . ARG A 1 374 ? 18.277 24.922 23.621 1.00 57.41 374 ARG A C 1
ATOM 3093 O O . ARG A 1 374 ? 17.134 24.840 23.178 1.00 57.41 374 ARG A O 1
ATOM 3100 N N . ASN A 1 375 ? 19.323 25.278 22.876 1.00 61.22 375 ASN A N 1
ATOM 3101 C CA . ASN A 1 375 ? 19.216 25.548 21.441 1.00 61.22 375 ASN A CA 1
ATOM 3102 C C . ASN A 1 375 ? 18.867 24.269 20.669 1.00 61.22 375 ASN A C 1
ATOM 3104 O O . ASN A 1 375 ? 17.935 24.277 19.868 1.00 61.22 375 ASN A O 1
ATOM 3108 N N . PHE A 1 376 ? 19.521 23.147 20.987 1.00 63.66 376 PHE A N 1
ATOM 3109 C CA . PHE A 1 376 ? 19.183 21.844 20.412 1.00 63.66 376 PHE A CA 1
ATOM 3110 C C . PHE A 1 376 ? 17.771 21.392 20.785 1.00 63.66 376 PHE A C 1
ATOM 3112 O O . PHE A 1 376 ? 17.082 20.840 19.939 1.00 63.66 376 PHE A O 1
ATOM 3119 N N . GLN A 1 377 ? 17.294 21.661 22.003 1.00 61.50 377 GLN A N 1
ATOM 3120 C CA . GLN A 1 377 ? 15.927 21.324 22.404 1.00 61.50 377 GLN A CA 1
ATOM 3121 C C . GLN A 1 377 ? 14.872 22.144 21.642 1.00 61.50 377 GLN A C 1
ATOM 3123 O O . GLN A 1 377 ? 13.817 21.612 21.307 1.00 61.50 377 GLN A O 1
ATOM 3128 N N . LEU A 1 378 ? 15.141 23.416 21.330 1.00 61.44 378 LEU A N 1
ATOM 3129 C CA . LEU A 1 378 ? 14.267 24.228 20.473 1.00 61.44 378 LEU A CA 1
ATOM 3130 C C . LEU A 1 378 ? 14.229 23.679 19.039 1.00 61.44 378 LEU A C 1
ATOM 3132 O O . LEU A 1 378 ? 13.141 23.442 18.521 1.00 61.44 378 LEU A O 1
ATOM 3136 N N . ILE A 1 379 ? 15.391 23.378 18.454 1.00 64.38 379 ILE A N 1
ATOM 3137 C CA . ILE A 1 379 ? 15.508 22.810 17.098 1.00 64.38 379 ILE A CA 1
ATOM 3138 C C . ILE A 1 379 ? 14.855 21.414 17.024 1.00 64.38 379 ILE A C 1
ATOM 3140 O O . ILE A 1 379 ? 14.076 21.122 16.122 1.00 64.38 379 ILE A O 1
ATOM 3144 N N . ALA A 1 380 ? 15.088 20.554 18.018 1.00 62.22 380 ALA A N 1
ATOM 3145 C CA . ALA A 1 380 ? 14.515 19.207 18.096 1.00 62.22 380 ALA A CA 1
ATOM 3146 C C . ALA A 1 380 ? 12.990 19.192 18.313 1.00 62.22 380 ALA A C 1
ATOM 3148 O O . ALA A 1 380 ? 12.307 18.225 17.949 1.00 62.22 380 ALA A O 1
ATOM 3149 N N . ASN A 1 381 ? 12.440 20.248 18.918 1.00 64.44 381 ASN A N 1
ATOM 3150 C CA . ASN A 1 381 ? 10.996 20.415 19.059 1.00 64.44 381 ASN A CA 1
ATOM 3151 C C . ASN A 1 381 ? 10.325 20.787 17.729 1.00 64.44 381 ASN A C 1
ATOM 3153 O O . ASN A 1 381 ? 9.152 20.457 17.553 1.00 64.44 381 ASN A O 1
ATOM 3157 N N . GLU A 1 382 ? 11.050 21.418 16.802 1.00 68.06 382 GLU A N 1
ATOM 3158 C CA . GLU A 1 382 ? 10.564 21.717 15.448 1.00 68.06 382 GLU A CA 1
ATOM 3159 C C . GLU A 1 382 ? 10.610 20.500 14.517 1.00 68.06 382 GLU A C 1
ATOM 3161 O O . GLU A 1 382 ? 9.844 20.443 13.556 1.00 68.06 382 GLU A O 1
ATOM 3166 N N . PHE A 1 383 ? 11.441 19.498 14.827 1.00 68.62 383 PHE A N 1
ATOM 3167 C CA . PHE A 1 383 ? 11.541 18.290 14.013 1.00 68.62 383 PHE A CA 1
ATOM 3168 C C . PHE A 1 383 ? 10.218 17.528 13.940 1.00 68.62 383 PHE A C 1
ATOM 3170 O O . PHE A 1 383 ? 9.603 17.179 14.957 1.00 68.62 383 PHE A O 1
ATOM 3177 N N . CYS A 1 384 ? 9.850 17.148 12.721 1.00 70.25 384 CYS A N 1
ATOM 3178 C CA . CYS A 1 384 ? 8.874 16.102 12.502 1.00 70.25 384 CYS A CA 1
ATOM 3179 C C . CYS A 1 384 ? 9.460 14.730 12.874 1.00 70.25 384 CYS A C 1
ATOM 3181 O O . CYS A 1 384 ? 10.671 14.512 12.951 1.00 70.25 384 CYS A O 1
ATOM 3183 N N . ASP A 1 385 ? 8.584 13.754 13.088 1.00 68.06 385 ASP A N 1
ATOM 3184 C CA . ASP A 1 385 ? 8.997 12.397 13.454 1.00 68.06 385 ASP A CA 1
ATOM 3185 C C . ASP A 1 385 ? 9.941 11.730 12.428 1.00 68.06 385 ASP A C 1
ATOM 3187 O O . ASP A 1 385 ? 10.770 10.913 12.824 1.00 68.06 385 ASP A O 1
ATOM 3191 N N . VAL A 1 386 ? 9.863 12.084 11.137 1.00 69.00 386 VAL A N 1
ATOM 3192 C CA . VAL A 1 386 ? 10.788 11.573 10.104 1.00 69.00 386 VAL A CA 1
ATOM 3193 C C . VAL A 1 386 ? 12.206 12.090 10.350 1.00 69.00 386 VAL A C 1
ATOM 3195 O O . VAL A 1 386 ? 13.141 11.296 10.402 1.00 69.00 386 VAL A O 1
ATOM 3198 N N . GLU A 1 387 ? 12.370 13.391 10.597 1.00 74.06 387 GLU A N 1
ATOM 3199 C CA . GLU A 1 387 ? 13.667 14.011 10.910 1.00 74.06 387 GLU A CA 1
ATOM 3200 C C . GLU A 1 387 ? 14.267 13.435 12.197 1.00 74.06 387 GLU A C 1
ATOM 3202 O O . GLU A 1 387 ? 15.452 13.104 12.239 1.00 74.06 387 GLU A O 1
ATOM 3207 N N . ARG A 1 388 ? 13.437 13.198 13.225 1.00 73.50 388 ARG A N 1
ATOM 3208 C CA . ARG A 1 388 ? 13.870 12.519 14.463 1.00 73.50 388 ARG A CA 1
ATOM 3209 C C . ARG A 1 388 ? 14.394 11.108 14.201 1.00 73.50 388 ARG A C 1
ATOM 3211 O O . ARG A 1 388 ? 15.370 10.685 14.820 1.00 73.50 388 ARG A O 1
ATOM 3218 N N . ILE A 1 389 ? 13.755 10.363 13.300 1.00 70.88 389 ILE A N 1
ATOM 3219 C CA . ILE A 1 389 ? 14.191 9.012 12.931 1.00 70.88 389 ILE A CA 1
ATOM 3220 C C . ILE A 1 389 ? 15.493 9.059 12.143 1.00 70.88 389 ILE A C 1
ATOM 3222 O O . ILE A 1 389 ? 16.392 8.278 12.445 1.00 70.88 389 ILE A O 1
ATOM 3226 N N . ILE A 1 390 ? 15.625 9.976 11.184 1.00 72.56 390 ILE A N 1
ATOM 3227 C CA . ILE A 1 390 ? 16.861 10.171 10.414 1.00 72.56 390 ILE A CA 1
ATOM 3228 C C . ILE A 1 390 ? 18.025 10.503 11.352 1.00 72.56 390 ILE A C 1
ATOM 3230 O O . ILE A 1 390 ? 19.085 9.881 11.266 1.00 72.56 390 ILE A O 1
ATOM 3234 N N . PHE A 1 391 ? 17.798 11.420 12.291 1.00 75.12 391 PHE A N 1
ATOM 3235 C CA . PHE A 1 391 ? 18.758 11.804 13.319 1.00 75.12 391 PHE A CA 1
ATOM 3236 C C . PHE A 1 391 ? 19.197 10.602 14.180 1.00 75.12 391 PHE A C 1
ATOM 3238 O O . PHE A 1 391 ? 20.387 10.333 14.332 1.00 75.12 391 PHE A O 1
ATOM 3245 N N . LEU A 1 392 ? 18.255 9.787 14.667 1.00 71.06 392 LEU A N 1
ATOM 3246 C CA . LEU A 1 392 ? 18.575 8.564 15.418 1.00 71.06 392 LEU A CA 1
ATOM 3247 C C . LEU A 1 392 ? 19.318 7.515 14.584 1.00 71.06 392 LEU A C 1
ATOM 3249 O O . LEU A 1 392 ? 20.228 6.830 15.062 1.00 71.06 392 LEU A O 1
ATOM 3253 N N . ILE A 1 393 ? 18.922 7.359 13.325 1.00 69.75 393 ILE A N 1
ATOM 3254 C CA . ILE A 1 393 ? 19.558 6.442 12.387 1.00 69.75 393 ILE A CA 1
ATOM 3255 C C . ILE A 1 393 ? 21.015 6.847 12.145 1.00 69.75 393 ILE A C 1
ATOM 3257 O O . ILE A 1 393 ? 21.860 5.958 12.046 1.00 69.75 393 ILE A O 1
ATOM 3261 N N . TYR A 1 394 ? 21.326 8.144 12.075 1.00 72.31 394 TYR A N 1
ATOM 3262 C CA . TYR A 1 394 ? 22.704 8.623 11.961 1.00 72.31 394 TYR A CA 1
ATOM 3263 C C . TYR A 1 394 ? 23.564 8.085 13.105 1.00 72.31 394 TYR A C 1
ATOM 3265 O O . TYR A 1 394 ? 24.544 7.374 12.867 1.00 72.31 394 TYR A O 1
ATOM 3273 N N . HIS A 1 395 ? 23.126 8.312 14.342 1.00 67.25 395 HIS A N 1
ATOM 3274 C CA . HIS A 1 395 ? 23.863 7.871 15.519 1.00 67.25 395 HIS A CA 1
ATOM 3275 C C . HIS A 1 395 ? 23.929 6.350 15.663 1.00 67.25 395 HIS A C 1
ATOM 3277 O O . HIS A 1 395 ? 24.912 5.820 16.156 1.00 67.25 395 HIS A O 1
ATOM 3283 N N . THR A 1 396 ? 22.926 5.615 15.174 1.00 64.31 396 THR A N 1
ATOM 3284 C CA . THR A 1 396 ? 22.939 4.141 15.223 1.00 64.31 396 THR A CA 1
ATOM 3285 C C . THR A 1 396 ? 24.002 3.525 14.300 1.00 64.31 396 THR A C 1
ATOM 3287 O O . THR A 1 396 ? 24.433 2.400 14.534 1.00 64.31 396 THR A O 1
ATOM 3290 N N . PHE A 1 397 ? 24.398 4.218 13.226 1.00 61.22 397 PHE A N 1
ATOM 3291 C CA . PHE A 1 397 ? 25.281 3.660 12.193 1.00 61.22 397 PHE A CA 1
ATOM 3292 C C . PHE A 1 397 ? 26.647 4.343 12.079 1.00 61.22 397 PHE A C 1
ATOM 3294 O O . PHE A 1 397 ? 27.566 3.705 11.568 1.00 61.22 397 PHE A O 1
ATOM 3301 N N . LYS A 1 398 ? 26.787 5.613 12.488 1.00 60.16 398 LYS A N 1
ATOM 3302 C CA . LYS A 1 398 ? 28.036 6.380 12.332 1.00 60.16 398 LYS A CA 1
ATOM 3303 C C . LYS A 1 398 ? 28.773 6.682 13.643 1.00 60.16 398 LYS A C 1
ATOM 3305 O O . LYS A 1 398 ? 29.969 6.937 13.572 1.00 60.16 398 LYS A O 1
ATOM 3310 N N . THR A 1 399 ? 28.125 6.625 14.811 1.00 58.34 399 THR A N 1
ATOM 3311 C CA . THR A 1 399 ? 28.752 6.999 16.096 1.00 58.34 399 THR A CA 1
ATOM 3312 C C . THR A 1 399 ? 28.546 5.924 17.162 1.00 58.34 399 THR A C 1
ATOM 3314 O O . THR A 1 399 ? 27.414 5.530 17.427 1.00 58.34 399 THR A O 1
ATOM 3317 N N . ASN A 1 400 ? 29.614 5.486 17.829 1.00 59.62 400 ASN A N 1
ATOM 3318 C CA . ASN A 1 400 ? 29.487 4.682 19.046 1.00 59.62 400 ASN A CA 1
ATOM 3319 C C . ASN A 1 400 ? 29.237 5.627 20.223 1.00 59.62 400 ASN A C 1
ATOM 3321 O O . ASN A 1 400 ? 30.187 6.109 20.828 1.00 59.62 400 ASN A O 1
ATOM 3325 N N . LEU A 1 401 ? 27.968 5.918 20.504 1.00 63.50 401 LEU A N 1
ATOM 3326 C CA . LEU A 1 401 ? 27.603 6.750 21.650 1.00 63.50 401 LEU A CA 1
ATOM 3327 C C . LEU A 1 401 ? 27.871 6.007 22.962 1.00 63.50 401 LEU A C 1
ATOM 3329 O O . LEU A 1 401 ? 27.580 4.814 23.075 1.00 63.50 401 LEU A O 1
ATOM 3333 N N . THR A 1 402 ? 28.377 6.712 23.969 1.00 62.38 402 THR A N 1
ATOM 3334 C CA . THR A 1 402 ? 28.518 6.181 25.327 1.00 62.38 402 THR A CA 1
ATOM 3335 C C . THR A 1 402 ? 27.172 6.191 26.065 1.00 62.38 402 THR A C 1
ATOM 3337 O O . THR A 1 402 ? 26.199 6.857 25.692 1.00 62.38 402 THR A O 1
ATOM 3340 N N . LYS A 1 403 ? 27.078 5.431 27.161 1.00 61.06 403 LYS A N 1
ATOM 3341 C CA . LYS A 1 403 ? 25.855 5.341 27.980 1.00 61.06 403 LYS A CA 1
ATOM 3342 C C . LYS A 1 403 ? 25.435 6.685 28.587 1.00 61.06 403 LYS A C 1
ATOM 3344 O O . LYS A 1 403 ? 24.245 6.900 28.826 1.00 61.06 403 LYS A O 1
ATOM 3349 N N . GLU A 1 404 ? 26.395 7.559 28.874 1.00 59.62 404 GLU A N 1
ATOM 3350 C CA . GLU A 1 404 ? 26.152 8.888 29.445 1.00 59.62 404 GLU A CA 1
ATOM 3351 C C . GLU A 1 404 ? 25.625 9.867 28.389 1.00 59.62 404 GLU A C 1
ATOM 3353 O O . GLU A 1 404 ? 24.706 10.637 28.670 1.00 59.62 404 GLU A O 1
ATOM 3358 N N . GLU A 1 405 ? 26.092 9.740 27.149 1.00 64.50 405 GLU A N 1
ATOM 3359 C CA . GLU A 1 405 ? 25.637 10.527 26.000 1.00 64.50 405 GLU A CA 1
ATOM 3360 C C . GLU A 1 405 ? 24.196 10.191 25.605 1.00 64.50 405 GLU A C 1
ATOM 3362 O O . GLU A 1 405 ? 23.375 11.084 25.415 1.00 64.50 405 GLU A O 1
ATOM 3367 N N . LEU A 1 406 ? 23.810 8.910 25.591 1.00 63.78 406 LEU A N 1
ATOM 3368 C CA . LEU A 1 406 ? 22.398 8.560 25.371 1.00 63.78 406 LEU A CA 1
ATOM 3369 C C . LEU A 1 406 ? 21.477 9.101 26.474 1.00 63.78 406 LEU A C 1
ATOM 3371 O O . LEU A 1 406 ? 20.339 9.511 26.214 1.00 63.78 406 LEU A O 1
ATOM 3375 N N . ARG A 1 407 ? 21.959 9.122 27.724 1.00 62.97 407 ARG A N 1
ATOM 3376 C CA . ARG A 1 407 ? 21.200 9.677 28.854 1.00 62.97 407 ARG A CA 1
ATOM 3377 C C . ARG A 1 407 ? 21.017 11.186 28.729 1.00 62.97 407 ARG A C 1
ATOM 3379 O O . ARG A 1 407 ? 19.974 11.678 29.157 1.00 62.97 407 ARG A O 1
ATOM 3386 N N . SER A 1 408 ? 21.972 11.901 28.133 1.00 63.88 408 SER A N 1
ATOM 3387 C CA . SER A 1 408 ? 21.843 13.336 27.868 1.00 63.88 408 SER A CA 1
ATOM 3388 C C . SER A 1 408 ? 20.940 13.633 26.661 1.00 63.88 408 SER A C 1
ATOM 3390 O O . SER A 1 408 ? 20.174 14.592 26.725 1.00 63.88 408 SER A O 1
ATOM 3392 N N . MET A 1 409 ? 20.905 12.778 25.626 1.00 64.25 409 MET A N 1
ATOM 3393 C CA . MET A 1 409 ? 19.988 12.922 24.475 1.00 64.25 409 MET A CA 1
ATOM 3394 C C . MET A 1 409 ? 18.512 12.775 24.841 1.00 64.25 409 MET A C 1
ATOM 3396 O O . MET A 1 409 ? 17.663 13.517 24.341 1.00 64.25 409 MET A O 1
ATOM 3400 N N . THR A 1 410 ? 18.200 11.798 25.695 1.00 61.03 410 THR A N 1
ATOM 3401 C CA . THR A 1 410 ? 16.824 11.393 26.027 1.00 61.03 410 THR A CA 1
ATOM 3402 C C . THR A 1 410 ? 15.911 12.572 26.433 1.00 61.03 410 THR A C 1
ATOM 3404 O O . THR A 1 410 ? 14.806 12.674 25.889 1.00 61.03 410 THR A O 1
ATOM 3407 N N . PRO A 1 411 ? 16.320 13.486 27.344 1.00 59.03 411 PRO A N 1
ATOM 3408 C CA . PRO A 1 411 ? 15.508 14.649 27.714 1.00 59.03 411 PRO A CA 1
ATOM 3409 C C . PRO A 1 411 ? 15.481 15.774 26.660 1.00 59.03 411 PRO A C 1
ATOM 3411 O O . PRO A 1 411 ? 1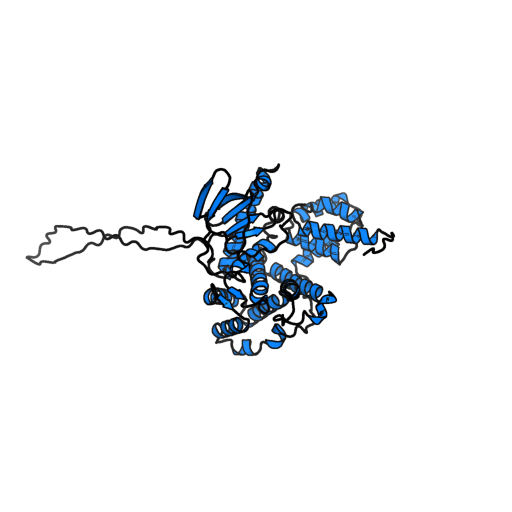4.497 16.512 26.616 1.00 59.03 411 PRO A O 1
ATOM 3414 N N . ILE A 1 412 ? 16.515 15.915 25.818 1.00 58.03 412 ILE A N 1
ATOM 3415 C CA . ILE A 1 412 ? 16.662 17.019 24.844 1.00 58.03 412 ILE A CA 1
ATOM 3416 C C . ILE A 1 412 ? 15.772 16.797 23.627 1.00 58.03 412 ILE A C 1
ATOM 3418 O O . ILE A 1 412 ? 14.977 17.661 23.271 1.00 58.03 412 ILE A O 1
ATOM 3422 N N . PHE A 1 413 ? 15.865 15.616 23.018 1.00 56.28 413 PHE A N 1
ATOM 3423 C CA . PHE A 1 413 ? 15.064 15.273 21.842 1.00 56.28 413 PHE A CA 1
ATOM 3424 C C . PHE A 1 413 ? 13.644 14.859 22.206 1.00 56.28 413 PHE A C 1
ATOM 3426 O O . PHE A 1 413 ? 12.851 14.548 21.313 1.00 56.28 413 PHE A O 1
ATOM 3433 N N . ALA A 1 414 ? 13.350 14.832 23.517 1.00 51.22 414 ALA A N 1
ATOM 3434 C CA . ALA A 1 414 ? 12.102 14.391 24.106 1.00 51.22 414 ALA A CA 1
ATOM 3435 C C . ALA A 1 414 ? 11.551 13.215 23.307 1.00 51.22 414 ALA A C 1
ATOM 3437 O O . ALA A 1 414 ? 10.408 13.311 22.854 1.00 51.22 414 ALA A O 1
ATOM 3438 N N . PHE A 1 415 ? 12.390 12.182 23.065 1.00 53.56 415 PHE A N 1
ATOM 3439 C CA . PHE A 1 415 ? 12.058 11.030 22.227 1.00 53.56 415 PHE A CA 1
ATOM 3440 C C . PHE A 1 415 ? 10.729 10.523 22.720 1.00 53.56 415 PHE A C 1
ATOM 3442 O O . PHE A 1 415 ? 10.630 9.901 23.780 1.00 53.56 415 PHE A O 1
ATOM 3449 N N . ASN A 1 416 ? 9.678 10.952 22.032 1.00 47.44 416 ASN A N 1
ATOM 3450 C CA . ASN A 1 416 ? 8.381 10.959 22.653 1.00 47.44 416 ASN A CA 1
ATOM 3451 C C . ASN A 1 416 ? 8.067 9.483 22.727 1.00 47.44 416 ASN A C 1
ATOM 3453 O O . ASN A 1 416 ? 7.916 8.846 21.685 1.00 47.44 416 ASN A O 1
ATOM 3457 N N . ILE A 1 417 ? 8.048 8.934 23.948 1.00 51.31 417 ILE A N 1
ATOM 3458 C CA . ILE A 1 417 ? 8.020 7.488 24.209 1.00 51.31 417 ILE A CA 1
ATOM 3459 C C . ILE A 1 417 ? 6.938 6.818 23.345 1.00 51.31 417 ILE A C 1
ATOM 3461 O O . ILE A 1 417 ? 7.052 5.658 22.983 1.00 51.31 417 ILE A O 1
ATOM 3465 N N . ARG A 1 418 ? 5.914 7.582 22.955 1.00 50.66 418 ARG A N 1
ATOM 3466 C CA . ARG A 1 418 ? 4.854 7.328 21.976 1.00 50.66 418 ARG A CA 1
ATOM 3467 C C . ARG A 1 418 ? 5.274 6.651 20.660 1.00 50.66 418 ARG A C 1
ATOM 3469 O O . ARG A 1 418 ? 4.594 5.699 20.286 1.00 50.66 418 ARG A O 1
ATOM 3476 N N . ASN A 1 419 ? 6.329 7.094 19.971 1.00 53.59 419 ASN A N 1
ATOM 3477 C CA . ASN A 1 419 ? 6.692 6.564 18.650 1.00 53.59 419 ASN A CA 1
ATOM 3478 C C . ASN A 1 419 ? 7.589 5.316 18.785 1.00 53.59 419 ASN A C 1
ATOM 3480 O O . ASN A 1 419 ? 8.645 5.349 19.416 1.00 53.59 419 ASN A O 1
ATOM 3484 N N . VAL A 1 420 ? 7.148 4.188 18.220 1.00 53.88 420 VAL A N 1
ATOM 3485 C CA . VAL A 1 420 ? 7.824 2.894 18.388 1.00 53.88 420 VAL A CA 1
ATOM 3486 C C . VAL A 1 420 ? 9.086 2.748 17.557 1.00 53.88 420 VAL A C 1
ATOM 3488 O O . VAL A 1 420 ? 9.994 2.108 18.064 1.00 53.88 420 VAL A O 1
ATOM 3491 N N . GLU A 1 421 ? 9.213 3.319 16.358 1.00 52.19 421 GLU A N 1
ATOM 3492 C CA . GLU A 1 421 ? 10.495 3.228 15.636 1.00 52.19 421 GLU A CA 1
ATOM 3493 C C . GLU A 1 421 ? 11.556 4.095 16.291 1.00 52.19 421 GLU A C 1
ATOM 3495 O O . GLU A 1 421 ? 12.685 3.640 16.441 1.00 52.19 421 GLU A O 1
ATOM 3500 N N . ILE A 1 422 ? 11.176 5.275 16.789 1.00 51.06 422 ILE A N 1
ATOM 3501 C CA . ILE A 1 422 ? 12.042 6.094 17.644 1.00 51.06 422 ILE A CA 1
ATOM 3502 C C . ILE A 1 422 ? 12.483 5.265 18.858 1.00 51.06 422 ILE A C 1
ATOM 3504 O O . ILE A 1 422 ? 13.675 5.118 19.099 1.00 51.06 422 ILE A O 1
ATOM 3508 N N . ARG A 1 423 ? 11.544 4.605 19.552 1.00 56.38 423 ARG A N 1
ATOM 3509 C CA . ARG A 1 423 ? 11.848 3.732 20.700 1.00 56.38 423 ARG A CA 1
ATOM 3510 C C . ARG A 1 423 ? 12.668 2.493 20.325 1.00 56.38 423 ARG A C 1
ATOM 3512 O O . ARG A 1 423 ? 13.442 2.005 21.138 1.00 56.38 423 ARG A O 1
ATOM 3519 N N . LEU A 1 424 ? 12.460 1.912 19.147 1.00 52.66 424 LEU A N 1
ATOM 3520 C CA . LEU A 1 424 ? 13.189 0.735 18.675 1.00 52.66 424 LEU A CA 1
ATOM 3521 C C . LEU A 1 424 ? 14.610 1.107 18.269 1.00 52.66 424 LEU A C 1
ATOM 3523 O O . LEU A 1 424 ? 15.516 0.338 18.566 1.00 52.66 424 LEU A O 1
ATOM 3527 N N . ASN A 1 425 ? 14.807 2.258 17.630 1.00 48.88 425 ASN A N 1
ATOM 3528 C CA . ASN A 1 425 ? 16.126 2.768 17.273 1.00 48.88 425 ASN A CA 1
ATOM 3529 C C . ASN A 1 425 ? 16.893 3.218 18.525 1.00 48.88 425 ASN A C 1
ATOM 3531 O O . ASN A 1 425 ? 18.026 2.788 18.702 1.00 48.88 425 ASN A O 1
ATOM 3535 N N . ASP A 1 426 ? 16.241 3.909 19.459 1.00 51.06 426 ASP A N 1
ATOM 3536 C CA . ASP A 1 426 ? 16.777 4.217 20.794 1.00 51.06 426 ASP A CA 1
ATOM 3537 C C . ASP A 1 426 ? 17.145 2.935 21.578 1.00 51.06 426 ASP A C 1
ATOM 3539 O O . ASP A 1 426 ? 18.262 2.755 22.062 1.00 51.06 426 ASP A O 1
ATOM 3543 N N . ARG A 1 427 ? 16.262 1.924 21.600 1.00 51.47 427 ARG A N 1
ATOM 3544 C CA . ARG A 1 427 ? 16.573 0.611 22.202 1.00 51.47 427 ARG A CA 1
ATOM 3545 C C . ARG A 1 427 ? 17.683 -0.142 21.475 1.00 51.47 427 ARG A C 1
ATOM 3547 O O . ARG A 1 427 ? 18.398 -0.905 22.122 1.00 51.47 427 ARG A O 1
ATOM 3554 N N . ARG A 1 428 ? 17.804 -0.004 20.151 1.00 51.72 428 ARG A N 1
ATOM 3555 C CA . ARG A 1 428 ? 18.919 -0.577 19.384 1.00 51.72 428 ARG A CA 1
ATOM 3556 C C . ARG A 1 428 ? 20.223 0.074 19.828 1.00 51.72 428 ARG A C 1
ATOM 3558 O O . ARG A 1 428 ? 21.140 -0.671 20.143 1.00 51.72 428 ARG A O 1
ATOM 3565 N N . GLN A 1 429 ? 20.268 1.397 19.964 1.00 50.81 429 GLN A N 1
ATOM 3566 C CA . GLN A 1 429 ? 21.428 2.116 20.502 1.00 50.81 429 GLN A CA 1
ATOM 3567 C C . GLN A 1 429 ? 21.785 1.630 21.916 1.00 50.81 429 GLN A C 1
ATOM 3569 O O . GLN A 1 429 ? 22.916 1.215 22.157 1.00 50.81 429 GLN A O 1
ATOM 3574 N N . HIS A 1 430 ? 20.803 1.528 22.818 1.00 49.81 430 HIS A N 1
ATOM 3575 C CA . HIS A 1 430 ? 21.029 0.982 24.160 1.00 49.81 430 HIS A CA 1
ATOM 3576 C C . HIS A 1 430 ? 21.515 -0.479 24.161 1.00 49.81 430 HIS A C 1
ATOM 3578 O O . HIS A 1 430 ? 22.347 -0.841 24.990 1.00 49.81 430 HIS A O 1
ATOM 3584 N N . ARG A 1 431 ? 21.037 -1.335 23.244 1.00 40.81 431 ARG A N 1
ATOM 3585 C CA . ARG A 1 431 ? 21.515 -2.727 23.113 1.00 40.81 431 ARG A CA 1
ATOM 3586 C C . ARG A 1 431 ? 22.930 -2.818 22.545 1.00 40.81 431 ARG A C 1
ATOM 3588 O O . ARG A 1 431 ? 23.673 -3.690 22.981 1.0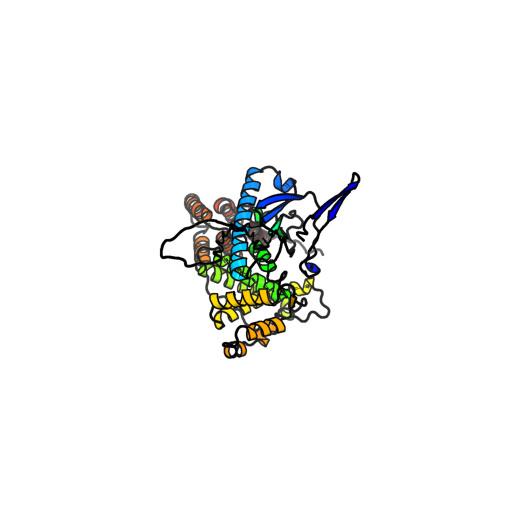0 40.81 431 ARG A O 1
ATOM 3595 N N . PHE A 1 432 ? 23.296 -1.950 21.602 1.00 35.19 432 PHE A N 1
ATOM 3596 C CA . PHE A 1 432 ? 24.660 -1.887 21.068 1.00 35.19 432 PHE A CA 1
ATOM 3597 C C . PHE A 1 432 ? 25.674 -1.498 22.154 1.00 35.19 432 PHE A C 1
ATOM 3599 O O . PHE A 1 432 ? 26.756 -2.073 22.191 1.00 35.19 432 PHE A O 1
ATOM 3606 N N . ILE A 1 433 ? 25.296 -0.623 23.091 1.00 35.62 433 ILE A N 1
ATOM 3607 C CA . ILE A 1 433 ? 26.145 -0.233 24.230 1.00 35.62 433 ILE A CA 1
ATOM 3608 C C . ILE A 1 433 ? 26.284 -1.357 25.256 1.00 35.62 433 ILE A C 1
ATOM 3610 O O . ILE A 1 433 ? 27.393 -1.649 25.683 1.00 35.62 433 ILE A O 1
ATOM 3614 N N . VAL A 1 434 ? 25.194 -2.054 25.606 1.00 31.52 434 VAL A N 1
ATOM 3615 C CA . VAL A 1 434 ? 25.269 -3.197 26.541 1.00 31.52 434 VAL A CA 1
ATOM 3616 C C . VAL A 1 434 ? 26.183 -4.306 25.999 1.00 31.52 434 VAL A C 1
ATOM 3618 O O . VAL A 1 434 ? 26.892 -4.938 26.770 1.00 31.52 434 VAL A O 1
ATOM 3621 N N . MET A 1 435 ? 26.238 -4.509 24.677 1.00 27.44 435 MET A N 1
ATOM 3622 C CA . MET A 1 435 ? 27.174 -5.474 24.080 1.00 27.44 435 MET A CA 1
ATOM 3623 C C . MET A 1 435 ? 28.638 -5.005 24.053 1.00 27.44 435 MET A C 1
ATOM 3625 O O . MET A 1 435 ? 29.519 -5.846 23.903 1.00 27.44 435 MET A O 1
ATOM 3629 N N . HIS A 1 436 ? 28.906 -3.702 24.179 1.00 29.19 436 HIS A N 1
ATOM 3630 C CA . HIS A 1 436 ? 30.264 -3.147 24.197 1.00 29.19 436 HIS A CA 1
ATOM 3631 C C . HIS A 1 436 ? 30.802 -2.873 25.612 1.00 29.19 436 HIS A C 1
ATOM 3633 O O . HIS A 1 436 ? 32.019 -2.869 25.783 1.00 29.19 436 HIS A O 1
ATOM 3639 N N . ASP A 1 437 ? 29.930 -2.713 26.613 1.00 28.72 437 ASP A N 1
ATOM 3640 C CA . ASP A 1 437 ? 30.314 -2.541 28.024 1.00 28.72 437 ASP A CA 1
ATOM 3641 C C . ASP A 1 437 ? 30.585 -3.880 28.744 1.00 28.72 437 ASP A C 1
ATOM 3643 O O . ASP A 1 437 ? 31.367 -3.927 29.697 1.00 28.72 437 ASP A O 1
ATOM 3647 N N . ASP A 1 438 ? 29.995 -4.990 28.287 1.00 26.66 438 ASP A N 1
ATOM 3648 C CA . ASP A 1 438 ? 30.148 -6.288 28.946 1.00 26.66 438 ASP A CA 1
ATOM 3649 C C . ASP A 1 438 ? 31.340 -7.082 28.390 1.00 26.66 438 ASP A C 1
ATOM 3651 O O . ASP A 1 438 ? 31.216 -8.010 27.589 1.00 26.66 438 ASP A O 1
ATOM 3655 N N . ASN A 1 439 ? 32.511 -6.810 28.965 1.00 27.30 439 ASN A N 1
ATOM 3656 C CA . ASN A 1 439 ? 33.599 -7.782 29.120 1.00 27.30 439 ASN A CA 1
ATOM 3657 C C . ASN A 1 439 ? 33.190 -8.906 30.107 1.00 27.30 439 ASN A C 1
ATOM 3659 O O . ASN A 1 439 ? 33.912 -9.239 31.046 1.00 27.30 439 ASN A O 1
ATOM 3663 N N . PHE A 1 440 ? 32.006 -9.496 29.919 1.00 23.36 440 PHE A N 1
ATOM 3664 C CA . PHE A 1 440 ? 31.515 -10.618 30.710 1.00 23.36 440 PHE A CA 1
ATOM 3665 C C . PHE A 1 440 ? 30.924 -11.703 29.810 1.00 23.36 440 PHE A C 1
ATOM 3667 O O . PHE A 1 440 ? 29.791 -11.642 29.340 1.00 23.36 440 PHE A O 1
ATOM 3674 N N . CYS A 1 441 ? 31.739 -12.744 29.623 1.00 26.50 441 CYS A N 1
ATOM 3675 C CA . CYS A 1 441 ? 31.350 -14.107 29.286 1.00 26.50 441 CYS A CA 1
ATOM 3676 C C . CYS A 1 441 ? 29.907 -14.444 29.685 1.00 26.50 441 CYS A C 1
ATOM 3678 O O . CYS A 1 441 ? 29.656 -14.696 30.861 1.00 26.50 441 CYS A O 1
ATOM 3680 N N . TRP A 1 442 ? 29.022 -14.651 28.709 1.00 22.45 442 TRP A N 1
ATOM 3681 C CA . TRP A 1 442 ? 27.967 -15.648 28.863 1.00 22.45 442 TRP A CA 1
ATOM 3682 C C . TRP A 1 442 ? 27.880 -16.562 27.648 1.00 22.45 442 TRP A C 1
ATOM 3684 O O . TRP A 1 442 ? 27.531 -16.186 26.532 1.00 22.45 442 TRP A O 1
ATOM 3694 N N . ARG A 1 443 ? 28.247 -17.813 27.938 1.00 21.59 443 ARG A N 1
ATOM 3695 C CA . ARG A 1 443 ? 28.077 -19.009 27.126 1.00 21.59 443 ARG A CA 1
ATOM 3696 C C . ARG A 1 443 ? 26.664 -19.077 26.558 1.00 21.59 443 ARG A C 1
ATOM 3698 O O . ARG A 1 443 ? 25.687 -19.092 27.301 1.00 21.59 443 ARG A O 1
ATOM 3705 N N . ILE A 1 444 ? 26.606 -19.295 25.251 1.00 24.41 444 ILE A N 1
ATOM 3706 C CA . ILE A 1 444 ? 25.485 -19.938 24.577 1.00 24.41 444 ILE A CA 1
ATOM 3707 C C . ILE A 1 444 ? 25.171 -21.245 25.322 1.00 24.41 444 ILE A C 1
ATOM 3709 O O . ILE A 1 444 ? 25.999 -22.158 25.376 1.00 24.41 444 ILE A O 1
ATOM 3713 N N . LYS A 1 445 ? 23.966 -21.354 25.880 1.00 22.14 445 LYS A N 1
ATOM 3714 C CA . LYS A 1 445 ? 23.337 -22.645 26.164 1.00 22.14 445 LYS A CA 1
ATOM 3715 C C . LYS A 1 445 ? 21.981 -22.684 25.463 1.00 22.14 445 LYS A C 1
ATOM 3717 O O . LYS A 1 445 ? 21.025 -22.118 25.970 1.00 22.14 445 LYS A O 1
ATOM 3722 N N . LYS A 1 446 ? 22.043 -23.359 24.308 1.00 27.25 446 LYS A N 1
ATOM 3723 C CA . LYS A 1 446 ? 21.037 -24.105 23.531 1.00 27.25 446 LYS A CA 1
ATOM 3724 C C . LYS A 1 446 ? 19.648 -23.514 23.348 1.00 27.25 446 LYS A C 1
ATOM 3726 O O . LYS A 1 446 ? 18.888 -23.465 24.334 1.00 27.25 446 LYS A O 1
#

Organism: NCBI:txid300111

InterPro domains:
  IPR014782 Peptidase M1, membrane alanine aminopeptidase [PF01433] (126-321)
  IPR027268 Peptidase M4/M1, CTD superfamily [G3DSA:1.10.390.10] (191-345)
  IPR034015 Aminopeptidase, leukotriene A4 hydrolase-like [PTHR45726] (140-424)

Secondary structure (DSSP, 8-state):
---EEEEEEE-SSS-EEEEEE--S---GGG-----SSEEEEE-SSS-EEEEEHHHHHSS-HHHHHHHHHHHHHHHHHHHHHHHHHH-S---S-----------EEE---------TT---------EEE-------------EEEE--TTTTTS----SSEEEE-GGGGGS-GGG-HHHHHHHHHTTBTTTEEESSGGGTHHHHHHHHHHHHHHHHHHSS-HHHHHHHHHHHHHHHHHHHHHSGGGTTTTT-SS---TT--HHHHTTSS-HHHHHHHHHHHHHHTT-HHHHHHHHHHHHHHTTTEEE-HHHHHHHHHHH-GGGHHHHHTS-HHHHHH---------PPPHHHHHHHHHHHH--TTSS-HHHHHHHHHHHHHH--HHHHHHHHHHHHHH----HHHHHHHHHHTT--TT-HHHHHHHHHHHHHHHHHH---------

Sequence (446 aa):
MSALLQRIYDAGPELDIHEFHQNKSVSSYAVIIAVGSLLEIKLDARINIFAERNLIFSEGSSRFVKNILKLRRSAQKLLNAAESLCGPYLWGRILTRFFAISLIKFIHITNFAFVNNQFLSFVYSNYYFFYYTFKIVSLGIYDICVLPPSIAHFEIECPCVTFISPTLLGGDDCYMSPLARNISQSWAGNLVTCSNYEHLWLNKSLSIFTYRKIGCIMYLNYEEMNEFFQREDLRNLSMQIKNFENRGLLKCLIPNLTGMSPHKATKYVPYEWGCKLLHHLESILGGSAEFEKFLKYYFRSFAYRSINTIDWINCLYQYFPHKKRILDCVEWYLWLFNITSPFIVPRESILEIHCFRLALDWEPENSDIIVNNRNFQLIANEFCDVERIIFLIYHTFKTNLTKEELRSMTPIFAFNIRNVEIRLNDRRQHRFIVMHDDNFCWRIKK

Foldseek 3Di:
DVFPQPDWDCPDPPDIDTDGDDPFFWDPLQDDDDDDQWDWAQDDPAEIEIEHPCLCPPDPNVLLVVLVVQVVVLLVLLLVLLCLQQNDLPAADQPQDFDQDDWDWDFDDDDDDDDDPDDDDDDGDTDTDGDGDGDRDGRHHAYEYADDQVCQPDQRAHGNYHYHHPLSSQADSLPCLVSSLNSLLSQQPTFEHAPDLLQRLSRRLSSLLSSLSSSLVPDPHNVLSNLVVLLVLLVVLVVLCPPPVQVVQLFFQRGDCVPHDSVVNVSNRSSSLSNVVLQVCQVLVPHDVRSSVLSNVVSVVRTSHHDHPVRVLVSVCVSCVVCVVVSVPDPVCCSGGGVDDDDDRDDNGPLLVVLLVLLVVPDPPPPPLPVVLVVLLVVLVPDHPVSLLSNLVNCLPPHLDEPVSLVSVCVSNVLVCSNVSSVVSSVSSVVVNVVVPDPDDDDDDD

Radius of gyration: 28.48 Å; chains: 1; bounding box: 93×68×69 Å

pLDDT: mean 70.74, std 18.91, range [21.59, 97.31]